Protein AF-0000000086113574 (afdb_homodimer)

Sequence (696 aa):
IFRHGDRSPIVTYPNDIYTEESWPDGFGELTSLGKKQQYELGKYLRSKYTGFLSAAYKPHEVYVRSTDIDRAIMSAQSCLAGLYPPTDKQIWNPNIEWQPVPVHTVKQSEDNLLIMPYRNCPRYEELLSKTSGSEEYRQLLEPYLDFLNKLANYTGFTLEDLYEGSTLSTYDTLFAEVSNIDFFMVLIWATKETMDKLEYLAEIACAATFGIYQHEEKSKLQGGVVVKAILKEITDITEQPSSARKLLIYSAHDSTLNGLLMALDIHNTKLIPYNACLFFELHKDDKGHYTIEMSYRNDTSKDPHQLTLRGCSFSCPLETFIKLTSPIIIDDWKSACGIIPENKGMFTIFRHGDRSPIVTYPNDIYTEESWPDGFGELTSLGKKQQYELGKYLRSKYTGFLSAAYKPHEVYVRSTDIDRAIMSAQSCLAGLYPPTDKQIWNPNIEWQPVPVHTVKQSEDNLLIMPYRNCPRYEELLSKTSGSEEYRQLLEPYLDFLNKLANYTGFTLEDLYEGSTLSTYDTLFAEVSNIDFFMVLIWATKETMDKLEYLAEIACAATFGIYQHEEKSKLQGGVVVKAILKEITDITEQPSSARKLLIYSAHDSTLNGLLMALDIHNTKLIPYNACLFFELHKDDKGHYTIEMSYRNDTSKDPHQLTLRGCSFSCPLETFIKLTSPIIIDDWKSACGIIPENKGMFT

InterPro domains:
  IPR000560 Histidine phosphatase superfamily, clade-2 [PF00328] (1-296)
  IPR000560 Histidine phosphatase superfamily, clade-2 [cd07061] (1-288)
  IPR029033 Histidine phosphatase superfamily [G3DSA:3.40.50.1240] (1-343)
  IPR029033 Histidine phosphatase superfamily [SSF53254] (1-337)
  IPR033379 Histidine acid phosphatase active site [PS00778] (247-263)
  IPR050645 Histidine Acid Phosphatase [PTHR11567] (1-340)

Solvent-accessible surface area (backbone atoms only — not comparable to full-atom values): 36993 Å² total; per-residue (Å²): 64,28,22,26,30,42,36,38,32,74,53,81,52,77,56,52,87,67,52,50,84,72,34,96,67,29,55,45,28,54,36,51,66,6,38,45,48,18,20,50,49,12,38,48,51,38,63,73,37,58,88,75,52,68,73,55,84,43,68,66,32,48,48,41,39,23,45,66,42,60,29,19,36,28,20,44,47,26,17,46,38,35,43,32,43,47,46,79,87,52,54,55,45,96,80,31,67,54,51,74,69,58,61,42,30,37,46,64,94,69,39,86,66,52,57,50,80,62,81,91,23,63,45,55,53,49,49,49,56,50,23,72,70,29,67,73,51,44,62,70,47,57,86,42,51,70,56,46,55,53,47,22,68,64,31,59,47,50,67,65,46,46,73,69,42,44,37,35,49,48,38,49,25,53,49,31,41,58,75,40,44,94,78,36,81,81,55,86,78,66,35,71,69,50,47,51,54,33,47,53,50,23,22,51,42,54,37,41,74,37,38,44,68,63,34,66,63,42,10,32,74,40,16,14,50,43,50,46,52,52,50,49,56,52,51,51,44,72,73,38,71,81,56,63,62,76,43,75,42,40,25,31,35,49,51,34,53,49,26,35,30,41,40,62,68,65,58,84,66,64,75,69,45,66,48,19,34,44,47,79,43,82,45,68,49,96,87,66,52,48,26,37,34,36,34,38,33,69,48,92,90,49,77,55,42,80,41,56,49,90,94,49,51,53,73,18,44,42,71,56,50,52,58,71,48,45,84,28,47,62,91,55,58,53,62,74,21,63,55,67,70,78,69,71,75,71,82,123,65,28,21,26,30,41,37,39,33,74,56,80,51,78,57,52,88,68,52,52,86,70,34,96,67,28,54,45,27,54,35,51,68,6,38,44,50,19,22,51,50,12,39,48,51,37,63,73,36,58,87,75,53,67,74,54,83,45,69,62,31,48,47,39,39,23,45,65,42,61,28,20,34,27,19,44,47,26,16,44,38,35,42,32,42,45,47,78,88,52,54,54,44,96,82,33,65,53,51,72,69,56,60,44,31,36,46,63,95,69,39,86,66,51,57,50,79,60,82,92,24,61,46,56,54,50,52,48,56,49,24,72,70,29,68,73,50,45,62,70,48,57,87,41,52,70,56,46,54,53,46,21,68,66,30,60,45,51,64,66,47,45,71,69,43,45,38,36,51,48,38,50,25,53,48,32,42,57,75,40,42,95,78,34,81,81,57,85,77,66,35,71,69,49,48,51,54,34,47,52,50,22,22,51,45,54,37,40,73,35,37,44,70,61,32,64,64,42,10,32,73,41,16,13,51,43,52,46,52,52,49,50,57,52,50,51,41,72,74,38,70,80,56,62,63,76,43,75,42,40,25,31,36,48,49,34,53,50,25,35,30,42,41,61,68,65,58,85,67,64,74,66,46,67,47,17,35,46,46,80,45,82,45,68,48,97,87,67,51,48,26,37,34,37,34,39,32,69,45,91,91,50,78,55,41,81,41,55,49,90,92,49,52,53,74,19,43,42,70,57,50,52,60,70,48,46,85,28,47,64,91,54,60,52,62,73,21,63,56,66,69,78,69,71,76,71,81,120

Secondary structure (DSSP, 8-state):
-EE---B--SS--TT-S--GGGSTT-TT-B-HHHHHHHHHHHHHHHHHTBTTB-SS--TTTEEEEE-SSHHHHHHHHHHHHHH----GGG---TT--------B---GGG--SSSSS-TT-HHHHHHHHHHHHSHHHHHHHGGGHHHHHHHHHHH---HHHIIIIIHHHHHHHHHHHHHTTTTSPPPTT--HHHHHHHHHHHHHHHHHHHTSSSHHHHHHHTHHHHHHHHHHHHHHHHH-TT----EEEEEE-HHHHHHHHHHTT---SS---TT-EEEEEEEE-TTS-EEEEEEEE--TTSPPEEE--TTS-SSEEHHHHHHHHGGG--S-HHHHTT----------/-EE---B--SS--TT-S--GGGSTT-TT-B-HHHHHHHHHHHHHHHHHTBTTB-SS--TTTEEEEE-SSHHHHHHHHHHHHHH----GGG---TT--------B---GGG--SSSSS-TT-HHHHHHHHHHHHSHHHHHHHGGGHHHHHHHHHHH---HHHIIIIIHHHHHHHHHHHHHTTTTSPPPTT--HHHHHHHHHHHHHHHHHHHTSSSHHHHHHHTHHHHHHHHHHHHHHHHH-TT----EEEEEE-HHHHHHHHHHTT---SS---TT-EEEEEEEE-TTS-EEEEEEEE--TTSPPEEE--TTS-SSEEHHHHHHHHGGG--S-HHHHTT----------

Organism: NCBI:txid247094

pLDDT: mean 93.03, std 9.85, range [20.8, 98.94]

Foldseek 3Di:
DWAFFFFAAQDAFDQDPDAQVLDPVGHPAQDPRRLVLLLVLLLVVQVVCPPPDDQADDLLAEDAEEEPGRRLQSSVQSSPLNNHFQDDVRCPDPVDRGDDDDYDYDHNVPDQAFDPDPPPFQQLVVQLVVLLVDPQLCVQCVVCLVVLVVVCVVRVDDSVCLSQQVLLSHLRNLVSQVVPCVSHPRDPVCDPVNSVVSQLSNLSSLCSSADRGPNLLSLLLGLQRNVVVVLVVVVVCLVVVVRSYNYYHYRHHQSNVSSNCSLLPNDPSGGQHGGKDKDWDWDADPVGWIWIAIWIDRDPVDDTHTTDGVPADRRGGSVRVCVSNVSSYDDDSCVSSVPDDPPPDDPD/DWAFFFFAAQDAFDQDPDAQVLDPVGHPAQDPRRLVLLLVLLLVVQVVCPVPDDQADDLLAEDAEEEPGRRLQSSVQSSPQNNHFQDDVRCPDPVDRGDDDDYDYDHNLPDQAFDPDPPPFQQLVVQLVVLLVDPQLCVQCVVCLVVLVVVCVVRVDDSVCLSSQVLLSHLRNLVSQVVPCVSHPRDPVCDPVNSVVSQLSNLSSLCSSADRGPNLLSLLLGLQRNVVVVLVVVVVCLVVVVRSYNYYHYRHHQSNVSSNCSLLPNDPSGGQHGGKDKDWDWDADPVGWIWIAIWIDRDPVDDTHTDDGVPADRRGGSVRVCVSNVSSYDDDSCVSSVPPDPPPDPPD

Nearest PDB structures (foldseek):
  1nd5-assembly1_B  TM=9.759E-01  e=2.574E-37  Homo sapiens
  1rpt-assembly1_A-2  TM=9.686E-01  e=3.006E-36  Rattus norvegicus
  8xj4-assembly1_A  TM=9.467E-01  e=2.376E-34  Homo sapiens
  7doq-assembly2_D  TM=8.629E-01  e=4.065E-20  Legionella pneumophila
  7d2f-assembly1_B  TM=8.504E-01  e=7.412E-20  Legionella pneumophila subsp. pneumophila str. Philadelphia 1

Radius of gyration: 28.03 Å; Cα contacts (8 Å, |Δi|>4): 1201; chains: 2; bounding box: 76×82×70 Å

Structure (mmCIF, N/CA/C/O backbone):
data_AF-0000000086113574-model_v1
#
loop_
_entity.id
_entity.type
_entity.pdbx_description
1 polymer 'Prostatic acid phosphatase'
#
loop_
_atom_site.group_PDB
_atom_site.id
_atom_site.type_symbol
_atom_site.label_atom_id
_atom_site.label_alt_id
_atom_site.label_comp_id
_atom_site.label_asym_id
_atom_site.label_entity_id
_atom_site.label_seq_id
_atom_site.pdbx_PDB_ins_code
_atom_site.Cartn_x
_atom_site.Cartn_y
_atom_site.Cartn_z
_atom_site.occupancy
_atom_site.B_iso_or_equiv
_atom_site.auth_seq_id
_atom_site.auth_comp_id
_atom_site.auth_asym_id
_atom_site.auth_atom_id
_atom_site.pdbx_PDB_model_num
ATOM 1 N N . ILE A 1 1 ? -10.766 -11.156 -6.848 1 98.69 1 ILE A N 1
ATOM 2 C CA . ILE A 1 1 ? -9.43 -11.625 -6.496 1 98.69 1 ILE A CA 1
ATOM 3 C C . ILE A 1 1 ? -8.688 -12.062 -7.758 1 98.69 1 ILE A C 1
ATOM 5 O O . ILE A 1 1 ? -9.164 -12.93 -8.492 1 98.69 1 ILE A O 1
ATOM 9 N N . PHE A 1 2 ? -7.586 -11.438 -8 1 98.88 2 PHE A N 1
ATOM 10 C CA . PHE A 1 2 ? -6.941 -11.82 -9.258 1 98.88 2 PHE A CA 1
ATOM 11 C C . PHE A 1 2 ? -5.449 -12.031 -9.055 1 98.88 2 PHE A C 1
ATOM 13 O O . PHE A 1 2 ? -4.863 -11.516 -8.102 1 98.88 2 PHE A O 1
ATOM 20 N N . ARG A 1 3 ? -4.863 -12.875 -9.922 1 98.81 3 ARG A N 1
ATOM 21 C CA . ARG A 1 3 ? -3.42 -13.062 -10.023 1 98.81 3 ARG A CA 1
ATOM 22 C C . ARG A 1 3 ? -2.771 -11.922 -10.797 1 98.81 3 ARG A C 1
ATOM 24 O O . ARG A 1 3 ? -3.348 -11.406 -11.758 1 98.81 3 ARG A O 1
ATOM 31 N N . HIS A 1 4 ? -1.673 -11.508 -10.422 1 98.75 4 HIS A N 1
ATOM 32 C CA . HIS A 1 4 ? -0.901 -10.492 -11.141 1 98.75 4 HIS A CA 1
ATOM 33 C C . HIS A 1 4 ? -0.705 -10.883 -12.602 1 98.75 4 HIS A C 1
ATOM 35 O O . HIS A 1 4 ? -0.968 -12.031 -1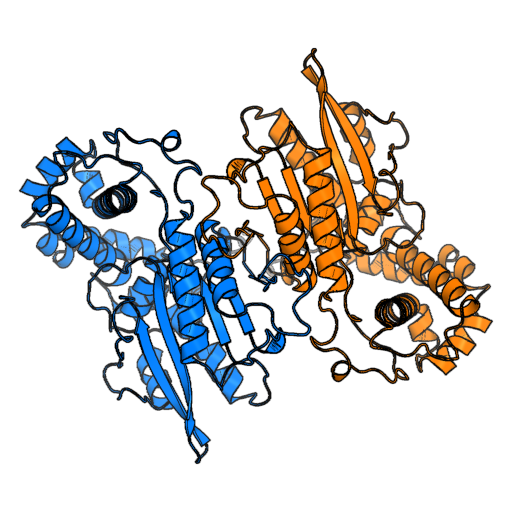2.984 1 98.75 4 HIS A O 1
ATOM 41 N N . GLY A 1 5 ? -0.26 -9.883 -13.406 1 98.12 5 GLY A N 1
ATOM 42 C CA . GLY A 1 5 ? 0.016 -10.109 -14.82 1 98.12 5 GLY A CA 1
ATOM 43 C C . GLY A 1 5 ? 1.376 -10.734 -15.062 1 98.12 5 GLY A C 1
ATOM 44 O O . GLY A 1 5 ? 2.045 -11.172 -14.125 1 98.12 5 GLY A O 1
ATOM 45 N N . ASP A 1 6 ? 1.71 -10.742 -16.312 1 97.19 6 ASP A N 1
ATOM 46 C CA . ASP A 1 6 ? 2.994 -11.289 -16.75 1 97.19 6 ASP A CA 1
ATOM 47 C C . ASP A 1 6 ? 4.148 -10.648 -15.984 1 97.19 6 ASP A C 1
ATOM 49 O O . ASP A 1 6 ? 4.102 -9.461 -15.656 1 97.19 6 ASP A O 1
ATOM 53 N N . ARG A 1 7 ? 5.117 -11.453 -15.688 1 97.19 7 ARG A N 1
ATOM 54 C CA . ARG A 1 7 ? 6.273 -11 -14.922 1 97.19 7 ARG A CA 1
ATOM 55 C C . ARG A 1 7 ? 7.535 -11.75 -15.336 1 97.19 7 ARG A C 1
ATOM 57 O O . ARG A 1 7 ? 7.465 -12.758 -16.047 1 97.19 7 ARG A O 1
ATOM 64 N N . SER A 1 8 ? 8.695 -11.211 -14.938 1 95.56 8 SER A N 1
ATOM 65 C CA . SER A 1 8 ? 9.953 -11.953 -15.055 1 95.56 8 SER A CA 1
ATOM 66 C C . SER A 1 8 ? 10.008 -13.094 -14.047 1 95.56 8 SER A C 1
ATOM 68 O O . SER A 1 8 ? 9.203 -13.156 -13.117 1 95.56 8 SER A O 1
ATOM 70 N N . PRO A 1 9 ? 10.922 -14.078 -14.281 1 95.25 9 PRO A N 1
ATOM 71 C CA . PRO A 1 9 ? 11.016 -15.203 -13.352 1 95.25 9 PRO A CA 1
ATOM 72 C C . PRO A 1 9 ? 11.312 -14.766 -11.922 1 95.25 9 PRO A C 1
ATOM 74 O O . PRO A 1 9 ? 12.039 -13.789 -11.711 1 95.25 9 PRO A O 1
ATOM 77 N N . ILE A 1 10 ? 10.703 -15.469 -11.016 1 95.25 10 ILE A N 1
ATOM 78 C CA . ILE A 1 10 ? 11.016 -15.219 -9.609 1 95.25 10 ILE A CA 1
ATOM 79 C C . ILE A 1 10 ? 12.414 -15.734 -9.289 1 95.25 10 ILE A C 1
ATOM 81 O O . ILE A 1 10 ? 13.188 -15.062 -8.602 1 95.25 10 ILE A O 1
ATOM 85 N N . VAL A 1 11 ? 12.672 -16.938 -9.695 1 93.19 11 VAL A N 1
ATOM 86 C CA . VAL A 1 11 ? 13.961 -17.625 -9.602 1 93.19 11 VAL A CA 1
ATOM 87 C C . VAL A 1 11 ? 14.258 -18.344 -10.914 1 93.19 11 VAL A C 1
ATOM 89 O O . VAL A 1 11 ? 13.383 -18.484 -11.766 1 93.19 11 VAL A O 1
ATOM 92 N N . THR A 1 12 ? 15.492 -18.625 -11.031 1 93.19 12 THR A N 1
ATOM 93 C CA . THR A 1 12 ? 15.844 -19.422 -12.211 1 93.19 12 THR A CA 1
ATOM 94 C C . THR A 1 12 ? 16.484 -20.734 -11.812 1 93.19 12 THR A C 1
ATOM 96 O O . THR A 1 12 ? 16.375 -21.156 -10.656 1 93.19 12 THR A O 1
ATOM 99 N N . TYR A 1 13 ? 16.891 -21.578 -12.805 1 94.88 13 TYR A N 1
ATOM 100 C CA . TYR A 1 13 ? 17.562 -22.859 -12.578 1 94.88 13 TYR A CA 1
ATOM 101 C C . TYR A 1 13 ? 19.047 -22.766 -12.875 1 94.88 13 TYR A C 1
ATOM 103 O O . TYR A 1 13 ? 19.484 -21.875 -13.609 1 94.88 13 TYR A O 1
ATOM 111 N N . PRO A 1 14 ? 19.812 -23.625 -12.32 1 95.5 14 PRO A N 1
ATOM 112 C CA . PRO A 1 14 ? 21.281 -23.484 -12.312 1 95.5 14 PRO A CA 1
ATOM 113 C C . PRO A 1 14 ? 21.859 -23.328 -13.711 1 95.5 14 PRO A C 1
ATOM 115 O O . PRO A 1 14 ? 22.766 -22.5 -13.922 1 95.5 14 PRO A O 1
ATOM 118 N N . ASN A 1 15 ? 21.375 -23.969 -14.727 1 95 15 ASN A N 1
ATOM 119 C CA . ASN A 1 15 ? 21.984 -23.969 -16.062 1 95 15 ASN A CA 1
ATOM 120 C C . ASN A 1 15 ? 21.344 -22.922 -16.953 1 95 15 ASN A C 1
ATOM 122 O O . ASN A 1 15 ? 21.594 -22.891 -18.156 1 95 15 ASN A O 1
ATOM 126 N N . ASP A 1 16 ? 20.484 -22.062 -16.359 1 93.69 16 ASP A N 1
ATOM 127 C CA . ASP A 1 16 ? 19.812 -21.047 -17.172 1 93.69 16 ASP A CA 1
ATOM 128 C C . ASP A 1 16 ? 20.812 -20.031 -17.703 1 93.69 16 ASP A C 1
ATOM 130 O O . ASP A 1 16 ? 21.641 -19.516 -16.938 1 93.69 16 ASP A O 1
ATOM 134 N N . ILE A 1 17 ? 20.75 -19.703 -18.953 1 91.31 17 ILE A N 1
ATOM 135 C CA . ILE A 1 17 ? 21.672 -18.734 -19.547 1 91.31 17 ILE A CA 1
ATOM 136 C C . ILE A 1 17 ? 21.203 -17.312 -19.25 1 91.31 17 ILE A C 1
ATOM 138 O O . ILE A 1 17 ? 21.953 -16.359 -19.406 1 91.31 17 ILE A O 1
ATOM 142 N N . TYR A 1 18 ? 19.938 -17.156 -18.938 1 91.88 18 TYR A N 1
ATOM 143 C CA . TYR A 1 18 ? 19.391 -15.859 -18.562 1 91.88 18 TYR A CA 1
ATOM 144 C C . TYR A 1 18 ? 19.469 -15.641 -17.062 1 91.88 18 TYR A C 1
ATOM 146 O O . TYR A 1 18 ? 19.078 -16.516 -16.281 1 91.88 18 TYR A O 1
ATOM 154 N N . THR A 1 19 ? 20.047 -14.516 -16.703 1 91.81 19 THR A N 1
ATOM 155 C CA . THR A 1 19 ? 20.172 -14.141 -15.297 1 91.81 19 THR A CA 1
ATOM 156 C C . THR A 1 19 ? 19.281 -12.93 -14.984 1 91.81 19 THR A C 1
ATOM 158 O O . THR A 1 19 ? 18.531 -12.477 -15.836 1 91.81 19 THR A O 1
ATOM 161 N N . GLU A 1 20 ? 19.312 -12.547 -13.773 1 92 20 GLU A N 1
ATOM 162 C CA . GLU A 1 20 ? 18.516 -11.383 -13.375 1 92 20 GLU A CA 1
ATOM 163 C C . GLU A 1 20 ? 18.875 -10.164 -14.227 1 92 20 GLU A C 1
ATOM 165 O O . GLU A 1 20 ? 18 -9.359 -14.555 1 92 20 GLU A O 1
ATOM 170 N N . GLU A 1 21 ? 20.094 -10.047 -14.625 1 90.25 21 GLU A N 1
ATOM 171 C CA . GLU A 1 21 ? 20.562 -8.914 -15.406 1 90.25 21 GLU A CA 1
ATOM 172 C C . GLU A 1 21 ? 19.984 -8.938 -16.812 1 90.25 21 GLU A C 1
ATOM 174 O O . GLU A 1 21 ? 19.984 -7.914 -17.516 1 90.25 21 GLU A O 1
ATOM 179 N N . SER A 1 22 ? 19.531 -10.148 -17.188 1 90.62 22 SER A N 1
ATOM 180 C CA . SER A 1 22 ? 18.953 -10.289 -18.531 1 90.62 22 SER A CA 1
ATOM 181 C C . SER A 1 22 ? 17.578 -9.617 -18.594 1 90.62 22 SER A C 1
ATOM 183 O O . SER A 1 22 ? 17.062 -9.359 -19.688 1 90.62 22 SER A O 1
ATOM 185 N N . TRP A 1 23 ? 17.031 -9.359 -17.453 1 91.06 23 TRP A N 1
ATOM 186 C CA . TRP A 1 23 ? 15.695 -8.766 -17.375 1 91.06 23 TRP A CA 1
ATOM 187 C C . TRP A 1 23 ? 15.773 -7.301 -16.969 1 91.06 23 TRP A C 1
ATOM 189 O O . TRP A 1 23 ? 16.391 -6.969 -15.953 1 91.06 23 TRP A O 1
ATOM 199 N N . PRO A 1 24 ? 15.141 -6.43 -17.703 1 84.56 24 PRO A N 1
ATOM 200 C CA . PRO A 1 24 ? 15.297 -4.988 -17.5 1 84.56 24 PRO A CA 1
ATOM 201 C C . PRO A 1 24 ? 15.031 -4.566 -16.047 1 84.56 24 PRO A C 1
ATOM 203 O O . PRO A 1 24 ? 15.734 -3.703 -15.523 1 84.56 24 PRO A O 1
ATOM 206 N N . ASP A 1 25 ? 14.047 -5.137 -15.414 1 91.19 25 ASP A N 1
ATOM 207 C CA . ASP A 1 25 ? 13.656 -4.715 -14.07 1 91.19 25 ASP A CA 1
ATOM 208 C C . ASP A 1 25 ? 14.055 -5.766 -13.031 1 91.19 25 ASP A C 1
ATOM 210 O O . ASP A 1 25 ? 13.695 -5.648 -11.859 1 91.19 25 ASP A O 1
ATOM 214 N N . GLY A 1 26 ? 14.781 -6.801 -13.523 1 92.62 26 GLY A N 1
ATOM 215 C CA . GLY A 1 26 ? 15.195 -7.871 -12.633 1 92.62 26 GLY A CA 1
ATOM 216 C C . GLY A 1 26 ? 14.148 -8.961 -12.477 1 92.62 26 GLY A C 1
ATOM 217 O O . GLY A 1 26 ? 13.156 -8.984 -13.211 1 92.62 26 GLY A O 1
ATOM 218 N N . PHE A 1 27 ? 14.383 -9.922 -11.57 1 95.56 27 PHE A N 1
ATOM 219 C CA . PHE A 1 27 ? 13.516 -11.078 -11.359 1 95.56 27 PHE A CA 1
ATOM 220 C C . PHE A 1 27 ? 12.281 -10.68 -10.555 1 95.56 27 P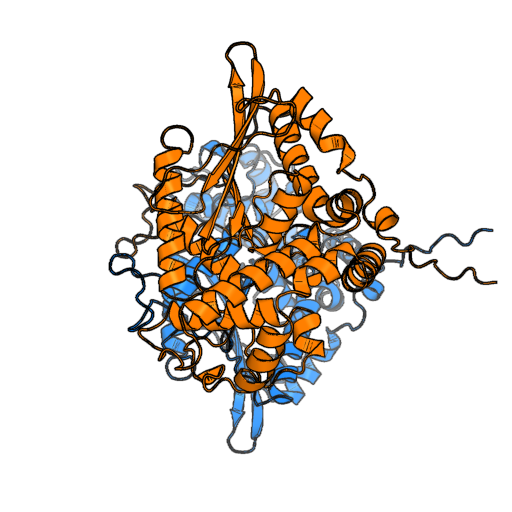HE A C 1
ATOM 222 O O . PHE A 1 27 ? 12.367 -9.859 -9.641 1 95.56 27 PHE A O 1
ATOM 229 N N . GLY A 1 28 ? 11.164 -11.289 -10.961 1 96.62 28 GLY A N 1
ATOM 230 C CA . GLY A 1 28 ? 9.93 -11.203 -10.195 1 96.62 28 GLY A CA 1
ATOM 231 C C . GLY A 1 28 ? 9.141 -9.938 -10.469 1 96.62 28 GLY A C 1
ATOM 232 O O . GLY A 1 28 ? 8.117 -9.688 -9.828 1 96.62 28 GLY A O 1
ATOM 233 N N . GLU A 1 29 ? 9.547 -9.148 -11.453 1 96.94 29 GLU A N 1
ATOM 234 C CA . GLU A 1 29 ? 8.93 -7.844 -11.68 1 96.94 29 GLU A CA 1
ATOM 235 C C . GLU A 1 29 ? 7.898 -7.906 -12.805 1 96.94 29 GLU A C 1
ATOM 237 O O . GLU A 1 29 ? 8.07 -8.656 -13.766 1 96.94 29 GLU A O 1
ATOM 242 N N . LEU A 1 30 ? 6.828 -7.105 -12.648 1 97.5 30 LEU A N 1
ATOM 243 C CA . LEU A 1 30 ? 5.781 -7.027 -13.656 1 97.5 30 LEU A CA 1
ATOM 244 C C . LEU A 1 30 ? 6.34 -6.5 -14.977 1 97.5 30 LEU A C 1
ATOM 246 O O . LEU A 1 30 ? 7.082 -5.516 -14.992 1 97.5 30 LEU A O 1
ATOM 250 N N . THR A 1 31 ? 6.07 -7.125 -16.062 1 95.38 31 THR A N 1
ATOM 251 C CA . THR A 1 31 ? 6.523 -6.691 -17.375 1 95.38 31 THR A CA 1
ATOM 252 C C . THR A 1 31 ? 5.508 -5.746 -18.016 1 95.38 31 THR A C 1
ATOM 254 O O . THR A 1 31 ? 4.41 -5.555 -17.484 1 95.38 31 THR A O 1
ATOM 257 N N . SER A 1 32 ? 5.852 -5.18 -19.188 1 94.75 32 SER A N 1
ATOM 258 C CA . SER A 1 32 ? 4.914 -4.355 -19.938 1 94.75 32 SER A CA 1
ATOM 259 C C . SER A 1 32 ? 3.695 -5.16 -20.375 1 94.75 32 SER A C 1
ATOM 261 O O . SER A 1 32 ? 2.574 -4.652 -20.375 1 94.75 32 SER A O 1
ATOM 263 N N . LEU A 1 33 ? 3.979 -6.391 -20.719 1 94.81 33 LEU A N 1
ATOM 264 C CA . LEU A 1 33 ? 2.871 -7.277 -21.062 1 94.81 33 LEU A CA 1
ATOM 265 C C . LEU A 1 33 ? 1.934 -7.461 -19.875 1 94.81 33 LEU A C 1
ATOM 267 O O . LEU A 1 33 ? 0.711 -7.457 -20.047 1 94.81 33 LEU A O 1
ATOM 271 N N . GLY A 1 34 ? 2.518 -7.672 -18.703 1 97.06 34 GLY A N 1
ATOM 272 C CA . GLY A 1 34 ? 1.713 -7.805 -17.5 1 97.06 34 GLY A CA 1
ATOM 273 C C . GLY A 1 34 ? 0.862 -6.582 -17.219 1 97.06 34 GLY A C 1
ATOM 274 O O . GLY A 1 34 ? -0.297 -6.707 -16.812 1 97.06 34 GLY A O 1
ATOM 275 N N . LYS A 1 35 ? 1.422 -5.422 -17.375 1 98.19 35 LYS A N 1
ATOM 276 C CA . LYS A 1 35 ? 0.673 -4.18 -17.188 1 98.19 35 LYS A CA 1
ATOM 277 C C . LYS A 1 35 ? -0.519 -4.113 -18.141 1 98.19 35 LYS A C 1
ATOM 279 O O . LYS A 1 35 ? -1.631 -3.777 -17.734 1 98.19 35 LYS A O 1
ATOM 284 N N . LYS A 1 36 ? -0.272 -4.449 -19.344 1 97.19 36 LYS A N 1
ATOM 285 C CA . LYS A 1 36 ? -1.326 -4.418 -20.359 1 97.19 36 LYS A CA 1
ATOM 286 C C . LYS A 1 36 ? -2.438 -5.41 -20.031 1 97.19 36 LYS A C 1
ATOM 288 O O . LYS A 1 36 ? -3.621 -5.09 -20.156 1 97.19 36 LYS A O 1
ATOM 293 N N . GLN A 1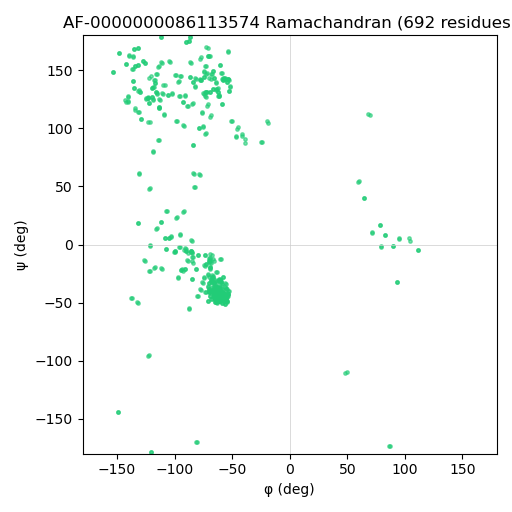 37 ? -2.008 -6.594 -19.641 1 97.38 37 GLN A N 1
ATOM 294 C CA . GLN A 1 37 ? -2.977 -7.617 -19.266 1 97.38 37 GLN A CA 1
ATOM 295 C C . GLN A 1 37 ? -3.896 -7.117 -18.156 1 97.38 37 GLN A C 1
ATOM 297 O O . GLN A 1 37 ? -5.117 -7.277 -18.234 1 97.38 37 GLN A O 1
ATOM 302 N N . GLN A 1 38 ? -3.328 -6.543 -17.203 1 98.62 38 GLN A N 1
ATOM 303 C CA . GLN A 1 38 ? -4.102 -6.074 -16.062 1 98.62 38 GLN A CA 1
ATOM 304 C C . GLN A 1 38 ? -4.973 -4.879 -16.438 1 98.62 38 GLN A C 1
ATOM 306 O O . GLN A 1 38 ? -6.098 -4.746 -15.945 1 98.62 38 GLN A O 1
ATOM 311 N N . TYR A 1 39 ? -4.461 -4.008 -17.266 1 98.56 39 TYR A N 1
ATOM 312 C CA . TYR A 1 39 ? -5.258 -2.906 -17.781 1 98.56 39 TYR A CA 1
ATOM 313 C C . TYR A 1 39 ? -6.504 -3.422 -18.5 1 98.56 39 TYR A C 1
ATOM 315 O O . TYR A 1 39 ? -7.598 -2.889 -18.312 1 98.56 39 TYR A O 1
ATOM 323 N N . GLU A 1 40 ? -6.324 -4.461 -19.266 1 97.81 40 GLU A N 1
ATOM 324 C CA . GLU A 1 40 ? -7.445 -5.066 -19.984 1 97.81 40 GLU A CA 1
ATOM 325 C C . GLU A 1 40 ? -8.438 -5.695 -19 1 97.81 40 GLU A C 1
ATOM 327 O O . GLU A 1 40 ? -9.648 -5.668 -19.25 1 97.81 40 GLU A O 1
ATOM 332 N N . LEU A 1 41 ? -7.902 -6.277 -18.016 1 98.31 41 LEU A N 1
ATOM 333 C CA . LEU A 1 41 ? -8.812 -6.777 -16.984 1 98.31 41 LEU A CA 1
ATOM 334 C C . LEU A 1 41 ? -9.633 -5.641 -16.391 1 98.31 41 LEU A C 1
ATOM 336 O O . LEU A 1 41 ? -10.836 -5.797 -16.141 1 98.31 41 LEU A O 1
ATOM 340 N N . GLY A 1 42 ? -9 -4.504 -16.094 1 98.44 42 GLY A N 1
ATOM 341 C CA . GLY A 1 42 ? -9.719 -3.334 -15.617 1 98.44 42 GLY A CA 1
ATOM 342 C C . GLY A 1 42 ? -10.836 -2.902 -16.547 1 98.44 42 GLY A C 1
ATOM 343 O O . GLY A 1 42 ? -11.953 -2.633 -16.109 1 98.44 42 GLY A O 1
ATOM 344 N N . LYS A 1 43 ? -10.531 -2.85 -17.781 1 97.69 43 LYS A N 1
ATOM 345 C CA . LYS A 1 43 ? -11.539 -2.49 -18.781 1 97.69 43 LYS A CA 1
ATOM 346 C C . LYS A 1 43 ? -12.688 -3.49 -18.781 1 97.69 43 LYS A C 1
ATOM 348 O O . LYS A 1 43 ? -13.852 -3.105 -18.922 1 97.69 43 LYS A O 1
ATOM 353 N N . TYR A 1 44 ? -12.359 -4.707 -18.719 1 98 44 TYR A N 1
ATOM 354 C CA . TYR A 1 44 ? -13.383 -5.746 -18.656 1 98 44 TYR A CA 1
ATOM 355 C C . TYR A 1 44 ? -14.297 -5.531 -17.453 1 98 44 TYR A C 1
ATOM 357 O O . TYR A 1 44 ? -15.523 -5.617 -17.562 1 98 44 TYR A O 1
ATOM 365 N N . LEU A 1 45 ? -13.695 -5.309 -16.25 1 98.06 45 LEU A N 1
ATOM 366 C CA . LEU A 1 45 ? -14.469 -5.059 -15.039 1 98.06 45 LEU A CA 1
ATOM 367 C C . LEU A 1 45 ? -15.398 -3.867 -15.234 1 98.06 45 LEU A C 1
ATOM 369 O O . LEU A 1 45 ? -16.547 -3.895 -14.781 1 98.06 45 LEU A O 1
ATOM 373 N N . ARG A 1 46 ? -14.883 -2.812 -15.844 1 97.94 46 ARG A N 1
ATOM 374 C CA . ARG A 1 46 ? -15.703 -1.641 -16.141 1 97.94 46 ARG A CA 1
ATOM 375 C C . ARG A 1 46 ? -16.922 -2.021 -16.953 1 97.94 46 ARG A C 1
ATOM 377 O O . ARG A 1 46 ? -18.047 -1.615 -16.641 1 97.94 46 ARG A O 1
ATOM 384 N N . SER A 1 47 ? -16.672 -2.754 -17.953 1 97.19 47 SER A N 1
ATOM 385 C CA . SER A 1 47 ? -17.766 -3.18 -18.828 1 97.19 47 SER A CA 1
ATOM 386 C C . SER A 1 47 ? -18.734 -4.105 -18.078 1 97.19 47 SER A C 1
ATOM 388 O O . SER A 1 47 ? -19.953 -3.936 -18.172 1 97.19 47 SER A O 1
ATOM 390 N N . LYS A 1 48 ? -18.234 -5.016 -17.359 1 97 48 LYS A N 1
ATOM 391 C CA . LYS A 1 48 ? -19.031 -6.027 -16.672 1 97 48 LYS A CA 1
ATOM 392 C C . LYS A 1 48 ? -19.953 -5.391 -15.641 1 97 48 LYS A C 1
ATOM 394 O O . LYS A 1 48 ? -21.094 -5.848 -15.445 1 97 48 LYS A O 1
ATOM 399 N N . TYR A 1 49 ? -19.5 -4.395 -15 1 97.75 49 TYR A N 1
ATOM 400 C CA . TYR A 1 49 ? -20.25 -3.857 -13.875 1 97.75 49 TYR A CA 1
ATOM 401 C C . TYR A 1 49 ? -20.797 -2.469 -14.188 1 97.75 49 TYR A C 1
ATOM 403 O O . TYR A 1 49 ? -21 -1.653 -13.289 1 97.75 49 TYR A O 1
ATOM 411 N N . THR A 1 50 ? -20.875 -2.158 -15.453 1 96.56 50 THR A N 1
ATOM 412 C CA . THR A 1 50 ? -21.547 -0.931 -15.867 1 96.56 50 THR A CA 1
ATOM 413 C C . THR A 1 50 ? -22.953 -0.856 -15.273 1 96.56 50 THR A C 1
ATOM 415 O O . THR A 1 50 ? -23.703 -1.829 -15.32 1 96.56 50 THR A O 1
ATOM 418 N N . GLY A 1 51 ? -23.312 0.284 -14.695 1 95 51 GLY A N 1
ATOM 419 C CA . GLY A 1 51 ? -24.609 0.44 -14.062 1 95 51 GLY A CA 1
ATOM 420 C C . GLY A 1 51 ? -24.594 0.125 -12.578 1 95 51 GLY A C 1
ATOM 421 O O . GLY A 1 51 ? -25.422 0.647 -11.82 1 95 51 GLY A O 1
ATOM 422 N N . PHE A 1 52 ? -23.75 -0.806 -12.195 1 96.31 52 PHE A N 1
ATOM 423 C CA . PHE A 1 52 ? -23.609 -1.137 -10.781 1 96.31 52 PHE A CA 1
ATOM 424 C C . PHE A 1 52 ? -22.578 -0.246 -10.117 1 96.31 52 PHE A C 1
ATOM 426 O O . PHE A 1 52 ? -22.859 0.418 -9.117 1 96.31 52 PHE A O 1
ATOM 433 N N . LEU A 1 53 ? -21.359 -0.228 -10.711 1 96.62 53 LEU A N 1
ATOM 434 C CA . LEU A 1 53 ? -20.312 0.662 -10.219 1 96.62 53 LEU A CA 1
ATOM 435 C C . LEU A 1 53 ? -20.453 2.055 -10.82 1 96.62 53 LEU A C 1
ATOM 437 O O . LEU A 1 53 ? -20.781 2.193 -12 1 96.62 53 LEU A O 1
ATOM 441 N N . SER A 1 54 ? -20.219 3.102 -9.992 1 95 54 SER A N 1
ATOM 442 C CA . SER A 1 54 ? -20.172 4.457 -10.531 1 95 54 SER A CA 1
ATOM 443 C C . SER A 1 54 ? -19.109 4.586 -11.617 1 95 54 SER A C 1
ATOM 445 O O . SER A 1 54 ? -18.031 3.984 -11.516 1 95 54 SER A O 1
ATOM 447 N N . ALA A 1 55 ? -19.469 5.34 -12.609 1 93.19 55 ALA A N 1
ATOM 448 C CA . ALA A 1 55 ? -18.5 5.578 -13.672 1 93.19 55 ALA A CA 1
ATOM 449 C C . ALA A 1 55 ? -17.25 6.266 -13.133 1 93.19 55 ALA A C 1
ATOM 451 O O . ALA A 1 55 ? -16.125 5.941 -13.531 1 93.19 55 ALA A O 1
ATOM 452 N N . ALA A 1 56 ? -17.5 7.211 -12.227 1 94.62 56 ALA A N 1
ATOM 453 C CA . ALA A 1 56 ? -16.391 7.895 -11.562 1 94.62 56 ALA A CA 1
ATOM 454 C C . ALA A 1 56 ? -15.93 7.117 -10.328 1 94.62 56 ALA A C 1
ATOM 456 O O . ALA A 1 56 ? -16.75 6.512 -9.633 1 94.62 56 ALA A O 1
ATOM 457 N N . TYR A 1 57 ? -14.648 7.164 -10.133 1 96.5 57 TYR A N 1
ATOM 458 C CA . TYR A 1 57 ? -14.141 6.57 -8.906 1 96.5 57 TYR A CA 1
ATOM 459 C C . TYR A 1 57 ? -14.719 7.266 -7.684 1 96.5 57 TYR A C 1
ATOM 461 O O . TYR A 1 57 ? -14.695 8.5 -7.59 1 96.5 57 TYR A O 1
ATOM 469 N N . LYS A 1 58 ? -15.25 6.52 -6.797 1 95.19 58 LYS A N 1
ATOM 470 C CA . LYS A 1 58 ? -15.727 6.977 -5.492 1 95.19 58 LYS A CA 1
ATOM 471 C C . LYS A 1 58 ? -15.031 6.223 -4.363 1 95.19 58 LYS A C 1
ATOM 473 O O . LYS A 1 58 ? -15.172 5.004 -4.246 1 95.19 58 LYS A O 1
ATOM 478 N N . PRO A 1 59 ? -14.352 6.91 -3.477 1 95 59 PRO A N 1
ATOM 479 C CA . PRO A 1 59 ? -13.531 6.246 -2.461 1 95 59 PRO A CA 1
ATOM 480 C C . PRO A 1 59 ? -14.344 5.312 -1.566 1 95 59 PRO A C 1
ATOM 482 O O . PRO A 1 59 ? -13.828 4.293 -1.103 1 95 59 PRO A O 1
ATOM 485 N N . HIS A 1 60 ? -15.562 5.57 -1.282 1 93.56 60 HIS A N 1
ATOM 486 C CA . HIS A 1 60 ? -16.359 4.762 -0.363 1 93.56 60 HIS A CA 1
ATOM 487 C C . HIS A 1 60 ? -16.969 3.557 -1.073 1 93.56 60 HIS A C 1
ATOM 489 O O . HIS A 1 60 ? -17.453 2.633 -0.425 1 93.56 60 HIS A O 1
ATOM 495 N N . GLU A 1 61 ? -16.875 3.564 -2.387 1 95.94 61 GLU A N 1
ATOM 496 C CA . GLU A 1 61 ? -17.484 2.502 -3.18 1 95.94 61 GLU A CA 1
ATOM 497 C C . GLU A 1 61 ? -16.516 1.358 -3.418 1 95.94 61 GLU A C 1
ATOM 499 O O . GLU A 1 61 ? -16.922 0.227 -3.684 1 95.94 61 GLU A O 1
ATOM 504 N N . VAL A 1 62 ? -15.242 1.668 -3.291 1 96.56 62 VAL A N 1
ATOM 505 C CA . VAL A 1 62 ? -14.227 0.721 -3.752 1 96.56 62 VAL A CA 1
ATOM 506 C C . VAL A 1 62 ? -13.125 0.594 -2.705 1 96.56 62 VAL A C 1
ATOM 508 O O . VAL A 1 62 ? -12.688 1.594 -2.133 1 96.56 62 VAL A O 1
ATOM 511 N N . TYR A 1 63 ? -12.766 -0.583 -2.455 1 97.44 63 TYR A N 1
ATOM 512 C CA . TYR A 1 63 ? -11.586 -0.849 -1.633 1 97.44 63 TYR A CA 1
ATOM 513 C C . TYR A 1 63 ? -10.664 -1.854 -2.309 1 97.44 63 TYR A C 1
ATOM 515 O O . TYR A 1 63 ? -11.117 -2.9 -2.781 1 97.44 63 TYR A O 1
ATOM 523 N N . VAL A 1 64 ? -9.383 -1.557 -2.383 1 98.69 64 VAL A N 1
ATOM 524 C CA . VAL A 1 64 ? -8.406 -2.404 -3.062 1 98.69 64 VAL A CA 1
ATOM 525 C C . VAL A 1 64 ? -7.277 -2.764 -2.102 1 98.69 64 VAL A C 1
ATOM 527 O O . VAL A 1 64 ? -6.648 -1.88 -1.515 1 98.69 64 VAL A O 1
ATOM 530 N N . ARG A 1 65 ? -7.031 -4.039 -1.953 1 98.5 65 ARG A N 1
ATOM 531 C CA . ARG A 1 65 ? -5.918 -4.551 -1.158 1 98.5 65 ARG A CA 1
ATOM 532 C C . ARG A 1 65 ? -5.016 -5.449 -1.997 1 98.5 65 ARG A C 1
ATOM 534 O O . ARG A 1 65 ? -5.492 -6.344 -2.693 1 98.5 65 ARG A O 1
ATOM 541 N N . SER A 1 66 ? -3.752 -5.176 -2.029 1 98.88 66 SER A N 1
ATOM 542 C CA . SER A 1 66 ? -2.756 -5.996 -2.705 1 98.88 66 SER A CA 1
ATOM 543 C C . SER A 1 66 ? -1.787 -6.625 -1.709 1 98.88 66 SER A C 1
ATOM 545 O O . SER A 1 66 ? -1.632 -6.133 -0.59 1 98.88 66 SER A O 1
ATOM 547 N N . THR A 1 67 ? -1.204 -7.801 -2.102 1 98.75 67 THR A N 1
ATOM 548 C CA . THR A 1 67 ? -0.009 -8.203 -1.366 1 98.75 67 THR A CA 1
ATOM 549 C C . THR A 1 67 ? 1.089 -7.148 -1.506 1 98.75 67 THR A C 1
ATOM 551 O O . THR A 1 67 ? 1.098 -6.379 -2.467 1 98.75 67 THR A O 1
ATOM 554 N N . ASP A 1 68 ? 1.945 -7.113 -0.539 1 98.56 68 ASP A N 1
ATOM 555 C CA . ASP A 1 68 ? 3.025 -6.129 -0.532 1 98.56 68 ASP A CA 1
ATOM 556 C C . ASP A 1 68 ? 4.195 -6.594 -1.393 1 98.56 68 ASP A C 1
ATOM 558 O O . ASP A 1 68 ? 5.336 -6.645 -0.923 1 98.56 68 ASP A O 1
ATOM 562 N N . ILE A 1 69 ? 3.939 -6.996 -2.568 1 98.5 69 ILE A N 1
ATOM 563 C CA . ILE A 1 69 ? 4.891 -7.398 -3.6 1 98.5 69 ILE A CA 1
ATOM 564 C C . ILE A 1 69 ? 4.734 -6.496 -4.824 1 98.5 69 ILE A C 1
ATOM 566 O O . ILE A 1 69 ? 3.621 -6.285 -5.305 1 98.5 69 ILE A O 1
ATOM 570 N N . ASP A 1 70 ? 5.797 -6.012 -5.402 1 98.44 70 ASP A N 1
ATOM 571 C CA . ASP A 1 70 ? 5.801 -4.961 -6.414 1 98.44 70 ASP A CA 1
ATOM 572 C C . ASP A 1 70 ? 4.891 -5.328 -7.586 1 98.44 70 ASP A C 1
ATOM 574 O O . ASP A 1 70 ? 4.043 -4.531 -7.992 1 98.44 70 ASP A O 1
ATOM 578 N N . ARG A 1 71 ? 5.066 -6.512 -8.07 1 98.62 71 ARG A N 1
ATOM 579 C CA . ARG A 1 71 ? 4.324 -6.887 -9.273 1 98.62 71 ARG A CA 1
ATOM 580 C C . ARG A 1 71 ? 2.826 -6.941 -9 1 98.62 71 ARG A C 1
ATOM 582 O O . ARG A 1 71 ? 2.018 -6.66 -9.891 1 98.62 71 ARG A O 1
ATOM 589 N N . ALA A 1 72 ? 2.447 -7.32 -7.785 1 98.94 72 ALA A N 1
ATOM 590 C CA . ALA A 1 72 ? 1.028 -7.367 -7.438 1 98.94 72 ALA A CA 1
ATOM 591 C C . ALA A 1 72 ? 0.459 -5.961 -7.266 1 98.94 72 ALA A C 1
ATOM 593 O O . ALA A 1 72 ? -0.667 -5.688 -7.688 1 98.94 72 ALA A O 1
ATOM 594 N N . ILE A 1 73 ? 1.196 -5.07 -6.637 1 98.94 73 ILE A N 1
ATOM 595 C CA . ILE A 1 73 ? 0.783 -3.68 -6.477 1 98.94 73 ILE A CA 1
ATOM 596 C C . ILE A 1 73 ? 0.624 -3.027 -7.848 1 98.94 73 ILE A C 1
ATOM 598 O O . ILE A 1 73 ? -0.4 -2.402 -8.133 1 98.94 73 ILE A O 1
ATOM 602 N N . MET A 1 74 ? 1.601 -3.195 -8.688 1 98.88 74 MET A N 1
ATOM 603 C CA . MET A 1 74 ? 1.575 -2.625 -10.031 1 98.88 74 MET A CA 1
ATOM 604 C C . MET A 1 74 ? 0.413 -3.189 -10.844 1 98.88 74 MET A C 1
ATOM 606 O O . MET A 1 74 ? -0.191 -2.48 -11.648 1 98.88 74 MET A O 1
ATOM 610 N N . SER A 1 75 ? 0.176 -4.48 -10.625 1 98.94 75 SER A N 1
ATOM 611 C CA . SER A 1 75 ? -0.964 -5.105 -11.289 1 98.94 75 SER A CA 1
ATOM 612 C C . SER A 1 75 ? -2.275 -4.441 -10.875 1 98.94 75 SER A C 1
ATOM 614 O O . SER A 1 75 ? -3.111 -4.129 -11.727 1 98.94 75 SER A O 1
ATOM 616 N N . ALA A 1 76 ? -2.434 -4.234 -9.594 1 98.94 76 ALA A N 1
ATOM 617 C CA . ALA A 1 76 ? -3.629 -3.547 -9.109 1 98.94 76 ALA A CA 1
ATOM 618 C C . ALA A 1 76 ? -3.736 -2.148 -9.711 1 98.94 76 ALA A C 1
ATOM 620 O O . ALA A 1 76 ? -4.809 -1.736 -10.156 1 98.94 76 ALA A O 1
ATOM 621 N N . GLN A 1 77 ? -2.641 -1.445 -9.695 1 98.94 77 GLN A N 1
ATOM 622 C CA . GLN A 1 77 ? -2.621 -0.086 -10.227 1 98.94 77 GLN A CA 1
ATOM 623 C C . GLN A 1 77 ? -2.992 -0.065 -11.703 1 98.94 77 GLN A C 1
ATOM 625 O O . GLN A 1 77 ? -3.756 0.794 -12.148 1 98.94 77 GLN A O 1
ATOM 630 N N . SER A 1 78 ? -2.451 -0.996 -12.453 1 98.88 78 SER A N 1
ATOM 631 C CA . SER A 1 78 ? -2.754 -1.086 -13.883 1 98.88 78 SER A CA 1
ATOM 632 C C . SER A 1 78 ? -4.219 -1.438 -14.117 1 98.88 78 SER A C 1
ATOM 634 O O . SER A 1 78 ? -4.867 -0.868 -14.992 1 98.88 78 SER A O 1
ATOM 636 N N . CYS A 1 79 ? -4.684 -2.375 -13.328 1 98.88 79 CYS A N 1
ATOM 637 C CA . CYS A 1 79 ? -6.086 -2.762 -13.422 1 98.88 79 CYS A CA 1
ATOM 638 C C . CYS A 1 79 ? -7 -1.571 -13.156 1 98.88 79 CYS A C 1
ATOM 640 O O . CYS A 1 79 ? -7.977 -1.355 -13.875 1 98.88 79 CYS A O 1
ATOM 642 N N . LEU A 1 80 ? -6.688 -0.788 -12.141 1 98.88 80 LEU A N 1
ATOM 643 C CA . LEU A 1 80 ? -7.508 0.346 -11.734 1 98.88 80 LEU A CA 1
ATOM 644 C C . LEU A 1 80 ? -7.469 1.454 -12.781 1 98.88 80 LEU A C 1
ATOM 646 O O . LEU A 1 80 ? -8.43 2.211 -12.922 1 98.88 80 LEU A O 1
ATOM 650 N N . ALA A 1 81 ? -6.34 1.576 -13.5 1 98.62 81 ALA A N 1
ATOM 651 C CA . ALA A 1 81 ? -6.27 2.535 -14.602 1 98.62 81 ALA A CA 1
ATOM 652 C C . ALA A 1 81 ? -7.309 2.215 -15.672 1 98.62 81 ALA A C 1
ATOM 654 O O . ALA A 1 81 ? -7.852 3.119 -16.312 1 98.62 81 ALA A O 1
ATOM 655 N N . GLY A 1 82 ? -7.48 0.929 -15.906 1 98.38 82 GLY A N 1
ATOM 656 C CA . GLY A 1 82 ? -8.492 0.513 -16.875 1 98.38 82 GLY A CA 1
ATOM 657 C C . GLY A 1 82 ? -9.906 0.612 -16.328 1 98.38 82 GLY A C 1
ATOM 658 O O . GLY A 1 82 ? -10.844 0.912 -17.062 1 98.38 82 GLY A O 1
ATOM 659 N N . LEU A 1 83 ? -10.07 0.4 -15.055 1 98.56 83 LEU A N 1
ATOM 660 C CA . LEU A 1 83 ? -11.383 0.365 -14.422 1 98.56 83 LEU A CA 1
ATOM 661 C C . LEU A 1 83 ? -11.922 1.775 -14.211 1 98.56 83 LEU A C 1
ATOM 663 O O . LEU A 1 83 ? -13.125 2.006 -14.328 1 98.56 83 LEU A O 1
ATOM 667 N N . TYR A 1 84 ? -11.031 2.752 -13.844 1 98.12 84 TYR A N 1
ATOM 668 C CA . TYR A 1 84 ? -11.477 4.094 -13.484 1 98.12 84 TYR A CA 1
ATOM 669 C C . TYR A 1 84 ? -10.664 5.148 -14.227 1 98.12 84 TYR A C 1
ATOM 671 O O . TYR A 1 84 ? -9.992 5.977 -13.594 1 98.12 84 TYR A O 1
ATOM 679 N N . PRO A 1 85 ? -10.695 5.156 -15.555 1 96.69 85 PRO A N 1
ATOM 680 C CA . PRO A 1 85 ? -10.172 6.359 -16.203 1 96.69 85 PRO A CA 1
ATOM 681 C C . PRO A 1 85 ? -10.859 7.637 -15.734 1 96.69 85 PRO A C 1
ATOM 683 O O . PRO A 1 85 ? -12.055 7.613 -15.422 1 96.69 85 PRO A O 1
ATOM 686 N N . PRO A 1 86 ? -10.07 8.719 -15.602 1 96.44 86 PRO A N 1
ATOM 687 C CA . PRO A 1 86 ? -10.703 9.945 -15.102 1 96.44 86 PRO A CA 1
ATOM 688 C C . PRO A 1 86 ? -11.805 10.453 -16.031 1 96.44 86 PRO A C 1
ATOM 690 O O . PRO A 1 86 ? -11.641 10.461 -17.25 1 96.44 86 PRO A O 1
ATOM 693 N N . THR A 1 87 ? -12.914 10.805 -15.406 1 92.75 87 THR A N 1
ATOM 694 C CA . THR A 1 87 ? -14.016 11.375 -16.172 1 92.75 87 THR A CA 1
ATOM 695 C C . THR A 1 87 ? -14.383 12.758 -15.648 1 92.75 87 THR A C 1
ATOM 697 O O . THR A 1 87 ? -14.266 13.023 -14.453 1 92.75 87 THR A O 1
ATOM 700 N N . ASP A 1 88 ? -14.719 13.594 -16.531 1 90.38 88 ASP A N 1
ATOM 701 C CA . ASP A 1 88 ? -15.258 14.914 -16.203 1 90.38 88 ASP A CA 1
ATOM 702 C C . ASP A 1 88 ? -14.383 15.625 -15.172 1 90.38 88 ASP A C 1
ATOM 704 O O . ASP A 1 88 ? -13.234 15.961 -15.461 1 90.38 88 ASP A O 1
ATOM 708 N N . LYS A 1 89 ? -14.984 15.734 -13.953 1 86.75 89 LYS A N 1
ATOM 709 C CA . LYS A 1 89 ? -14.328 16.531 -12.922 1 86.75 89 LYS A CA 1
ATOM 710 C C . LYS A 1 89 ? -13.109 15.812 -12.359 1 86.75 89 LYS A C 1
ATOM 712 O O . LYS A 1 89 ? -12.273 16.422 -11.688 1 86.75 89 LYS A O 1
ATOM 717 N N . GLN A 1 90 ? -12.945 14.57 -12.727 1 93.19 90 GLN A N 1
ATOM 718 C CA . GLN A 1 90 ? -11.82 13.805 -12.203 1 93.19 90 GLN A CA 1
ATOM 719 C C . GLN A 1 90 ? -10.586 13.977 -13.086 1 93.19 90 GLN A C 1
ATOM 721 O O . GLN A 1 90 ? -9.5 13.492 -12.742 1 93.19 90 GLN A O 1
ATOM 726 N N . ILE A 1 91 ? -10.805 14.656 -14.25 1 95.94 91 ILE A N 1
ATOM 727 C CA . ILE A 1 91 ? -9.656 14.945 -15.109 1 95.94 91 ILE A CA 1
ATOM 728 C C . ILE A 1 91 ? -8.797 16.031 -14.477 1 95.94 91 ILE A C 1
ATOM 730 O O . ILE A 1 91 ? -9.078 17.219 -14.625 1 95.94 91 ILE A O 1
ATOM 734 N N . TRP A 1 92 ? -7.793 15.688 -13.789 1 96.44 92 TRP A N 1
ATOM 735 C CA . TRP A 1 92 ? -6.957 16.609 -13.023 1 96.44 92 TRP A CA 1
ATOM 736 C C . TRP A 1 92 ? -5.746 17.047 -13.844 1 96.44 92 TRP A C 1
ATOM 738 O O . TRP A 1 92 ? -5.09 18.031 -13.508 1 96.44 92 TRP A O 1
ATOM 748 N N . ASN A 1 93 ? -5.383 16.281 -14.812 1 96.06 93 ASN A N 1
ATOM 749 C CA . ASN A 1 93 ? -4.316 16.547 -15.773 1 96.06 93 ASN A CA 1
ATOM 750 C C . ASN A 1 93 ? -4.77 16.234 -17.203 1 96.06 93 ASN A C 1
ATOM 752 O O . ASN A 1 93 ? -5.027 15.086 -17.547 1 96.06 93 ASN A O 1
ATOM 756 N N . PRO A 1 94 ? -4.812 17.188 -18.047 1 93.5 94 PRO A N 1
ATOM 757 C CA . PRO A 1 94 ? -5.359 16.984 -19.391 1 93.5 94 PRO A CA 1
ATOM 758 C C . PRO A 1 94 ? -4.465 16.109 -20.266 1 93.5 94 PRO A C 1
ATOM 760 O O . PRO A 1 94 ? -4.922 15.562 -21.266 1 93.5 94 PRO A O 1
ATOM 763 N N . ASN A 1 95 ? -3.225 15.898 -19.844 1 93.25 95 ASN A N 1
ATOM 764 C CA . ASN A 1 95 ? -2.268 15.18 -20.672 1 93.25 95 ASN A CA 1
ATOM 765 C C . ASN A 1 95 ? -2.127 13.727 -20.234 1 93.25 95 ASN A C 1
ATOM 767 O O . ASN A 1 95 ? -1.426 12.945 -20.875 1 93.25 95 ASN A O 1
ATOM 771 N N . ILE A 1 96 ? -2.75 13.367 -19.156 1 96.25 96 ILE A N 1
ATOM 772 C CA . ILE A 1 96 ? -2.607 12.008 -18.625 1 96.25 96 ILE A CA 1
ATOM 773 C C . ILE A 1 96 ? -3.986 11.406 -18.375 1 96.25 96 ILE A C 1
ATOM 775 O O . ILE A 1 96 ? -4.688 11.812 -17.438 1 96.25 96 ILE A O 1
ATOM 779 N N . GLU A 1 97 ? -4.316 10.492 -19.203 1 95.94 97 GLU A N 1
ATOM 780 C CA . GLU A 1 97 ? -5.602 9.82 -19.016 1 95.94 97 GLU A CA 1
ATOM 781 C C . GLU A 1 97 ? -5.523 8.766 -17.922 1 95.94 97 GLU A C 1
ATOM 783 O O . GLU A 1 97 ? -5.727 7.578 -18.172 1 95.94 97 GLU A O 1
ATOM 788 N N . TRP A 1 98 ? -5.215 9.195 -16.797 1 98.19 98 TRP A N 1
ATOM 789 C CA . TRP A 1 98 ? -5.055 8.352 -15.609 1 98.19 98 TRP A CA 1
ATOM 790 C C . TRP A 1 98 ? -5.316 9.148 -14.336 1 98.19 98 TRP A C 1
ATOM 792 O O . TRP A 1 98 ? -5.09 10.359 -14.297 1 98.19 98 TRP A O 1
ATOM 802 N N . GLN A 1 99 ? -5.832 8.539 -13.297 1 98 99 GLN A N 1
ATOM 803 C CA . GLN A 1 99 ? -5.949 9.117 -11.961 1 98 99 GLN A CA 1
ATOM 804 C C . GLN A 1 99 ? -5.543 8.109 -10.891 1 98 99 GLN A C 1
ATOM 806 O O . GLN A 1 99 ? -5.668 6.898 -11.094 1 98 99 GLN A O 1
ATOM 811 N N . PRO A 1 100 ? -5.051 8.594 -9.797 1 98.44 100 PRO A N 1
ATOM 812 C CA . PRO A 1 100 ? -4.66 7.676 -8.727 1 98.44 100 PRO A CA 1
ATOM 813 C C . PRO A 1 100 ? -5.863 7.062 -8.008 1 98.44 100 PRO A C 1
ATOM 815 O O . PRO A 1 100 ? -6.832 7.766 -7.711 1 98.44 100 PRO A O 1
ATOM 818 N N . VAL A 1 101 ? -5.883 5.812 -7.824 1 98.69 101 VAL A N 1
ATOM 819 C CA . VAL A 1 101 ? -6.777 5.051 -6.957 1 98.69 101 VAL A CA 1
ATOM 820 C C . VAL A 1 101 ? -5.961 4.301 -5.906 1 98.69 101 VAL A C 1
ATOM 822 O O . VAL A 1 101 ? -5.02 3.578 -6.242 1 98.69 101 VAL A O 1
ATOM 825 N N . PRO A 1 102 ? -6.305 4.48 -4.641 1 98.62 102 PRO A N 1
ATOM 826 C CA . PRO A 1 102 ? -5.457 3.918 -3.586 1 98.62 102 PRO A CA 1
ATOM 827 C C . PRO A 1 102 ? -5.41 2.393 -3.615 1 98.62 102 PRO A C 1
ATOM 829 O O . PRO A 1 102 ? -6.445 1.744 -3.805 1 98.62 102 PRO A O 1
ATOM 832 N N . VAL A 1 103 ? -4.234 1.868 -3.52 1 98.88 103 VAL A N 1
ATOM 833 C CA . VAL A 1 103 ? -3.988 0.447 -3.299 1 98.88 103 VAL A CA 1
ATOM 834 C C . VAL A 1 103 ? -3.354 0.239 -1.926 1 98.88 103 VAL A C 1
ATOM 836 O O . VAL A 1 103 ? -2.254 0.732 -1.661 1 98.88 103 VAL A O 1
ATOM 839 N N . HIS A 1 104 ? -4.031 -0.466 -1.066 1 98.75 104 HIS A N 1
ATOM 840 C CA . HIS A 1 104 ? -3.568 -0.681 0.301 1 98.75 104 HIS A CA 1
ATOM 841 C C . HIS A 1 104 ? -2.807 -1.996 0.425 1 98.75 104 HIS A C 1
ATOM 843 O O . HIS A 1 104 ? -3.1 -2.957 -0.289 1 98.75 104 HIS A O 1
ATOM 849 N N . THR A 1 105 ? -1.793 -2.049 1.261 1 98.62 105 THR A N 1
ATOM 850 C CA . THR A 1 105 ? -1.048 -3.27 1.547 1 98.62 105 THR A CA 1
ATOM 851 C C . THR A 1 105 ? -0.812 -3.42 3.047 1 98.62 105 THR A C 1
ATOM 853 O O . THR A 1 105 ? -1.119 -2.514 3.822 1 98.62 105 THR A O 1
ATOM 856 N N . VAL A 1 106 ? -0.374 -4.57 3.461 1 97 106 VAL A N 1
ATOM 857 C CA . VAL A 1 106 ? 0.24 -4.82 4.762 1 97 106 VAL A CA 1
ATOM 858 C C . VAL A 1 106 ? 1.608 -5.473 4.574 1 97 106 VAL A C 1
ATOM 860 O O . VAL A 1 106 ? 1.886 -6.051 3.521 1 97 106 VAL A O 1
ATOM 863 N N . LYS A 1 107 ? 2.422 -5.301 5.566 1 95.69 107 LYS A N 1
ATOM 864 C CA . LYS A 1 107 ? 3.75 -5.902 5.48 1 95.69 107 LYS A CA 1
ATOM 865 C C . LYS A 1 107 ? 3.658 -7.395 5.164 1 95.69 107 LYS A C 1
ATOM 867 O O . LYS A 1 107 ? 2.797 -8.094 5.699 1 95.69 107 LYS A O 1
ATOM 872 N N . GLN A 1 108 ? 4.617 -7.859 4.316 1 95.81 108 GLN A N 1
ATOM 873 C CA . GLN A 1 108 ? 4.598 -9.258 3.887 1 95.81 108 GLN A CA 1
ATOM 874 C C . GLN A 1 108 ? 4.559 -10.203 5.086 1 95.81 108 GLN A C 1
ATOM 876 O O . GLN A 1 108 ? 3.793 -11.164 5.094 1 95.81 108 GLN A O 1
ATOM 881 N N . SER A 1 109 ? 5.34 -9.914 6.117 1 92.88 109 SER A N 1
ATOM 882 C CA . SER A 1 109 ? 5.449 -10.781 7.281 1 92.88 109 SER A CA 1
ATOM 883 C C . SER A 1 109 ? 4.156 -10.797 8.094 1 92.88 109 SER A C 1
ATOM 885 O O . SER A 1 109 ? 3.93 -11.695 8.898 1 92.88 109 SER A O 1
ATOM 887 N N . GLU A 1 110 ? 3.35 -9.828 7.797 1 92.5 110 GLU A N 1
ATOM 888 C CA . GLU A 1 110 ? 2.107 -9.695 8.555 1 92.5 110 GLU A CA 1
ATOM 889 C C . GLU A 1 110 ? 0.902 -10.094 7.707 1 92.5 110 GLU A C 1
ATOM 891 O O . GLU A 1 110 ? -0.235 -10.055 8.188 1 92.5 110 GLU A O 1
ATOM 896 N N . ASP A 1 111 ? 1.141 -10.398 6.484 1 95.25 111 ASP A N 1
ATOM 897 C CA . ASP A 1 111 ? 0.042 -10.75 5.594 1 95.25 111 ASP A CA 1
ATOM 898 C C . ASP A 1 111 ? -0.406 -12.195 5.82 1 95.25 111 ASP A C 1
ATOM 900 O O . ASP A 1 111 ? 0.149 -13.125 5.23 1 95.25 111 ASP A O 1
ATOM 904 N N . ASN A 1 112 ? -1.44 -12.406 6.531 1 92.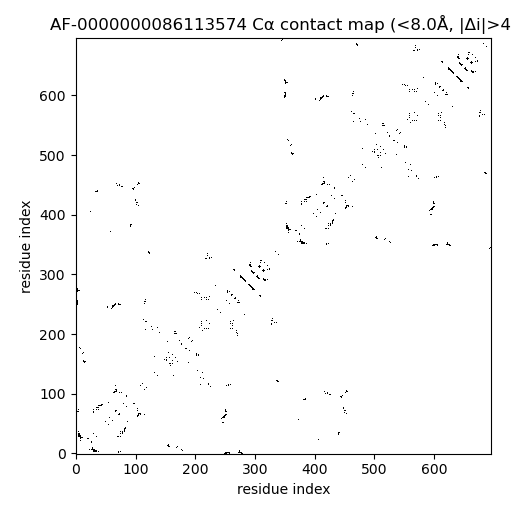56 112 ASN A N 1
ATOM 905 C CA . ASN A 1 112 ? -1.99 -13.719 6.84 1 92.56 112 ASN A CA 1
ATOM 906 C C . ASN A 1 112 ? -3.273 -13.984 6.062 1 92.56 112 ASN A C 1
ATOM 908 O O . ASN A 1 112 ? -4.156 -14.703 6.539 1 92.56 112 ASN A O 1
ATOM 912 N N . LEU A 1 113 ? -3.34 -13.383 4.93 1 96.81 113 LEU A N 1
ATOM 913 C CA . LEU A 1 113 ? -4.574 -13.508 4.164 1 96.81 113 LEU A CA 1
ATOM 914 C C . LEU A 1 113 ? -4.281 -13.852 2.711 1 96.81 113 LEU A C 1
ATOM 916 O O . LEU A 1 113 ? -4.812 -14.836 2.182 1 96.81 113 LEU A O 1
ATOM 920 N N . LEU A 1 114 ? -3.35 -13.102 2.045 1 98.06 114 LEU A N 1
ATOM 921 C CA . LEU A 1 114 ? -3.281 -13.195 0.59 1 98.06 114 LEU A CA 1
ATOM 922 C C . LEU A 1 114 ? -1.987 -13.875 0.15 1 98.06 114 LEU A C 1
ATOM 924 O O . LEU A 1 114 ? -1.879 -14.336 -0.988 1 98.06 114 LEU A O 1
ATOM 928 N N . ILE A 1 115 ? -0.989 -13.914 0.962 1 97.38 115 ILE A N 1
ATOM 929 C CA . ILE A 1 115 ? 0.276 -14.523 0.565 1 97.38 115 ILE A CA 1
ATOM 930 C C . ILE A 1 115 ? 0.294 -15.992 0.981 1 97.38 115 ILE A C 1
ATOM 932 O O . ILE A 1 115 ? 0.507 -16.312 2.154 1 97.38 115 ILE A O 1
ATOM 936 N N . MET A 1 116 ? 0.083 -16.844 0.034 1 95.81 116 MET A N 1
ATOM 937 C CA . MET A 1 116 ? 0.054 -18.281 0.268 1 95.81 116 MET A CA 1
ATOM 938 C C . MET A 1 116 ? 1.251 -18.953 -0.388 1 95.81 116 MET A C 1
ATOM 940 O O . MET A 1 116 ? 1.762 -18.484 -1.403 1 95.81 116 MET A O 1
ATOM 944 N N . PRO A 1 117 ? 1.655 -20.141 0.096 1 94.94 117 PRO A N 1
ATOM 945 C CA . PRO A 1 117 ? 1.195 -20.766 1.339 1 94.94 117 PRO A CA 1
ATOM 946 C C . PRO A 1 117 ? 1.647 -20 2.584 1 94.94 117 PRO A C 1
ATOM 948 O O . PRO A 1 117 ? 2.727 -19.406 2.586 1 94.94 117 PRO A O 1
ATOM 951 N N . TYR A 1 118 ? 0.734 -20.062 3.611 1 93.5 118 TYR A N 1
ATOM 952 C CA . TYR A 1 118 ? 1.125 -19.469 4.887 1 93.5 118 TYR A CA 1
ATOM 953 C C . TYR A 1 118 ? 2.229 -20.297 5.551 1 93.5 118 TYR A C 1
ATOM 955 O O . TYR A 1 118 ? 1.985 -21.406 6.023 1 93.5 118 TYR A O 1
ATOM 963 N N . ARG A 1 119 ? 3.406 -19.766 5.598 1 85.38 119 ARG A N 1
ATOM 964 C CA . ARG A 1 119 ? 4.562 -20.547 6.027 1 85.38 119 ARG A CA 1
ATOM 965 C C . ARG A 1 119 ? 4.77 -20.438 7.531 1 85.38 119 ARG A C 1
ATOM 967 O O . ARG A 1 119 ? 5.637 -21.109 8.094 1 85.38 119 ARG A O 1
ATOM 974 N N . ASN A 1 120 ? 4.043 -19.641 8.195 1 88.56 120 ASN A N 1
ATOM 975 C CA . ASN A 1 120 ? 4.148 -19.516 9.648 1 88.56 120 ASN A CA 1
ATOM 976 C C . ASN A 1 120 ? 3.193 -20.453 10.367 1 88.56 120 ASN A C 1
ATOM 978 O O . ASN A 1 120 ? 2.709 -20.156 11.461 1 88.56 120 ASN A O 1
ATOM 982 N N . CYS A 1 121 ? 2.887 -21.594 9.727 1 94.81 121 CYS A N 1
ATOM 983 C CA . CYS A 1 121 ? 1.997 -22.594 10.297 1 94.81 121 CYS A CA 1
ATOM 984 C C . CYS A 1 121 ? 2.691 -23.938 10.391 1 94.81 121 CYS A C 1
ATOM 986 O O . CYS A 1 121 ? 2.756 -24.688 9.406 1 94.81 121 CYS A O 1
ATOM 988 N N . PRO A 1 122 ? 3.088 -24.344 11.625 1 95.88 122 PRO A N 1
ATOM 989 C CA . PRO A 1 122 ? 3.812 -25.609 11.797 1 95.88 122 PRO A CA 1
ATOM 990 C C . PRO A 1 122 ? 3.002 -26.812 11.344 1 95.88 122 PRO A C 1
ATOM 992 O O . PRO A 1 122 ? 3.551 -27.734 10.734 1 95.88 122 PRO A O 1
ATOM 995 N N . ARG A 1 123 ? 1.77 -26.828 11.695 1 96.69 123 ARG A N 1
ATOM 996 C CA . ARG A 1 123 ? 0.93 -27.953 11.297 1 96.69 123 ARG A CA 1
ATOM 997 C C . ARG A 1 123 ? 0.88 -28.094 9.781 1 96.69 123 ARG A C 1
ATOM 999 O O . ARG A 1 123 ? 0.968 -29.203 9.258 1 96.69 123 ARG A O 1
ATOM 1006 N N . TYR A 1 124 ? 0.747 -27.047 9.07 1 96.06 124 TYR A N 1
ATOM 1007 C CA . TYR A 1 124 ? 0.742 -27.094 7.613 1 96.06 124 TYR A CA 1
ATOM 1008 C C . TYR A 1 124 ? 2.068 -27.609 7.078 1 96.06 124 TYR A C 1
ATOM 1010 O O . TYR A 1 124 ? 2.096 -28.391 6.125 1 96.06 124 TYR A O 1
ATOM 1018 N N . GLU A 1 125 ? 3.119 -27.125 7.629 1 94.31 125 GLU A N 1
ATOM 1019 C CA . GLU A 1 125 ? 4.434 -27.594 7.207 1 94.31 125 GLU A CA 1
ATOM 1020 C C . GLU A 1 125 ? 4.559 -29.109 7.367 1 94.31 125 GLU A C 1
ATOM 1022 O O . GLU A 1 125 ? 5.152 -29.781 6.523 1 94.31 125 GLU A O 1
ATOM 1027 N N . GLU A 1 126 ? 4.066 -29.562 8.445 1 95.69 126 GLU A N 1
ATOM 1028 C CA . GLU A 1 126 ? 4.047 -31.016 8.664 1 95.69 126 GLU A CA 1
ATOM 1029 C C . GLU A 1 126 ? 3.24 -31.719 7.59 1 95.69 126 GLU A C 1
ATOM 1031 O O . GLU A 1 126 ? 3.672 -32.75 7.062 1 95.69 126 GLU A O 1
ATOM 1036 N N . LEU A 1 127 ? 2.105 -31.203 7.281 1 96 127 LEU A N 1
ATOM 1037 C CA . LEU A 1 127 ? 1.245 -31.797 6.262 1 96 127 LEU A CA 1
ATOM 1038 C C . LEU A 1 127 ? 1.942 -31.812 4.906 1 96 127 LEU A C 1
ATOM 1040 O O . LEU A 1 127 ? 1.825 -32.781 4.156 1 96 127 LEU A O 1
ATOM 1044 N N . LEU A 1 128 ? 2.623 -30.781 4.598 1 92.75 128 LEU A N 1
ATOM 1045 C CA . LEU A 1 128 ? 3.346 -30.703 3.334 1 92.75 128 LEU A CA 1
ATOM 1046 C C . LEU A 1 128 ? 4.449 -31.75 3.273 1 92.75 128 LEU A C 1
ATOM 1048 O O . LEU A 1 128 ? 4.641 -32.406 2.24 1 92.75 128 LEU A O 1
ATOM 1052 N N . SER A 1 129 ? 5.137 -31.844 4.383 1 91.69 129 SER A N 1
ATOM 1053 C CA . SER A 1 129 ? 6.199 -32.844 4.449 1 91.69 129 SER A CA 1
ATOM 1054 C C . SER A 1 129 ? 5.648 -34.25 4.266 1 91.69 129 SER A C 1
ATOM 1056 O O . SER A 1 129 ? 6.234 -35.062 3.547 1 91.69 129 SER A O 1
ATOM 1058 N N . LYS A 1 130 ? 4.57 -34.5 4.848 1 94.75 130 LYS A N 1
ATOM 1059 C CA . LYS A 1 130 ? 3.949 -35.844 4.75 1 94.75 130 LYS A CA 1
ATOM 1060 C C . LYS A 1 130 ? 3.416 -36.094 3.344 1 94.75 130 LYS A C 1
ATOM 1062 O O . LYS A 1 130 ? 3.34 -37.25 2.902 1 94.75 130 LYS A O 1
ATOM 1067 N N . THR A 1 131 ? 3.053 -35.094 2.627 1 93.56 131 THR A N 1
ATOM 1068 C CA . THR A 1 131 ? 2.541 -35.219 1.267 1 93.56 131 THR A CA 1
ATOM 1069 C C . THR A 1 131 ? 3.607 -35.812 0.34 1 93.56 131 THR A C 1
ATOM 1071 O O . THR A 1 131 ? 3.318 -36.688 -0.48 1 93.56 131 THR A O 1
ATOM 1074 N N . SER A 1 132 ? 4.809 -35.344 0.475 1 86.38 132 SER A N 1
ATOM 1075 C CA . SER A 1 132 ? 5.906 -35.812 -0.372 1 86.38 132 SER A CA 1
ATOM 1076 C C . SER A 1 132 ? 6.145 -37.312 -0.203 1 86.38 132 SER A C 1
ATOM 1078 O O . SER A 1 132 ? 6.574 -38 -1.142 1 86.38 132 SER A O 1
ATOM 1080 N N . GLY A 1 133 ? 5.848 -37.75 0.984 1 86.94 133 GLY A N 1
ATOM 1081 C CA . GLY A 1 133 ? 6.051 -39.188 1.271 1 86.94 133 GLY A CA 1
ATOM 1082 C C . GLY A 1 133 ? 4.797 -40 1.073 1 86.94 133 GLY A C 1
ATOM 1083 O O . GLY A 1 133 ? 4.828 -41.219 1.236 1 86.94 133 GLY A O 1
ATOM 1084 N N . SER A 1 134 ? 3.779 -39.406 0.744 1 92.31 134 SER A N 1
ATOM 1085 C CA . SER A 1 134 ? 2.512 -40.094 0.616 1 92.31 134 SER A CA 1
ATOM 1086 C C . SER A 1 134 ? 2.479 -40.938 -0.654 1 92.31 134 SER A C 1
ATOM 1088 O O . SER A 1 134 ? 3.125 -40.625 -1.647 1 92.31 134 SER A O 1
ATOM 1090 N N . GLU A 1 135 ? 1.732 -42.094 -0.631 1 92.62 135 GLU A N 1
ATOM 1091 C CA . GLU A 1 135 ? 1.56 -42.969 -1.788 1 92.62 135 GLU A CA 1
ATOM 1092 C C . GLU A 1 135 ? 0.868 -42.25 -2.934 1 92.62 135 GLU A C 1
ATOM 1094 O O . GLU A 1 135 ? 1.222 -42.438 -4.102 1 92.62 135 GLU A O 1
ATOM 1099 N N . GLU A 1 136 ? -0.079 -41.438 -2.582 1 92.12 136 GLU A N 1
ATOM 1100 C CA . GLU A 1 136 ? -0.837 -40.688 -3.574 1 92.12 136 GLU A CA 1
ATOM 1101 C C . GLU A 1 136 ? 0.081 -39.781 -4.41 1 92.12 136 GLU A C 1
ATOM 1103 O O . GLU A 1 136 ? -0.046 -39.75 -5.637 1 92.12 136 GLU A O 1
ATOM 1108 N N . TYR A 1 137 ? 0.95 -39.094 -3.809 1 90.94 137 TYR A N 1
ATOM 1109 C CA . TYR A 1 137 ? 1.875 -38.219 -4.488 1 90.94 137 TYR A CA 1
ATOM 1110 C C . TYR A 1 137 ? 2.898 -39 -5.301 1 90.94 137 TYR A C 1
ATOM 1112 O O . TYR A 1 137 ? 3.17 -38.656 -6.457 1 90.94 137 TYR A O 1
ATOM 1120 N N . ARG A 1 138 ? 3.418 -40 -4.742 1 87.56 138 ARG A N 1
ATOM 1121 C CA . ARG A 1 138 ? 4.438 -40.844 -5.391 1 87.56 138 ARG A CA 1
ATOM 1122 C C . ARG A 1 138 ? 3.893 -41.469 -6.66 1 87.56 138 ARG A C 1
ATOM 1124 O O . ARG A 1 138 ? 4.59 -41.562 -7.672 1 87.56 138 ARG A O 1
ATOM 1131 N N . GLN A 1 139 ? 2.697 -41.875 -6.57 1 92.94 139 GLN A N 1
ATOM 1132 C CA . GLN A 1 139 ? 2.076 -42.562 -7.711 1 92.94 139 GLN A CA 1
ATOM 1133 C C . GLN A 1 139 ? 1.903 -41.594 -8.883 1 92.94 139 GLN A C 1
ATOM 1135 O O . GLN A 1 139 ? 1.979 -42 -10.047 1 92.94 139 GLN A O 1
ATOM 1140 N N . LEU A 1 140 ? 1.736 -40.375 -8.578 1 92.12 140 LEU A N 1
ATOM 1141 C CA . LEU A 1 140 ? 1.546 -39.375 -9.617 1 92.12 140 LEU A CA 1
ATOM 1142 C C . LEU A 1 140 ? 2.861 -39.062 -10.328 1 92.12 140 LEU A C 1
ATOM 1144 O O . LEU A 1 140 ? 2.873 -38.781 -11.523 1 92.12 140 LEU A O 1
ATOM 1148 N N . LEU A 1 141 ? 3.996 -39.219 -9.656 1 89.88 141 LEU A N 1
ATOM 1149 C CA . LEU A 1 141 ? 5.293 -38.812 -10.195 1 89.88 141 LEU A CA 1
ATOM 1150 C C . LEU A 1 141 ? 5.977 -40 -10.875 1 89.88 141 LEU A C 1
ATOM 1152 O O . LEU A 1 141 ? 6.828 -39.812 -11.75 1 89.88 141 LEU A O 1
ATOM 1156 N N . GLU A 1 142 ? 5.598 -41.188 -10.516 1 91.06 142 GLU A N 1
ATOM 1157 C CA . GLU A 1 142 ? 6.281 -42.406 -10.922 1 91.06 142 GLU A CA 1
ATOM 1158 C C . GLU A 1 142 ? 6.426 -42.5 -12.438 1 91.06 142 GLU A C 1
ATOM 1160 O O . GLU A 1 142 ? 7.496 -42.812 -12.953 1 91.06 142 GLU A O 1
ATOM 1165 N N . PRO A 1 143 ? 5.43 -42.156 -13.172 1 94.12 143 PRO A N 1
ATOM 1166 C CA . PRO A 1 143 ? 5.527 -42.281 -14.633 1 94.12 143 PRO A CA 1
ATOM 1167 C C . PRO A 1 143 ? 6.516 -41.281 -15.242 1 94.12 143 PRO A C 1
ATOM 1169 O O . PRO A 1 143 ? 6.871 -41.406 -16.422 1 94.12 143 PRO A O 1
ATOM 1172 N N . TYR A 1 144 ? 7.016 -40.375 -14.484 1 94.38 144 TYR A N 1
ATOM 1173 C CA . TYR A 1 144 ? 7.805 -39.281 -15.062 1 94.38 144 TYR A CA 1
ATOM 1174 C C . TYR A 1 144 ? 9.242 -39.344 -14.562 1 94.38 144 TYR A C 1
ATOM 1176 O O . TYR A 1 144 ? 10 -38.375 -14.727 1 94.38 144 TYR A O 1
ATOM 1184 N N . LEU A 1 145 ? 9.617 -40.406 -13.969 1 91.31 145 LEU A N 1
ATOM 1185 C CA . LEU A 1 145 ? 10.953 -40.531 -13.383 1 91.31 145 LEU A CA 1
ATOM 1186 C C . LEU A 1 145 ? 12.031 -40.344 -14.453 1 91.31 145 LEU A C 1
ATOM 1188 O O . LEU A 1 145 ? 13.031 -39.688 -14.219 1 91.31 145 LEU A O 1
ATOM 1192 N N . ASP A 1 146 ? 11.82 -41 -15.609 1 94.31 146 ASP A N 1
ATOM 1193 C CA . ASP A 1 146 ? 12.781 -40.844 -16.703 1 94.31 146 ASP A CA 1
ATOM 1194 C C . ASP A 1 146 ? 12.859 -39.406 -17.172 1 94.31 146 ASP A C 1
ATOM 1196 O O . ASP A 1 146 ? 13.938 -38.875 -17.469 1 94.31 146 ASP A O 1
ATOM 1200 N N . PHE A 1 147 ? 11.797 -38.812 -17.266 1 95.75 147 PHE A N 1
ATOM 1201 C CA . PHE A 1 147 ? 11.742 -37.406 -17.672 1 95.75 147 PHE A CA 1
ATOM 1202 C C . PHE A 1 147 ? 12.453 -36.5 -16.672 1 95.75 147 PHE A C 1
ATOM 1204 O O . PHE A 1 147 ? 13.156 -35.562 -17.047 1 95.75 147 PHE A O 1
ATOM 1211 N N . LEU A 1 148 ? 12.289 -36.781 -15.391 1 94.81 148 LEU A N 1
ATOM 1212 C CA . LEU A 1 148 ? 12.906 -36 -14.336 1 94.81 148 LEU A CA 1
ATOM 1213 C C . LEU A 1 148 ? 14.43 -36.094 -14.406 1 94.81 148 LEU A C 1
ATOM 1215 O O . LEU A 1 148 ? 15.133 -35.125 -14.141 1 94.81 148 LEU A O 1
ATOM 1219 N N . ASN A 1 149 ? 14.859 -37.25 -14.773 1 94.5 149 ASN A N 1
ATOM 1220 C CA . ASN A 1 149 ? 16.297 -37.438 -14.953 1 94.5 149 ASN A CA 1
ATOM 1221 C C . ASN A 1 149 ? 16.828 -36.562 -16.078 1 94.5 149 ASN A C 1
ATOM 1223 O O . ASN A 1 149 ? 17.891 -35.938 -15.945 1 94.5 149 ASN A O 1
ATOM 1227 N N . LYS A 1 150 ? 16.141 -36.562 -17.156 1 94.94 150 LYS A N 1
ATOM 1228 C CA . LYS A 1 150 ? 16.531 -35.688 -18.281 1 94.94 150 LYS A CA 1
ATOM 1229 C C . LYS A 1 150 ? 16.469 -34.219 -17.875 1 94.94 150 LYS A C 1
ATOM 1231 O O . LYS A 1 150 ? 17.359 -33.438 -18.234 1 94.94 150 LYS A O 1
ATOM 1236 N N . LEU A 1 151 ? 15.414 -33.875 -17.203 1 95.75 151 LEU A N 1
ATOM 1237 C CA . LEU A 1 151 ? 15.219 -32.5 -16.766 1 95.75 151 LEU A CA 1
ATOM 1238 C C . LEU A 1 151 ? 16.359 -32.062 -15.852 1 95.75 151 LEU A C 1
ATOM 1240 O O . LEU A 1 151 ? 16.781 -30.906 -15.883 1 95.75 151 LEU A O 1
ATOM 1244 N N . ALA A 1 152 ? 16.781 -32.938 -14.953 1 96.31 152 ALA A N 1
ATOM 1245 C CA . ALA A 1 152 ? 17.922 -32.656 -14.078 1 96.31 152 ALA A CA 1
ATOM 1246 C C . ALA A 1 152 ? 19.156 -32.281 -14.891 1 96.31 152 ALA A C 1
ATOM 1248 O O . ALA A 1 152 ? 19.891 -31.344 -14.516 1 96.31 152 ALA A O 1
ATOM 1249 N N . ASN A 1 153 ? 19.344 -32.938 -16 1 95.69 153 ASN A N 1
ATOM 1250 C CA . ASN A 1 153 ? 20.484 -32.625 -16.875 1 95.69 153 ASN A CA 1
ATOM 1251 C C . ASN A 1 153 ? 20.328 -31.281 -17.547 1 95.69 153 ASN A C 1
ATOM 1253 O O . ASN A 1 153 ? 21.312 -30.562 -17.734 1 95.69 153 ASN A O 1
ATOM 1257 N N . TYR A 1 154 ? 19.156 -31 -17.953 1 94.81 154 TYR A N 1
ATOM 1258 C CA . TYR A 1 154 ? 18.906 -29.75 -18.656 1 94.81 154 TYR A CA 1
ATOM 1259 C C . TYR A 1 154 ? 19.031 -28.562 -17.703 1 94.81 154 TYR A C 1
ATOM 1261 O O . TYR A 1 154 ? 19.547 -27.516 -18.078 1 94.81 154 TYR A O 1
ATOM 1269 N N . THR A 1 155 ? 18.562 -28.672 -16.484 1 96.19 155 THR A N 1
ATOM 1270 C CA . THR A 1 155 ? 18.375 -27.531 -15.586 1 96.19 155 THR A CA 1
ATOM 1271 C C . THR A 1 155 ? 19.562 -27.391 -14.633 1 96.19 155 THR A C 1
ATOM 1273 O O . THR A 1 155 ? 19.797 -26.312 -14.086 1 96.19 155 THR A O 1
ATOM 1276 N N . GLY A 1 156 ? 20.219 -28.516 -14.328 1 96.69 156 GLY A N 1
ATOM 1277 C CA . GLY A 1 156 ? 21.281 -28.516 -13.328 1 96.69 156 GLY A CA 1
ATOM 1278 C C . GLY A 1 156 ? 20.766 -28.781 -11.922 1 96.69 156 GLY A C 1
ATOM 1279 O O . GLY A 1 156 ? 21.562 -28.875 -10.984 1 96.69 156 GLY A O 1
ATOM 1280 N N . PHE A 1 157 ? 19.484 -28.953 -11.727 1 96.06 157 PHE A N 1
ATOM 1281 C CA . PHE A 1 157 ? 18.922 -29.344 -10.438 1 96.06 157 PHE A CA 1
ATOM 1282 C C . PHE A 1 157 ? 19.234 -30.812 -10.133 1 96.06 157 PHE A C 1
ATOM 1284 O O . PHE A 1 157 ? 19.391 -31.609 -11.055 1 96.06 157 PHE A O 1
ATOM 1291 N N . THR A 1 158 ? 19.266 -31.094 -8.82 1 95 158 THR A N 1
ATOM 1292 C CA . THR A 1 158 ? 19.297 -32.5 -8.438 1 95 158 THR A CA 1
ATOM 1293 C C . THR A 1 158 ? 17.922 -33.125 -8.555 1 95 158 THR A C 1
ATOM 1295 O O . THR A 1 158 ? 16.906 -32.438 -8.633 1 95 158 THR A O 1
ATOM 1298 N N . LEU A 1 159 ? 17.891 -34.469 -8.648 1 90.62 159 LEU A N 1
ATOM 1299 C CA . LEU A 1 159 ? 16.609 -35.156 -8.664 1 90.62 159 LEU A CA 1
ATOM 1300 C C . LEU A 1 159 ? 15.805 -34.844 -7.406 1 90.62 159 LEU A C 1
ATOM 1302 O O . LEU A 1 159 ? 14.578 -34.781 -7.457 1 90.62 159 LEU A O 1
ATOM 1306 N N . GLU A 1 160 ? 16.516 -34.688 -6.371 1 88.12 160 GLU A N 1
ATOM 1307 C CA . GLU A 1 160 ? 15.867 -34.344 -5.109 1 88.12 160 GLU A CA 1
ATOM 1308 C C . GLU A 1 160 ? 15.195 -33 -5.18 1 88.12 160 GLU A C 1
ATOM 1310 O O . GLU A 1 160 ? 14.07 -32.812 -4.715 1 88.12 160 GLU A O 1
ATOM 1315 N N . ASP A 1 161 ? 15.852 -32 -5.734 1 89.44 161 ASP A N 1
ATOM 1316 C CA . ASP A 1 161 ? 15.273 -30.688 -5.934 1 89.44 161 ASP A CA 1
ATOM 1317 C C . ASP A 1 161 ? 13.984 -30.766 -6.746 1 89.44 161 ASP A C 1
ATOM 1319 O O . ASP A 1 161 ? 12.992 -30.125 -6.402 1 89.44 161 ASP A O 1
ATOM 1323 N N . LEU A 1 162 ? 14.07 -31.516 -7.781 1 88.88 162 LEU A N 1
ATOM 1324 C CA . LEU A 1 162 ? 12.953 -31.609 -8.711 1 88.88 162 LEU A CA 1
ATOM 1325 C C . LEU A 1 162 ? 11.773 -32.312 -8.07 1 88.88 162 LEU A C 1
ATOM 1327 O O . LEU A 1 162 ? 10.617 -31.984 -8.328 1 88.88 162 LEU A O 1
ATOM 1331 N N . TYR A 1 163 ? 12.109 -33.25 -7.176 1 80.25 163 TYR A N 1
ATOM 1332 C CA . TYR A 1 163 ? 11.062 -33.938 -6.445 1 80.25 163 TYR A CA 1
ATOM 1333 C C . TYR A 1 163 ? 10.398 -33.031 -5.426 1 80.25 163 TYR A C 1
ATOM 1335 O O . TYR A 1 163 ? 9.219 -33.188 -5.102 1 80.25 163 TYR A O 1
ATOM 1343 N N . GLU A 1 164 ? 11.18 -32.062 -5.027 1 78.31 164 GLU A N 1
ATOM 1344 C CA . GLU A 1 164 ? 10.695 -31.188 -3.967 1 78.31 164 GLU A CA 1
ATOM 1345 C C . GLU A 1 164 ? 10.117 -29.891 -4.539 1 78.31 164 GLU A C 1
ATOM 1347 O O . GLU A 1 164 ? 10.172 -28.844 -3.898 1 78.31 164 GLU A O 1
ATOM 1352 N N . GLY A 1 165 ? 9.68 -29.844 -5.754 1 80.19 165 GLY A N 1
ATOM 1353 C CA . GLY A 1 165 ? 8.883 -28.719 -6.223 1 80.19 165 GLY A CA 1
ATOM 1354 C C . GLY A 1 165 ? 9.609 -27.859 -7.242 1 80.19 165 GLY A C 1
ATOM 1355 O O . GLY A 1 165 ? 9.016 -26.969 -7.84 1 80.19 165 GLY A O 1
ATOM 1356 N N . SER A 1 166 ? 10.836 -28.109 -7.523 1 89.56 166 SER A N 1
ATOM 1357 C CA . SER A 1 166 ? 11.586 -27.297 -8.461 1 89.56 166 SER A CA 1
ATOM 1358 C C . SER A 1 166 ? 11.031 -27.422 -9.875 1 89.56 166 SER A C 1
ATOM 1360 O O . SER A 1 166 ? 11.367 -26.625 -10.758 1 89.56 166 SER A O 1
ATOM 1362 N N . THR A 1 167 ? 10.18 -28.438 -10.078 1 92.62 167 THR A N 1
ATOM 1363 C CA . THR A 1 167 ? 9.523 -28.547 -11.367 1 92.62 167 THR A CA 1
ATOM 1364 C C . THR A 1 167 ? 8.609 -27.344 -11.617 1 92.62 167 THR A C 1
ATOM 1366 O O . THR A 1 167 ? 8.523 -26.844 -12.734 1 92.62 167 THR A O 1
ATOM 1369 N N . LEU A 1 168 ? 7.977 -26.938 -10.578 1 92.75 168 LEU A N 1
ATOM 1370 C CA . LEU A 1 168 ? 7.094 -25.781 -10.688 1 92.75 168 LEU A CA 1
ATOM 1371 C C . LEU A 1 168 ? 7.883 -24.516 -11.031 1 92.75 168 LEU A C 1
ATOM 1373 O O . LEU A 1 168 ? 7.5 -23.766 -11.93 1 92.75 168 LEU A O 1
ATOM 1377 N N . SER A 1 169 ? 8.953 -24.312 -10.32 1 93.38 169 SER A N 1
ATOM 1378 C CA . SER A 1 169 ? 9.758 -23.125 -10.578 1 93.38 169 SER A CA 1
ATOM 1379 C C . SER A 1 169 ? 10.391 -23.172 -11.961 1 93.38 169 SER A C 1
ATOM 1381 O O . SER A 1 169 ? 10.539 -22.141 -12.617 1 93.38 169 SER A O 1
ATOM 1383 N N . THR A 1 170 ? 10.766 -24.359 -12.359 1 94.81 170 THR A N 1
ATOM 1384 C CA . THR A 1 170 ? 11.328 -24.516 -13.695 1 94.81 170 THR A CA 1
ATOM 1385 C C . THR A 1 170 ? 10.305 -24.172 -14.766 1 94.81 170 THR A C 1
ATOM 1387 O O . THR A 1 170 ? 10.609 -23.438 -15.711 1 94.81 170 THR A O 1
ATOM 1390 N N . TYR A 1 171 ? 9.156 -24.734 -14.609 1 95.19 171 TYR A N 1
ATOM 1391 C CA . TYR A 1 171 ? 8.094 -24.391 -15.555 1 95.19 171 TYR A CA 1
ATOM 1392 C C . TYR A 1 171 ? 7.832 -22.891 -15.57 1 95.19 171 TYR A C 1
ATOM 1394 O O . TYR A 1 171 ? 7.715 -22.297 -16.641 1 95.19 171 TYR A O 1
ATOM 1402 N N . ASP A 1 172 ? 7.711 -22.359 -14.422 1 94.88 172 ASP A N 1
ATOM 1403 C CA . ASP A 1 172 ? 7.422 -20.938 -14.258 1 94.88 172 ASP A CA 1
ATOM 1404 C C . ASP A 1 172 ? 8.469 -20.078 -14.961 1 94.88 172 ASP A C 1
ATOM 1406 O O . ASP A 1 172 ? 8.133 -19.109 -15.648 1 94.88 172 ASP A O 1
ATOM 1410 N N . THR A 1 173 ? 9.688 -20.422 -14.758 1 94.81 173 THR A N 1
ATOM 1411 C CA . THR A 1 173 ? 10.789 -19.672 -15.359 1 94.81 173 THR A CA 1
ATOM 1412 C C . THR A 1 173 ? 10.734 -19.766 -16.875 1 94.81 173 THR A C 1
ATOM 1414 O O . THR A 1 173 ? 10.812 -18.75 -17.578 1 94.81 173 THR A O 1
ATOM 1417 N N . LEU A 1 174 ? 10.586 -20.984 -17.375 1 93.31 174 LEU A N 1
ATOM 1418 C CA . LEU A 1 174 ? 10.555 -21.203 -18.828 1 93.31 174 LEU A CA 1
ATOM 1419 C C . LEU A 1 174 ? 9.344 -20.5 -19.438 1 93.31 174 LEU A C 1
ATOM 1421 O O . LEU A 1 174 ? 9.438 -19.953 -20.531 1 93.31 174 LEU A O 1
ATOM 1425 N N . PHE A 1 175 ? 8.273 -20.547 -18.75 1 93.06 175 PHE A N 1
ATOM 1426 C CA . PHE A 1 175 ? 7.059 -19.906 -19.234 1 93.06 175 PHE A CA 1
ATOM 1427 C C . PHE A 1 175 ? 7.258 -18.391 -19.328 1 93.06 175 PHE A C 1
ATOM 1429 O O . PHE A 1 175 ? 6.848 -17.781 -20.312 1 93.06 175 PHE A O 1
ATOM 1436 N N . ALA A 1 176 ? 7.824 -17.766 -18.312 1 92.81 176 ALA A N 1
ATOM 1437 C CA . ALA A 1 176 ? 8.109 -16.328 -18.328 1 92.81 176 ALA A CA 1
ATOM 1438 C C . ALA A 1 176 ? 9.031 -15.969 -19.484 1 92.81 176 ALA A C 1
ATOM 1440 O O . ALA A 1 176 ? 8.82 -14.953 -20.156 1 92.81 176 ALA A O 1
ATOM 1441 N N . GLU A 1 177 ? 10.023 -16.797 -19.734 1 90.56 177 GLU A N 1
ATOM 1442 C CA . GLU A 1 177 ? 10.977 -16.547 -20.812 1 90.56 177 GLU A CA 1
ATOM 1443 C C . GLU A 1 177 ? 10.305 -16.656 -22.172 1 90.56 177 GLU A C 1
ATOM 1445 O O . GLU A 1 177 ? 10.516 -15.805 -23.047 1 90.56 177 GLU A O 1
ATOM 1450 N N . VAL A 1 178 ? 9.453 -17.641 -22.281 1 86 178 VAL A N 1
ATOM 1451 C CA . VAL A 1 178 ? 8.773 -17.859 -23.547 1 86 178 VAL A CA 1
ATOM 1452 C C . VAL A 1 178 ? 7.758 -16.75 -23.797 1 86 178 VAL A C 1
ATOM 1454 O O . VAL A 1 178 ? 7.551 -16.328 -24.938 1 86 178 VAL A O 1
ATOM 1457 N N . SER A 1 179 ? 7.133 -16.297 -22.75 1 85.62 179 SER A N 1
ATOM 1458 C CA . SER A 1 179 ? 6.129 -15.242 -22.859 1 85.62 179 SER A CA 1
ATOM 1459 C C . SER A 1 179 ? 6.766 -13.906 -23.234 1 85.62 179 SER A C 1
ATOM 1461 O O . SER A 1 179 ? 6.07 -12.969 -23.656 1 85.62 179 SER A O 1
ATOM 1463 N N . ASN A 1 180 ? 8.047 -13.789 -23.141 1 82.94 180 ASN A N 1
ATOM 1464 C CA . ASN A 1 180 ? 8.781 -12.562 -23.438 1 82.94 180 ASN A CA 1
ATOM 1465 C C . ASN A 1 180 ? 9.828 -12.797 -24.531 1 82.94 180 ASN A C 1
ATOM 1467 O O . ASN A 1 180 ? 10.977 -12.367 -24.391 1 82.94 180 ASN A O 1
ATOM 1471 N N . ILE A 1 181 ? 9.414 -13.414 -25.531 1 67.44 181 ILE A N 1
ATOM 1472 C CA . ILE A 1 181 ? 10.234 -13.977 -26.609 1 67.44 181 ILE A CA 1
ATOM 1473 C C . ILE A 1 181 ? 10.977 -12.852 -27.328 1 67.44 181 ILE A C 1
ATOM 1475 O O . ILE A 1 181 ? 12.047 -13.078 -27.906 1 67.44 181 ILE A O 1
ATOM 1479 N N . ASP A 1 182 ? 10.32 -11.82 -27.312 1 69.38 182 ASP A N 1
ATOM 1480 C CA . ASP A 1 182 ? 10.992 -10.711 -27.984 1 69.38 182 ASP A CA 1
ATOM 1481 C C . ASP A 1 182 ? 12.328 -10.398 -27.312 1 69.38 182 ASP A C 1
ATOM 1483 O O . ASP A 1 182 ? 13.203 -9.773 -27.922 1 69.38 182 ASP A O 1
ATOM 1487 N N . PHE A 1 183 ? 12.469 -10.977 -26.188 1 66.25 183 PHE A N 1
ATOM 1488 C CA . PHE A 1 183 ? 13.664 -10.633 -25.422 1 66.25 183 PHE A CA 1
ATOM 1489 C C . PHE A 1 183 ? 14.547 -11.859 -25.219 1 66.25 183 PHE A C 1
ATOM 1491 O O . PHE A 1 183 ? 15.758 -11.727 -25.016 1 66.25 183 PHE A O 1
ATOM 1498 N N . PHE A 1 184 ? 13.852 -13.031 -25.391 1 74.94 184 PHE A N 1
ATOM 1499 C CA . PHE A 1 184 ? 14.594 -14.219 -24.984 1 74.94 184 PHE A CA 1
ATOM 1500 C C . PHE A 1 184 ? 14.43 -15.328 -26.016 1 74.94 184 PHE A C 1
ATOM 1502 O O . PHE A 1 184 ? 13.375 -15.461 -26.641 1 74.94 184 PHE A O 1
ATOM 1509 N N . MET A 1 185 ? 15.5 -16.016 -26.25 1 77.5 185 MET A N 1
ATOM 1510 C CA . MET A 1 185 ? 15.461 -17.125 -27.188 1 77.5 185 MET A CA 1
ATOM 1511 C C . MET A 1 185 ? 14.906 -18.391 -26.531 1 77.5 185 MET A C 1
ATOM 1513 O O . MET A 1 185 ? 15.164 -18.641 -25.359 1 77.5 185 MET A O 1
ATOM 1517 N N . VAL A 1 186 ? 14.164 -19.062 -27.328 1 75.44 186 VAL A N 1
ATOM 1518 C CA . VAL A 1 186 ? 13.664 -20.359 -26.859 1 75.44 186 VAL A CA 1
ATOM 1519 C C . VAL A 1 186 ? 14.812 -21.375 -26.812 1 75.44 186 VAL A C 1
ATOM 1521 O O . VAL A 1 186 ? 15.562 -21.5 -27.781 1 75.44 186 VAL A O 1
ATOM 1524 N N . LEU A 1 187 ? 14.867 -22.031 -25.672 1 83.19 187 LEU A N 1
ATOM 1525 C CA . LEU A 1 187 ? 15.922 -23.016 -25.5 1 83.19 187 LEU A CA 1
ATOM 1526 C C . LEU A 1 187 ? 15.625 -24.281 -26.312 1 83.19 187 LEU A C 1
ATOM 1528 O O . LEU A 1 187 ? 14.469 -24.703 -26.391 1 83.19 187 LEU A O 1
ATOM 1532 N N . ILE A 1 188 ? 16.594 -24.906 -26.859 1 83.12 188 ILE A N 1
ATOM 1533 C CA . ILE A 1 188 ? 16.484 -26.047 -27.766 1 83.12 188 ILE A CA 1
ATOM 1534 C C . ILE A 1 188 ? 15.797 -27.203 -27.047 1 83.12 188 ILE A C 1
ATOM 1536 O O . ILE A 1 188 ? 15.008 -27.938 -27.656 1 83.12 188 ILE A O 1
ATOM 1540 N N . TRP A 1 189 ? 16.078 -27.344 -25.797 1 90.56 189 TRP A N 1
ATOM 1541 C CA . TRP A 1 189 ? 15.555 -28.5 -25.078 1 90.56 189 TRP A CA 1
ATOM 1542 C C . TRP A 1 189 ? 14.141 -28.234 -24.594 1 90.56 189 TRP A C 1
ATOM 1544 O O . TRP A 1 189 ? 13.438 -29.156 -24.188 1 90.56 189 TRP A O 1
ATOM 1554 N N . ALA A 1 190 ? 13.711 -27 -24.578 1 89.75 190 ALA A N 1
ATOM 1555 C CA . ALA A 1 190 ? 12.367 -26.641 -24.125 1 89.75 190 ALA A CA 1
ATOM 1556 C C . ALA A 1 190 ? 11.352 -26.812 -25.234 1 89.75 190 ALA A C 1
ATOM 1558 O O . ALA A 1 190 ? 10.617 -25.875 -25.562 1 89.75 190 ALA A O 1
ATOM 1559 N N . THR A 1 191 ? 11.227 -28.031 -25.719 1 90.38 191 THR A N 1
ATOM 1560 C CA . THR A 1 191 ? 10.266 -28.359 -26.766 1 90.38 191 THR A CA 1
ATOM 1561 C C . THR A 1 191 ? 8.844 -28.328 -26.234 1 90.38 191 THR A C 1
ATOM 1563 O O . THR A 1 191 ? 8.625 -28.234 -25.016 1 90.38 191 THR A O 1
ATOM 1566 N N . LYS A 1 192 ? 7.926 -28.391 -27.188 1 91.94 192 LYS A N 1
ATOM 1567 C CA . LYS A 1 192 ? 6.527 -28.453 -26.766 1 91.94 192 LYS A CA 1
ATOM 1568 C C . LYS A 1 192 ? 6.266 -29.672 -25.875 1 91.94 192 LYS A C 1
ATOM 1570 O O . LYS A 1 192 ? 5.543 -29.562 -24.891 1 91.94 192 LYS A O 1
ATOM 1575 N N . GLU A 1 193 ? 6.816 -30.766 -26.25 1 93.44 193 GLU A N 1
ATOM 1576 C CA . GLU A 1 193 ? 6.652 -32 -25.484 1 93.44 193 GLU A CA 1
ATOM 1577 C C . GLU A 1 193 ? 7.207 -31.828 -24.062 1 93.44 193 GLU A C 1
ATOM 1579 O O . GLU A 1 193 ? 6.566 -32.219 -23.094 1 93.44 193 GLU A O 1
ATOM 1584 N N . THR A 1 194 ? 8.383 -31.281 -23.969 1 93.75 194 THR A N 1
ATOM 1585 C CA . THR A 1 194 ? 9 -31.031 -22.672 1 93.75 194 THR A CA 1
ATOM 1586 C C . THR A 1 194 ? 8.141 -30.094 -21.844 1 93.75 194 THR A C 1
ATOM 1588 O O . THR A 1 194 ? 7.887 -30.359 -20.656 1 93.75 194 THR A O 1
ATOM 1591 N N . MET A 1 195 ? 7.641 -29.031 -22.469 1 94.06 195 MET A N 1
ATOM 1592 C CA . MET A 1 195 ? 6.848 -28.047 -21.766 1 94.06 195 MET A CA 1
ATOM 1593 C C . MET A 1 195 ? 5.527 -28.641 -21.297 1 94.06 195 MET A C 1
ATOM 1595 O O . MET A 1 195 ? 5.039 -28.297 -20.203 1 94.06 195 MET A O 1
ATOM 1599 N N . ASP A 1 196 ? 4.988 -29.453 -22.062 1 95.31 196 ASP A N 1
ATOM 1600 C CA . ASP A 1 196 ? 3.742 -30.109 -21.672 1 95.31 196 ASP A CA 1
ATOM 1601 C C . ASP A 1 196 ? 3.941 -30.984 -20.438 1 95.31 196 ASP A C 1
ATOM 1603 O O . ASP A 1 196 ? 3.127 -30.953 -19.516 1 95.31 196 ASP A O 1
ATOM 1607 N N . LYS A 1 197 ? 4.949 -31.812 -20.484 1 95.69 197 LYS A N 1
ATOM 1608 C CA . LYS A 1 197 ? 5.25 -32.656 -19.328 1 95.69 197 LYS A CA 1
ATOM 1609 C C . LYS A 1 197 ? 5.555 -31.844 -18.094 1 95.69 197 LYS A C 1
ATOM 1611 O O . LYS A 1 197 ? 5.109 -32.156 -16.984 1 95.69 197 LYS A O 1
ATOM 1616 N N . LEU A 1 198 ? 6.301 -30.812 -18.328 1 95.44 198 LEU A N 1
ATOM 1617 C CA . LEU A 1 198 ? 6.66 -29.922 -17.234 1 95.44 198 LEU A CA 1
ATOM 1618 C C . LEU A 1 198 ? 5.426 -29.234 -16.656 1 95.44 198 LEU A C 1
ATOM 1620 O O . LEU A 1 198 ? 5.328 -29.031 -15.445 1 95.44 198 LEU A O 1
ATOM 1624 N N . GLU A 1 199 ? 4.59 -28.766 -17.484 1 95.75 199 GLU A N 1
ATOM 1625 C CA . GLU A 1 199 ? 3.338 -28.156 -17.031 1 95.75 199 GLU A CA 1
ATOM 1626 C C . GLU A 1 199 ? 2.541 -29.109 -16.156 1 95.75 199 GLU A C 1
ATOM 1628 O O . GLU A 1 199 ? 2.016 -28.719 -15.109 1 95.75 199 GLU A O 1
ATOM 1633 N N . TYR A 1 200 ? 2.439 -30.359 -16.578 1 95.25 200 TYR A N 1
ATOM 1634 C CA . TYR A 1 200 ? 1.727 -31.359 -15.789 1 95.25 200 TYR A CA 1
ATOM 1635 C C . TYR A 1 200 ? 2.379 -31.562 -14.43 1 95.25 200 TYR A C 1
ATOM 1637 O O . TYR A 1 200 ? 1.69 -31.641 -13.414 1 95.25 200 TYR A O 1
ATOM 1645 N N . LEU A 1 201 ? 3.668 -31.656 -14.398 1 95.19 201 LEU A N 1
ATOM 1646 C CA . LEU A 1 201 ? 4.387 -31.828 -13.148 1 95.19 201 LEU A CA 1
ATOM 1647 C C . LEU A 1 201 ? 4.203 -30.609 -12.242 1 95.19 201 LEU A C 1
ATOM 1649 O O . LEU A 1 201 ? 4.125 -30.75 -11.023 1 95.19 201 LEU A O 1
ATOM 1653 N N . ALA A 1 202 ? 4.176 -29.438 -12.867 1 94.94 202 ALA A N 1
ATOM 1654 C CA . ALA A 1 202 ? 3.9 -28.219 -12.109 1 94.94 202 ALA A CA 1
ATOM 1655 C C . ALA A 1 202 ? 2.502 -28.25 -11.5 1 94.94 202 ALA A C 1
ATOM 1657 O O . ALA A 1 202 ? 2.301 -27.812 -10.367 1 94.94 202 ALA A O 1
ATOM 1658 N N . GLU A 1 203 ? 1.556 -28.719 -12.242 1 95.31 203 GLU A N 1
ATOM 1659 C CA . GLU A 1 203 ? 0.194 -28.891 -11.742 1 95.31 203 GLU A CA 1
ATOM 1660 C C . GLU A 1 203 ? 0.157 -29.828 -10.539 1 95.31 203 GLU A C 1
ATOM 1662 O O . GLU A 1 203 ? -0.548 -29.562 -9.562 1 95.31 203 GLU A O 1
ATOM 1667 N N . ILE A 1 204 ? 0.879 -30.938 -10.625 1 93.44 204 ILE A N 1
ATOM 1668 C CA . ILE A 1 204 ? 0.961 -31.875 -9.516 1 93.44 204 ILE A CA 1
ATOM 1669 C C . ILE A 1 204 ? 1.562 -31.203 -8.289 1 93.44 204 ILE A C 1
ATOM 1671 O O . ILE A 1 204 ? 1.077 -31.375 -7.172 1 93.44 204 ILE A O 1
ATOM 1675 N N . ALA A 1 205 ? 2.609 -30.438 -8.547 1 91.75 205 ALA A N 1
ATOM 1676 C CA . ALA A 1 205 ? 3.256 -29.734 -7.441 1 91.75 205 ALA A CA 1
ATOM 1677 C C . ALA A 1 205 ? 2.285 -28.766 -6.766 1 91.75 205 ALA A C 1
ATOM 1679 O O . ALA A 1 205 ? 2.252 -28.672 -5.535 1 91.75 205 ALA A O 1
ATOM 1680 N N . CYS A 1 206 ? 1.507 -28.062 -7.52 1 92.38 206 CYS A N 1
ATOM 1681 C CA . CYS A 1 206 ? 0.503 -27.141 -6.984 1 92.38 206 CYS A CA 1
ATOM 1682 C C . CYS A 1 206 ? -0.559 -27.906 -6.199 1 92.38 206 CYS A C 1
ATOM 1684 O O . CYS A 1 206 ? -0.947 -27.484 -5.105 1 92.38 206 CYS A O 1
ATOM 1686 N N . ALA A 1 207 ? -0.973 -28.969 -6.742 1 92.69 207 ALA A N 1
ATOM 1687 C CA . ALA A 1 207 ? -1.984 -29.797 -6.082 1 92.69 207 ALA A CA 1
ATOM 1688 C C . ALA A 1 207 ? -1.454 -30.375 -4.773 1 92.69 207 ALA A C 1
ATOM 1690 O O . ALA A 1 207 ? -2.205 -30.531 -3.805 1 92.69 207 ALA A O 1
ATOM 1691 N N . ALA A 1 208 ? -0.199 -30.703 -4.809 1 92.25 208 ALA A N 1
ATOM 1692 C CA . ALA A 1 208 ? 0.424 -31.234 -3.596 1 92.25 208 ALA A CA 1
ATOM 1693 C C . ALA A 1 208 ? 0.467 -30.172 -2.494 1 92.25 208 ALA A C 1
ATOM 1695 O O . ALA A 1 208 ? 0.316 -30.5 -1.313 1 92.25 208 ALA A O 1
ATOM 1696 N N . THR A 1 209 ? 0.616 -29 -2.854 1 93 209 THR A N 1
ATOM 1697 C CA . THR A 1 209 ? 0.75 -27.906 -1.908 1 93 209 THR A CA 1
ATOM 1698 C C . THR A 1 209 ? -0.57 -27.641 -1.184 1 93 209 THR A C 1
ATOM 1700 O O . THR A 1 209 ? -0.58 -27.359 0.016 1 93 209 THR A O 1
ATOM 1703 N N . PHE A 1 210 ? -1.737 -27.859 -1.876 1 93.94 210 PHE A N 1
ATOM 1704 C CA . PHE A 1 210 ? -2.977 -27.375 -1.279 1 93.94 210 PHE A CA 1
ATOM 1705 C C . PHE A 1 210 ? -4 -28.5 -1.17 1 93.94 210 PHE A C 1
ATOM 1707 O O . PHE A 1 210 ? -4.988 -28.375 -0.444 1 93.94 210 PHE A O 1
ATOM 1714 N N . GLY A 1 211 ? -3.785 -29.656 -1.858 1 91.81 211 GLY A N 1
ATOM 1715 C CA . GLY A 1 211 ? -4.91 -30.562 -1.932 1 91.81 211 GLY A CA 1
ATOM 1716 C C . GLY A 1 211 ? -4.516 -32.031 -1.716 1 91.81 211 GLY A C 1
ATOM 1717 O O . GLY A 1 211 ? -5.203 -32.75 -1.008 1 91.81 211 GLY A O 1
ATOM 1718 N N . ILE A 1 212 ? -3.406 -32.469 -2.404 1 92.31 212 ILE A N 1
ATOM 1719 C CA . ILE A 1 212 ? -2.988 -33.844 -2.311 1 92.31 212 ILE A CA 1
ATOM 1720 C C . ILE A 1 212 ? -2.631 -34.188 -0.865 1 92.31 212 ILE A C 1
ATOM 1722 O O . ILE A 1 212 ? -1.874 -33.469 -0.22 1 92.31 212 ILE A O 1
ATOM 1726 N N . TYR A 1 213 ? -3.232 -35.281 -0.367 1 93.12 213 TYR A N 1
ATOM 1727 C CA . TYR A 1 213 ? -3.012 -35.75 0.997 1 93.12 213 TYR A CA 1
ATOM 1728 C C . TYR A 1 213 ? -3.605 -34.781 2.01 1 93.12 213 TYR A C 1
ATOM 1730 O O . TYR A 1 213 ? -3.115 -33.656 2.166 1 93.12 213 TYR A O 1
ATOM 1738 N N . GLN A 1 214 ? -4.617 -35.094 2.744 1 94.94 214 GLN A N 1
ATOM 1739 C CA . GLN A 1 214 ? -5.281 -34.312 3.789 1 94.94 214 GLN A CA 1
ATOM 1740 C C . GLN A 1 214 ? -5.812 -33 3.242 1 94.94 214 GLN A C 1
ATOM 1742 O O . GLN A 1 214 ? -5.516 -31.938 3.785 1 94.94 214 GLN A O 1
ATOM 1747 N N . HIS A 1 215 ? -6.582 -33.094 2.209 1 95 215 HIS A N 1
ATOM 1748 C CA . HIS A 1 215 ? -7.141 -31.969 1.481 1 95 215 HIS A CA 1
ATOM 1749 C C . HIS A 1 215 ? -7.906 -31.031 2.416 1 95 215 HIS A C 1
ATOM 1751 O O . HIS A 1 215 ? -7.676 -29.828 2.418 1 95 215 HIS A O 1
ATOM 1757 N N . GLU A 1 216 ? -8.742 -31.609 3.205 1 96 216 GLU A N 1
ATOM 1758 C CA . GLU A 1 216 ? -9.609 -30.797 4.055 1 96 216 GLU A CA 1
ATOM 1759 C C . GLU A 1 216 ? -8.797 -30.016 5.082 1 96 216 GLU A C 1
ATOM 1761 O O . GLU A 1 216 ? -9.047 -28.828 5.297 1 96 216 GLU A O 1
ATOM 1766 N N . GLU A 1 217 ? -7.914 -30.672 5.707 1 96.56 217 GLU A N 1
ATOM 1767 C CA . GLU A 1 217 ? -7.117 -30 6.734 1 96.56 217 GLU A CA 1
ATOM 1768 C C . GLU A 1 217 ? -6.254 -28.906 6.137 1 96.56 217 GLU A C 1
ATOM 1770 O O . GLU A 1 217 ? -6.129 -27.812 6.719 1 96.56 217 GLU A O 1
ATOM 1775 N N . LYS A 1 218 ? -5.629 -29.156 4.992 1 96.75 218 LYS A N 1
ATOM 1776 C CA . LYS A 1 218 ? -4.848 -28.125 4.332 1 96.75 218 LYS A CA 1
ATOM 1777 C C . LYS A 1 218 ? -5.723 -26.938 3.943 1 96.75 218 LYS A C 1
ATOM 1779 O O . LYS A 1 218 ? -5.305 -25.781 4.055 1 96.75 218 LYS A O 1
ATOM 1784 N N . SER A 1 219 ? -6.922 -27.234 3.484 1 97.25 219 SER A N 1
ATOM 1785 C CA . SER A 1 219 ? -7.855 -26.188 3.088 1 97.25 219 SER A CA 1
ATOM 1786 C C . SER A 1 219 ? -8.211 -25.281 4.266 1 97.25 219 SER A C 1
ATOM 1788 O O . SER A 1 219 ? -8.289 -24.062 4.125 1 97.25 219 SER A O 1
ATOM 1790 N N . LYS A 1 220 ? -8.375 -25.891 5.43 1 97.44 220 LYS A N 1
ATOM 1791 C CA . LYS A 1 220 ? -8.688 -25.141 6.648 1 97.44 220 LYS A CA 1
ATOM 1792 C C . LYS A 1 220 ? -7.562 -24.172 6.992 1 97.44 220 LYS A C 1
ATOM 1794 O O . LYS A 1 220 ? -7.82 -23.031 7.406 1 97.44 220 LYS A O 1
ATOM 1799 N N . LEU A 1 221 ? -6.348 -24.609 6.773 1 97.44 221 LEU A N 1
ATOM 1800 C CA . LEU A 1 221 ? -5.18 -23.859 7.23 1 97.44 221 LEU A CA 1
ATOM 1801 C C . LEU A 1 221 ? -4.73 -22.844 6.18 1 97.44 221 LEU A C 1
ATOM 1803 O O . LEU A 1 221 ? -3.914 -21.969 6.469 1 97.44 221 LEU A O 1
ATOM 1807 N N . GLN A 1 222 ? -5.219 -22.969 4.984 1 97 222 GLN A N 1
ATOM 1808 C CA . GLN A 1 222 ? -4.789 -22.109 3.889 1 97 222 GLN A CA 1
ATOM 1809 C C . GLN A 1 222 ? -5.973 -21.359 3.279 1 97 222 GLN A C 1
ATOM 1811 O O . GLN A 1 222 ? -6.547 -20.469 3.912 1 97 222 GLN A O 1
ATOM 1816 N N . GLY A 1 223 ? -6.574 -21.922 2.154 1 97.56 223 GLY A N 1
ATOM 1817 C CA . GLY A 1 223 ? -7.629 -21.25 1.417 1 97.56 223 GLY A CA 1
ATOM 1818 C C . GLY A 1 223 ? -8.844 -20.922 2.271 1 97.56 223 GLY A C 1
ATOM 1819 O O . GLY A 1 223 ? -9.562 -19.969 1.993 1 97.56 223 GLY A O 1
ATOM 1820 N N . GLY A 1 224 ? -9.086 -21.703 3.301 1 98 224 GLY A N 1
ATOM 1821 C CA . GLY A 1 224 ? -10.211 -21.453 4.188 1 98 224 GLY A CA 1
ATOM 1822 C C . GLY A 1 224 ? -10.156 -20.109 4.867 1 98 224 GLY A C 1
ATOM 1823 O O . GLY A 1 224 ? -11.195 -19.516 5.184 1 98 224 GLY A O 1
ATOM 1824 N N . VAL A 1 225 ? -8.992 -19.656 5.105 1 97.38 225 VAL A N 1
ATOM 1825 C CA . VAL A 1 225 ? -8.797 -18.344 5.727 1 97.38 225 VAL A CA 1
ATOM 1826 C C . VAL A 1 225 ? -9.375 -17.266 4.824 1 97.38 225 VAL A C 1
ATOM 1828 O O . VAL A 1 225 ? -10.031 -16.328 5.305 1 97.38 225 VAL A O 1
ATOM 1831 N N . VAL A 1 226 ? -9.133 -17.328 3.549 1 98 226 VAL A N 1
ATOM 1832 C CA . VAL A 1 226 ? -9.625 -16.344 2.584 1 98 226 VAL A CA 1
ATOM 1833 C C . VAL A 1 226 ? -11.141 -16.469 2.445 1 98 226 VAL A C 1
ATOM 1835 O O . VAL A 1 226 ? -11.836 -15.461 2.34 1 98 226 VAL A O 1
ATOM 1838 N N . VAL A 1 227 ? -11.609 -17.703 2.424 1 98.12 227 VAL A N 1
ATOM 1839 C CA . VAL A 1 227 ? -13.055 -17.922 2.359 1 98.12 227 VAL A CA 1
ATOM 1840 C C . VAL A 1 227 ? -13.734 -17.25 3.547 1 98.12 227 VAL A C 1
ATOM 1842 O O . VAL A 1 227 ? -14.758 -16.578 3.387 1 98.12 227 VAL A O 1
ATOM 1845 N N . LYS A 1 228 ? -13.172 -17.469 4.68 1 98 228 LYS A N 1
ATOM 1846 C CA . LYS A 1 228 ? -13.711 -16.844 5.887 1 98 228 LYS A CA 1
ATOM 1847 C C . LYS A 1 228 ? -13.766 -15.32 5.746 1 98 228 LYS A C 1
ATOM 1849 O O . LYS A 1 228 ? -14.75 -14.695 6.129 1 98 228 LYS A O 1
ATOM 1854 N N . ALA A 1 229 ? -12.695 -14.758 5.266 1 96.94 229 ALA A N 1
ATOM 1855 C CA . ALA A 1 229 ? -12.633 -13.312 5.078 1 96.94 229 ALA A CA 1
ATOM 1856 C C . ALA A 1 229 ? -13.703 -12.836 4.105 1 96.94 229 ALA A C 1
ATOM 1858 O O . ALA A 1 229 ? -14.328 -11.789 4.32 1 96.94 229 ALA A O 1
ATOM 1859 N N . ILE A 1 230 ? -13.883 -13.539 3.025 1 96.88 230 ILE A N 1
ATOM 1860 C CA . ILE A 1 230 ? -14.898 -13.203 2.031 1 96.88 230 ILE A CA 1
ATOM 1861 C C . ILE A 1 230 ? -16.281 -13.25 2.672 1 96.88 230 ILE A C 1
ATOM 1863 O O . ILE A 1 230 ? -17.078 -12.32 2.496 1 96.88 230 ILE A O 1
ATOM 1867 N N . LEU A 1 231 ? -16.547 -14.297 3.418 1 96.75 231 LEU A N 1
ATOM 1868 C CA . LEU A 1 231 ? -17.828 -14.453 4.078 1 96.75 231 LEU A CA 1
ATOM 1869 C C . LEU A 1 231 ? -18.078 -13.32 5.07 1 96.75 231 LEU A C 1
ATOM 1871 O O . LEU A 1 231 ? -19.203 -12.828 5.199 1 96.75 231 LEU A O 1
ATOM 1875 N N . LYS A 1 232 ? -17.047 -12.977 5.754 1 95.62 232 LYS A N 1
ATOM 1876 C CA . LYS A 1 232 ? -17.172 -11.875 6.703 1 95.62 232 LYS A CA 1
ATOM 1877 C C . LYS A 1 232 ? -17.578 -10.586 5.992 1 95.62 232 LYS A C 1
ATOM 1879 O O . LYS A 1 232 ? -18.469 -9.867 6.449 1 95.62 232 LYS A O 1
ATOM 1884 N N . GLU A 1 233 ? -16.891 -10.242 4.898 1 94.19 233 GLU A N 1
ATOM 1885 C CA . GLU A 1 233 ? -17.219 -9.047 4.125 1 94.19 233 GLU A CA 1
ATOM 1886 C C . GLU A 1 233 ? -18.672 -9.086 3.645 1 94.19 233 GLU A C 1
ATOM 1888 O O . GLU A 1 233 ? -19.375 -8.078 3.707 1 94.19 233 GLU A O 1
ATOM 1893 N N . ILE A 1 234 ? -19.062 -10.203 3.195 1 94.25 234 ILE A N 1
ATOM 1894 C CA . ILE A 1 234 ? -20.406 -10.367 2.639 1 94.25 234 ILE A CA 1
ATOM 1895 C C . ILE A 1 234 ? -21.453 -10.227 3.748 1 94.25 234 ILE A C 1
ATOM 1897 O O . ILE A 1 234 ? -22.453 -9.531 3.582 1 94.25 234 ILE A O 1
ATOM 1901 N N . THR A 1 235 ? -21.203 -10.891 4.828 1 92.75 235 THR A N 1
ATOM 1902 C CA . THR A 1 235 ? -22.156 -10.836 5.934 1 92.75 235 THR A CA 1
ATOM 1903 C C . THR A 1 235 ? -22.234 -9.43 6.52 1 92.75 235 THR A C 1
ATOM 1905 O O . THR A 1 235 ? -23.297 -8.984 6.93 1 92.75 235 THR A O 1
ATOM 1908 N N . ASP A 1 236 ? -21.094 -8.758 6.605 1 92.69 236 ASP A N 1
ATOM 1909 C CA . ASP A 1 236 ? -21.078 -7.375 7.086 1 92.69 236 ASP A CA 1
ATOM 1910 C C . ASP A 1 236 ? -21.984 -6.488 6.223 1 92.69 236 ASP A C 1
ATOM 1912 O O . ASP A 1 236 ? -22.703 -5.633 6.742 1 92.69 236 ASP A O 1
ATOM 1916 N N . ILE A 1 237 ? -21.953 -6.66 4.973 1 91.31 237 ILE A N 1
ATOM 1917 C CA . ILE A 1 237 ? -22.719 -5.848 4.043 1 91.31 237 ILE A CA 1
ATOM 1918 C C . ILE A 1 237 ? -24.219 -6.16 4.199 1 91.31 237 ILE A C 1
ATOM 1920 O O . ILE A 1 237 ? -25.062 -5.27 4.086 1 91.31 237 ILE A O 1
ATOM 1924 N N . THR A 1 238 ? -24.547 -7.398 4.387 1 91.19 238 THR A N 1
ATOM 1925 C CA . THR A 1 238 ? -25.953 -7.781 4.539 1 91.19 238 THR A CA 1
ATOM 1926 C C . THR A 1 238 ? -26.531 -7.223 5.836 1 91.19 238 THR A C 1
ATOM 1928 O O . THR A 1 238 ? -27.719 -6.941 5.922 1 91.19 238 THR A O 1
ATOM 1931 N N . GLU A 1 239 ? -25.641 -7.055 6.773 1 89.75 239 GLU A N 1
ATOM 1932 C CA . GLU A 1 239 ? -26.078 -6.539 8.07 1 89.75 239 GLU A CA 1
ATOM 1933 C C . GLU A 1 239 ? -26.125 -5.012 8.062 1 89.75 239 GLU A C 1
ATOM 1935 O O . GLU A 1 239 ? -26.797 -4.406 8.898 1 89.75 239 GLU A O 1
ATOM 1940 N N . GLN A 1 240 ? -25.297 -4.418 7.285 1 86.44 240 GLN A N 1
ATOM 1941 C CA . GLN A 1 240 ? -25.281 -2.969 7.125 1 86.44 240 GLN A CA 1
ATOM 1942 C C . GLN A 1 240 ? -25.578 -2.574 5.68 1 86.44 240 GLN A C 1
ATOM 1944 O O . GLN A 1 240 ? -24.703 -2.049 4.984 1 86.44 240 GLN A O 1
ATOM 1949 N N . PRO A 1 241 ? -26.75 -2.607 5.43 1 72.69 241 PRO A N 1
ATOM 1950 C CA . PRO A 1 241 ? -27.094 -2.42 4.016 1 72.69 241 PRO A CA 1
ATOM 1951 C C . PRO A 1 241 ? -26.828 -0.998 3.529 1 72.69 241 PRO A C 1
ATOM 1953 O O . PRO A 1 241 ? -26.734 -0.763 2.32 1 72.69 241 PRO A O 1
ATOM 1956 N N . SER A 1 242 ? -26.578 -0.148 4.414 1 73.25 242 SER A N 1
ATOM 1957 C CA . SER A 1 242 ? -26.344 1.238 4.027 1 73.25 242 SER A CA 1
ATOM 1958 C C . SER A 1 242 ? -24.875 1.462 3.656 1 73.25 242 SER A C 1
ATOM 1960 O O . SER A 1 242 ? -24.5 2.561 3.248 1 73.25 242 SER A O 1
ATOM 1962 N N . SER A 1 243 ? -24.188 0.477 3.662 1 78.94 243 SER A N 1
ATOM 1963 C CA . SER A 1 243 ? -22.781 0.608 3.289 1 78.94 243 SER A CA 1
ATOM 1964 C C . SER A 1 243 ? -22.625 1.042 1.834 1 78.94 243 SER A C 1
ATOM 1966 O O . SER A 1 243 ? -23.359 0.573 0.964 1 78.94 243 SER A O 1
ATOM 1968 N N . ALA A 1 244 ? -21.688 1.932 1.582 1 87.75 244 ALA A N 1
ATOM 1969 C CA . ALA A 1 244 ? -21.453 2.439 0.233 1 87.75 244 ALA A CA 1
ATOM 1970 C C . ALA A 1 244 ? -20.5 1.527 -0.541 1 87.75 244 ALA A C 1
ATOM 1972 O O . ALA A 1 244 ? -20.359 1.66 -1.759 1 87.75 244 ALA A O 1
ATOM 1973 N N . ARG A 1 245 ? -19.953 0.51 0.127 1 93.81 245 ARG A N 1
ATOM 1974 C CA . ARG A 1 245 ? -18.969 -0.364 -0.508 1 93.81 245 ARG A CA 1
ATOM 1975 C C . ARG A 1 245 ? -19.641 -1.293 -1.519 1 93.81 245 ARG A C 1
ATOM 1977 O O . ARG A 1 245 ? -20.594 -2 -1.185 1 93.81 245 ARG A O 1
ATOM 1984 N N . LYS A 1 246 ? -19.109 -1.293 -2.742 1 96.06 246 LYS A N 1
ATOM 1985 C CA . LYS A 1 246 ? -19.688 -2.121 -3.797 1 96.06 246 LYS A CA 1
ATOM 1986 C C . LYS A 1 246 ? -18.656 -3.098 -4.355 1 96.06 246 LYS A C 1
ATOM 1988 O O . LYS A 1 246 ? -19.016 -4.129 -4.926 1 96.06 246 LYS A O 1
ATOM 1993 N N . LEU A 1 247 ? -17.391 -2.721 -4.172 1 97.62 247 LEU A N 1
ATOM 1994 C CA . LEU A 1 247 ? -16.344 -3.514 -4.809 1 97.62 247 LEU A CA 1
ATOM 1995 C C . LEU A 1 247 ? -15.141 -3.674 -3.881 1 97.62 247 LEU A C 1
ATOM 1997 O O . LEU A 1 247 ? -14.633 -2.686 -3.348 1 97.62 247 LEU A O 1
ATOM 2001 N N . LEU A 1 248 ? -14.828 -4.828 -3.641 1 97.94 248 LEU A N 1
ATOM 2002 C CA . LEU A 1 248 ? -13.586 -5.191 -2.965 1 97.94 248 LEU A CA 1
ATOM 2003 C C . LEU A 1 248 ? -12.648 -5.945 -3.908 1 97.94 248 LEU A C 1
ATOM 2005 O O . LEU A 1 248 ? -13.047 -6.949 -4.508 1 97.94 248 LEU A O 1
ATOM 2009 N N . ILE A 1 249 ? -11.438 -5.477 -4.082 1 98.75 249 ILE A N 1
ATOM 2010 C CA . ILE A 1 249 ? -10.469 -6.117 -4.961 1 98.75 249 ILE A CA 1
ATOM 2011 C C . ILE A 1 249 ? -9.289 -6.637 -4.137 1 98.75 249 ILE A C 1
ATOM 2013 O O . ILE A 1 249 ? -8.727 -5.91 -3.314 1 98.75 249 ILE A O 1
ATOM 2017 N N . TYR A 1 250 ? -8.922 -7.871 -4.328 1 98.81 250 TYR A N 1
ATOM 2018 C CA . TYR A 1 250 ? -7.668 -8.445 -3.854 1 98.81 250 TYR A CA 1
ATOM 2019 C C . TYR A 1 250 ? -6.719 -8.719 -5.012 1 98.81 250 TYR A C 1
ATOM 2021 O O . TYR A 1 250 ? -7.02 -9.523 -5.895 1 98.81 250 TYR A O 1
ATOM 2029 N N . SER A 1 251 ? -5.633 -7.988 -5.094 1 98.94 251 SER A N 1
ATOM 2030 C CA . SER A 1 251 ? -4.547 -8.273 -6.031 1 98.94 251 SER A CA 1
ATOM 2031 C C . SER A 1 251 ? -3.525 -9.227 -5.422 1 98.94 251 SER A C 1
ATOM 2033 O O . SER A 1 251 ? -2.895 -8.898 -4.41 1 98.94 251 SER A O 1
ATOM 2035 N N . ALA A 1 252 ? -3.373 -10.367 -6.051 1 98.75 252 ALA A N 1
ATOM 2036 C CA . ALA A 1 252 ? -2.631 -11.422 -5.363 1 98.75 252 ALA A CA 1
ATOM 2037 C C . ALA A 1 252 ? -1.893 -12.312 -6.359 1 98.75 252 ALA A C 1
ATOM 2039 O O . ALA A 1 252 ? -1.298 -11.82 -7.32 1 98.75 252 ALA A O 1
ATOM 2040 N N . HIS A 1 253 ? -1.827 -13.617 -6.047 1 98.44 253 HIS A N 1
ATOM 2041 C CA . HIS A 1 253 ? -0.956 -14.547 -6.766 1 98.44 253 HIS A CA 1
ATOM 2042 C C . HIS A 1 253 ? -1.705 -15.812 -7.168 1 98.44 253 HIS A C 1
ATOM 2044 O O . HIS A 1 253 ? -2.854 -16.016 -6.766 1 98.44 253 HIS A O 1
ATOM 2050 N N . ASP A 1 254 ? -1.03 -16.578 -8.023 1 97.44 254 ASP A N 1
ATOM 2051 C CA . ASP A 1 254 ? -1.6 -17.875 -8.398 1 97.44 254 ASP A CA 1
ATOM 2052 C C . ASP A 1 254 ? -1.82 -18.75 -7.172 1 97.44 254 ASP A C 1
ATOM 2054 O O . ASP A 1 254 ? -2.84 -19.438 -7.07 1 97.44 254 ASP A O 1
ATOM 2058 N N . SER A 1 255 ? -0.876 -18.672 -6.266 1 96.88 255 SER A N 1
ATOM 2059 C CA . SER A 1 255 ? -0.985 -19.5 -5.062 1 96.88 255 SER A CA 1
ATOM 2060 C C . SER A 1 255 ? -2.23 -19.141 -4.258 1 96.88 255 SER A C 1
ATOM 2062 O O . SER A 1 255 ? -2.873 -20.016 -3.676 1 96.88 255 SER A O 1
ATOM 2064 N N . THR A 1 256 ? -2.621 -17.859 -4.191 1 98.19 256 THR A N 1
ATOM 2065 C CA . THR A 1 256 ? -3.828 -17.406 -3.504 1 98.19 256 THR A CA 1
ATOM 2066 C C . THR A 1 256 ? -5.07 -18.031 -4.137 1 98.19 256 THR A C 1
ATOM 2068 O O . THR A 1 256 ? -5.93 -18.578 -3.438 1 98.19 256 THR A O 1
ATOM 2071 N N . LEU A 1 257 ? -5.121 -17.938 -5.445 1 98.12 257 LEU A N 1
ATOM 2072 C CA . LEU A 1 257 ? -6.27 -18.469 -6.168 1 98.12 257 LEU A CA 1
ATOM 2073 C C . LEU A 1 257 ? -6.324 -20 -6.059 1 98.12 257 LEU A C 1
ATOM 2075 O O . LEU A 1 257 ? -7.402 -20.578 -5.906 1 98.12 257 LEU A O 1
ATOM 2079 N N . ASN A 1 258 ? -5.141 -20.641 -6.168 1 97 258 ASN A N 1
ATOM 2080 C CA . ASN A 1 258 ? -5.078 -22.094 -6.012 1 97 258 ASN A CA 1
ATOM 2081 C C . ASN A 1 258 ? -5.598 -22.531 -4.645 1 97 258 ASN A C 1
ATOM 2083 O O . ASN A 1 258 ? -6.41 -23.453 -4.551 1 97 258 ASN A O 1
ATOM 2087 N N . GLY A 1 259 ? -5.059 -21.859 -3.629 1 97.06 259 GLY A N 1
ATOM 2088 C CA . GLY A 1 259 ? -5.512 -22.188 -2.283 1 97.06 259 GLY A CA 1
ATOM 2089 C C . GLY A 1 259 ? -7.008 -22.016 -2.102 1 97.06 259 GLY A C 1
ATOM 2090 O O . GLY A 1 259 ? -7.66 -22.844 -1.469 1 97.06 259 GLY A O 1
ATOM 2091 N N . LEU A 1 260 ? -7.539 -20.969 -2.623 1 97.88 260 LEU A N 1
ATOM 2092 C CA . LEU A 1 260 ? -8.961 -20.656 -2.512 1 97.88 260 LEU A CA 1
ATOM 2093 C C . LEU 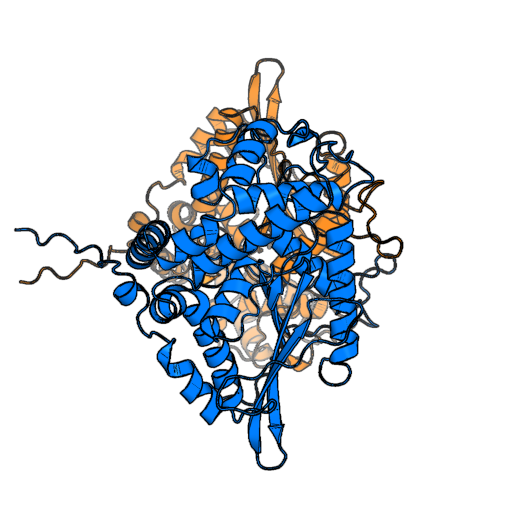A 1 260 ? -9.805 -21.703 -3.229 1 97.88 260 LEU A C 1
ATOM 2095 O O . LEU A 1 260 ? -10.773 -22.219 -2.668 1 97.88 260 LEU A O 1
ATOM 2099 N N . LEU A 1 261 ? -9.438 -22 -4.449 1 97.81 261 LEU A N 1
ATOM 2100 C CA . LEU A 1 261 ? -10.18 -22.969 -5.25 1 97.81 261 LEU A CA 1
ATOM 2101 C C . LEU A 1 261 ? -10.109 -24.359 -4.641 1 97.81 261 LEU A C 1
ATOM 2103 O O . LEU A 1 261 ? -11.086 -25.109 -4.676 1 97.81 261 LEU A O 1
ATOM 2107 N N . MET A 1 262 ? -8.961 -24.734 -4.098 1 96.88 262 MET A N 1
ATOM 2108 C CA . MET A 1 262 ? -8.805 -26.016 -3.43 1 96.88 262 MET A CA 1
ATOM 2109 C C . MET A 1 262 ? -9.688 -26.094 -2.186 1 96.88 262 MET A C 1
ATOM 2111 O O . MET A 1 262 ? -10.312 -27.125 -1.922 1 96.88 262 MET A O 1
ATOM 2115 N N . ALA A 1 263 ? -9.68 -24.969 -1.463 1 97.62 263 ALA A N 1
ATOM 2116 C CA . ALA A 1 263 ? -10.484 -24.938 -0.248 1 97.62 263 ALA A CA 1
ATOM 2117 C C . ALA A 1 263 ? -11.969 -25.094 -0.572 1 97.62 263 ALA A C 1
ATOM 2119 O O . ALA A 1 263 ? -12.703 -25.766 0.156 1 97.62 263 ALA A O 1
ATOM 2120 N N . LEU A 1 264 ? -12.406 -24.5 -1.642 1 97.88 264 LEU A N 1
ATOM 2121 C CA . LEU A 1 264 ? -13.805 -24.562 -2.055 1 97.88 264 LEU A CA 1
ATOM 2122 C C . LEU A 1 264 ? -14.109 -25.875 -2.758 1 97.88 264 LEU A C 1
ATOM 2124 O O . LEU A 1 264 ? -15.258 -26.156 -3.104 1 97.88 264 LEU A O 1
ATOM 2128 N N . ASP A 1 265 ? -13.109 -26.641 -3.051 1 96.5 265 ASP A N 1
ATOM 2129 C CA . ASP A 1 265 ? -13.195 -27.953 -3.678 1 96.5 265 ASP A CA 1
ATOM 2130 C C . ASP A 1 265 ? -13.766 -27.859 -5.09 1 96.5 265 ASP A C 1
ATOM 2132 O O . ASP A 1 265 ? -14.602 -28.672 -5.488 1 96.5 265 ASP A O 1
ATOM 2136 N N . ILE A 1 266 ? -13.359 -26.859 -5.805 1 95.5 266 ILE A N 1
ATOM 2137 C CA . ILE A 1 266 ? -13.836 -26.672 -7.172 1 95.5 266 ILE A CA 1
ATOM 2138 C C . ILE A 1 266 ? -12.656 -26.406 -8.102 1 95.5 266 ILE A C 1
ATOM 2140 O O . ILE A 1 266 ? -12.812 -25.844 -9.18 1 95.5 266 ILE A O 1
ATOM 2144 N N . HIS A 1 267 ? -11.477 -26.766 -7.641 1 92.88 267 HIS A N 1
ATOM 2145 C CA . HIS A 1 267 ? -10.266 -26.609 -8.438 1 92.88 267 HIS A CA 1
ATOM 2146 C C . HIS A 1 267 ? -10.258 -27.594 -9.617 1 92.88 267 HIS A C 1
ATOM 2148 O O . HIS A 1 267 ? -10.68 -28.734 -9.477 1 92.88 267 HIS A O 1
ATOM 2154 N N . ASN A 1 268 ? -9.734 -27.188 -10.82 1 89.69 268 ASN A N 1
ATOM 2155 C CA . ASN A 1 268 ? -9.727 -28.047 -11.992 1 89.69 268 ASN A CA 1
ATOM 2156 C C . ASN A 1 268 ? -8.344 -28.641 -12.25 1 89.69 268 ASN A C 1
ATOM 2158 O O . ASN A 1 268 ? -8.07 -29.156 -13.336 1 89.69 268 ASN A O 1
ATOM 2162 N N . THR A 1 269 ? -7.379 -28.469 -11.383 1 88 269 THR A N 1
ATOM 2163 C CA . THR A 1 269 ? -6.051 -29.062 -11.344 1 88 269 THR A CA 1
ATOM 2164 C C . THR A 1 269 ? -5.109 -28.359 -12.32 1 88 269 THR A C 1
ATOM 2166 O O . THR A 1 269 ? -3.943 -28.734 -12.445 1 88 269 THR A O 1
ATOM 2169 N N . LYS A 1 270 ? -5.641 -27.391 -13.047 1 94.06 270 LYS A N 1
ATOM 2170 C CA . LYS A 1 270 ? -4.793 -26.672 -13.992 1 94.06 270 LYS A CA 1
ATOM 2171 C C . LYS A 1 270 ? -4.059 -25.516 -13.297 1 94.06 270 LYS A C 1
ATOM 2173 O O . LYS A 1 270 ? -4.492 -25.047 -12.242 1 94.06 270 LYS A O 1
ATOM 2178 N N . LEU A 1 271 ? -2.955 -25.156 -13.914 1 96.25 271 LEU A N 1
ATOM 2179 C CA . LEU A 1 271 ? -2.24 -23.984 -13.398 1 96.25 271 LEU A CA 1
ATOM 2180 C C . LEU A 1 271 ? -3.068 -22.719 -13.578 1 96.25 271 LEU A C 1
ATOM 2182 O O . LEU A 1 271 ? -3.797 -22.578 -14.562 1 96.25 271 LEU A O 1
ATOM 2186 N N . ILE A 1 272 ? -2.979 -21.844 -12.617 1 96.88 272 ILE A N 1
ATOM 2187 C CA . ILE A 1 272 ? -3.668 -20.562 -12.695 1 96.88 272 ILE A CA 1
ATOM 2188 C C . ILE A 1 272 ? -2.918 -19.625 -13.641 1 96.88 272 ILE A C 1
ATOM 2190 O O . ILE A 1 272 ? -1.768 -19.266 -13.391 1 96.88 272 ILE A O 1
ATOM 2194 N N . PRO A 1 273 ? -3.471 -19.25 -14.75 1 96.12 273 PRO A N 1
ATOM 2195 C CA . PRO A 1 273 ? -2.748 -18.391 -15.68 1 96.12 273 PRO A CA 1
ATOM 2196 C C . PRO A 1 273 ? -2.572 -16.969 -15.148 1 96.12 273 PRO A C 1
ATOM 2198 O O . PRO A 1 273 ? -3.246 -16.578 -14.195 1 96.12 273 PRO A O 1
ATOM 2201 N N . TYR A 1 274 ? -1.621 -16.234 -15.742 1 96.62 274 TYR A N 1
ATOM 2202 C CA . TYR A 1 274 ? -1.479 -14.812 -15.438 1 96.62 274 TYR A CA 1
ATOM 2203 C C . TYR A 1 274 ? -2.795 -14.07 -15.648 1 96.62 274 TYR A C 1
ATOM 2205 O O . TYR A 1 274 ? -3.559 -14.398 -16.562 1 96.62 274 TYR A O 1
ATOM 2213 N N . ASN A 1 275 ? -3.082 -13.133 -14.711 1 96.88 275 ASN A N 1
ATOM 2214 C CA . ASN A 1 275 ? -4.223 -12.227 -14.844 1 96.88 275 ASN A CA 1
ATOM 2215 C C . ASN A 1 275 ? -5.543 -12.961 -14.641 1 96.88 275 ASN A C 1
ATOM 2217 O O . ASN A 1 275 ? -6.609 -12.43 -14.977 1 96.88 275 ASN A O 1
ATOM 2221 N N . ALA A 1 276 ? -5.453 -14.211 -14.172 1 98.19 276 ALA A N 1
ATOM 2222 C CA . ALA A 1 276 ? -6.688 -14.906 -13.812 1 98.19 276 ALA A CA 1
ATOM 2223 C C . ALA A 1 276 ? -7.441 -14.156 -12.719 1 98.19 276 ALA A C 1
ATOM 2225 O O . ALA A 1 276 ? -6.832 -13.5 -11.875 1 98.19 276 ALA A O 1
ATOM 2226 N N . CYS A 1 277 ? -8.758 -14.242 -12.758 1 98.62 277 CYS A N 1
ATOM 2227 C CA . CYS A 1 277 ? -9.586 -13.477 -11.828 1 98.62 277 CYS A CA 1
ATOM 2228 C C . CYS A 1 277 ? -10.766 -14.305 -11.344 1 98.62 277 CYS A C 1
ATOM 2230 O O . CYS A 1 277 ? -11.508 -14.875 -12.148 1 98.62 277 CYS A O 1
ATOM 2232 N N . LEU A 1 278 ? -10.93 -14.383 -10.055 1 98.44 278 LEU A N 1
ATOM 2233 C CA . LEU A 1 278 ? -12.07 -15.023 -9.414 1 98.44 278 LEU A CA 1
ATOM 2234 C C . LEU A 1 278 ? -13.07 -13.977 -8.914 1 98.44 278 LEU A C 1
ATOM 2236 O O . LEU A 1 278 ? -12.68 -13.016 -8.25 1 98.44 278 LEU A O 1
ATOM 2240 N N . PHE A 1 279 ? -14.383 -14.188 -9.281 1 98.38 279 PHE A N 1
ATOM 2241 C CA . PHE A 1 279 ? -15.438 -13.25 -8.914 1 98.38 279 PHE A CA 1
ATOM 2242 C C . PHE A 1 279 ? -16.375 -13.867 -7.887 1 98.38 279 PHE A C 1
ATOM 2244 O O . PHE A 1 279 ? -16.781 -15.023 -8.016 1 98.38 279 PHE A O 1
ATOM 2251 N N . PHE A 1 280 ? -16.641 -13.188 -6.836 1 98.25 280 PHE A N 1
ATOM 2252 C CA . PHE A 1 280 ? -17.734 -13.438 -5.906 1 98.25 280 PHE A CA 1
ATOM 2253 C C . PHE A 1 280 ? -18.75 -12.297 -5.949 1 98.25 280 PHE A C 1
ATOM 2255 O O . PHE A 1 280 ? -18.406 -11.148 -5.664 1 98.25 280 PHE A O 1
ATOM 2262 N N . GLU A 1 281 ? -19.953 -12.57 -6.309 1 97.75 281 GLU A N 1
ATOM 2263 C CA . GLU A 1 281 ? -21 -11.555 -6.414 1 97.75 281 GLU A CA 1
ATOM 2264 C C . GLU A 1 281 ? -22.156 -11.836 -5.461 1 97.75 281 GLU A C 1
ATOM 2266 O O . GLU A 1 281 ? -22.688 -12.945 -5.445 1 97.75 281 GLU A O 1
ATOM 2271 N N . LEU A 1 282 ? -22.453 -10.898 -4.645 1 97.06 282 LEU A N 1
ATOM 2272 C CA . LEU A 1 282 ? -23.625 -10.969 -3.783 1 97.06 282 LEU A CA 1
ATOM 2273 C C . LEU A 1 282 ? -24.828 -10.312 -4.445 1 97.06 282 LEU A C 1
ATOM 2275 O O . LEU A 1 282 ? -24.766 -9.148 -4.848 1 97.06 282 LEU A O 1
ATOM 2279 N N . HIS A 1 283 ? -25.859 -11.055 -4.594 1 96.44 283 HIS A N 1
ATOM 2280 C CA . HIS A 1 283 ? -27.094 -10.562 -5.188 1 96.44 283 HIS A CA 1
ATOM 2281 C C . HIS A 1 283 ? -28.25 -10.586 -4.18 1 96.44 283 HIS A C 1
ATOM 2283 O O . HIS A 1 283 ? -28.266 -11.422 -3.275 1 96.44 283 HIS A O 1
ATOM 2289 N N . LYS A 1 284 ? -29.078 -9.68 -4.312 1 94.81 284 LYS A N 1
ATOM 2290 C CA . LYS A 1 284 ? -30.297 -9.617 -3.533 1 94.81 284 LYS A CA 1
ATOM 2291 C C . LYS A 1 284 ? -31.531 -9.57 -4.441 1 94.81 284 LYS A C 1
ATOM 2293 O O . LYS A 1 284 ? -31.594 -8.75 -5.359 1 94.81 284 LYS A O 1
ATOM 2298 N N . ASP A 1 285 ? -32.469 -10.508 -4.199 1 93.69 285 ASP A N 1
ATOM 2299 C CA . ASP A 1 285 ? -33.656 -10.508 -5.035 1 93.69 285 ASP A CA 1
ATOM 2300 C C . ASP A 1 285 ? -34.719 -9.555 -4.477 1 93.69 285 ASP A C 1
ATOM 2302 O O . ASP A 1 285 ? -34.469 -8.852 -3.492 1 93.69 285 ASP A O 1
ATOM 2306 N N . ASP A 1 286 ? -35.812 -9.484 -5.207 1 93.5 286 ASP A N 1
ATOM 2307 C CA . ASP A 1 286 ? -36.875 -8.539 -4.863 1 93.5 286 ASP A CA 1
ATOM 2308 C C . ASP A 1 286 ? -37.5 -8.859 -3.5 1 93.5 286 ASP A C 1
ATOM 2310 O O . ASP A 1 286 ? -38.062 -7.992 -2.854 1 93.5 286 ASP A O 1
ATOM 2314 N N . LYS A 1 287 ? -37.406 -10.094 -3.037 1 93.44 287 LYS A N 1
ATOM 2315 C CA . LYS A 1 287 ? -37.969 -10.508 -1.757 1 93.44 287 LYS A CA 1
ATOM 2316 C C . LYS A 1 287 ? -36.969 -10.336 -0.626 1 93.44 287 LYS A C 1
ATOM 2318 O O . LYS A 1 287 ? -37.25 -10.648 0.529 1 93.44 287 LYS A O 1
ATOM 2323 N N . GLY A 1 288 ? -35.719 -9.914 -0.999 1 90.5 288 GLY A N 1
ATOM 2324 C CA . GLY A 1 288 ? -34.719 -9.633 0.01 1 90.5 288 GLY A CA 1
ATOM 2325 C C . GLY A 1 288 ? -33.812 -10.812 0.283 1 90.5 288 GLY A C 1
ATOM 2326 O O . GLY A 1 288 ? -32.969 -10.758 1.187 1 90.5 288 GLY A O 1
ATOM 2327 N N . HIS A 1 289 ? -34 -11.867 -0.521 1 95 289 HIS A N 1
ATOM 2328 C CA . HIS A 1 289 ? -33.156 -13.031 -0.333 1 95 289 HIS A CA 1
ATOM 2329 C C . HIS A 1 289 ? -31.812 -12.852 -1.025 1 95 289 HIS A C 1
ATOM 2331 O O . HIS A 1 289 ? -31.75 -12.398 -2.17 1 95 289 HIS A O 1
ATOM 2337 N N . TYR A 1 290 ? -30.766 -13.242 -0.278 1 96.31 290 TYR A N 1
ATOM 2338 C CA . TYR A 1 290 ? -29.422 -13.078 -0.806 1 96.31 290 TYR A CA 1
ATOM 2339 C C . TYR A 1 290 ? -28.922 -14.367 -1.447 1 96.31 290 TYR A C 1
ATOM 2341 O O . TYR A 1 290 ? -29.172 -15.461 -0.928 1 96.31 290 TYR A O 1
ATOM 2349 N N . THR A 1 291 ? -28.234 -14.25 -2.539 1 97.5 291 THR A N 1
ATOM 2350 C CA . THR A 1 291 ? -27.547 -15.352 -3.197 1 97.5 291 THR A CA 1
ATOM 2351 C C . THR A 1 291 ? -26.109 -14.953 -3.551 1 97.5 291 THR A C 1
ATOM 2353 O O . THR A 1 291 ? -25.812 -13.766 -3.682 1 97.5 291 THR A O 1
ATOM 2356 N N . ILE A 1 292 ? -25.266 -15.938 -3.652 1 97.81 292 ILE A N 1
ATOM 2357 C CA . ILE A 1 292 ? -23.875 -15.727 -4.047 1 97.81 292 ILE A CA 1
ATOM 2358 C C . ILE A 1 292 ? -23.609 -16.438 -5.375 1 97.81 292 ILE A C 1
ATOM 2360 O O . ILE A 1 292 ? -24 -17.594 -5.559 1 97.81 292 ILE A O 1
ATOM 2364 N N . GLU A 1 293 ? -23.016 -15.711 -6.277 1 98.38 293 GLU A N 1
ATOM 2365 C CA . GLU A 1 293 ? -22.578 -16.266 -7.551 1 98.38 293 GLU A CA 1
ATOM 2366 C C . GLU A 1 293 ? -21.062 -16.156 -7.711 1 98.38 293 GLU A C 1
ATOM 2368 O O . GLU A 1 293 ? -20.469 -15.148 -7.316 1 98.38 293 GLU A O 1
ATOM 2373 N N . MET A 1 294 ? -20.469 -17.234 -8.172 1 98.38 294 MET A N 1
ATOM 2374 C CA . MET A 1 294 ? -19.016 -17.234 -8.398 1 98.38 294 MET A CA 1
ATOM 2375 C C . MET A 1 294 ? -18.703 -17.453 -9.875 1 98.38 294 MET A C 1
ATOM 2377 O O . MET A 1 294 ? -19.375 -18.234 -10.555 1 98.38 294 MET A O 1
ATOM 2381 N N . SER A 1 295 ? -17.719 -16.797 -10.383 1 98.31 295 SER A N 1
ATOM 2382 C CA . SER A 1 295 ? -17.219 -17.016 -11.734 1 98.31 295 SER A CA 1
ATOM 2383 C C . SER A 1 295 ? -15.703 -16.891 -11.789 1 98.31 295 SER A C 1
ATOM 2385 O O . SER A 1 295 ? -15.094 -16.312 -10.891 1 98.31 295 SER A O 1
ATOM 2387 N N . TYR A 1 296 ? -15.148 -17.516 -12.75 1 98.06 296 TYR A N 1
ATOM 2388 C CA . TYR A 1 296 ? -13.695 -17.609 -12.891 1 98.06 296 TYR A CA 1
ATOM 2389 C C . TYR A 1 296 ? -13.266 -17.266 -14.312 1 98.06 296 TYR A C 1
ATOM 2391 O O . TYR A 1 296 ? -13.648 -17.938 -15.266 1 98.06 296 TYR A O 1
ATOM 2399 N N . ARG A 1 297 ? -12.523 -16.125 -14.43 1 97.69 297 ARG A N 1
ATOM 2400 C CA . ARG A 1 297 ? -11.961 -15.688 -15.703 1 97.69 297 ARG A CA 1
ATOM 2401 C C . ARG A 1 297 ? -10.5 -16.094 -15.82 1 97.69 297 ARG A C 1
ATOM 2403 O O . ARG A 1 297 ? -9.625 -15.492 -15.195 1 97.69 297 ARG A O 1
ATOM 2410 N N . ASN A 1 298 ? -10.211 -17.125 -16.656 1 94.81 298 ASN A N 1
ATOM 2411 C CA . ASN A 1 298 ? -8.844 -17.625 -16.781 1 94.81 298 ASN A CA 1
ATOM 2412 C C . ASN A 1 298 ? -8.352 -17.531 -18.219 1 94.81 298 ASN A C 1
ATOM 2414 O O . ASN A 1 298 ? -7.258 -18 -18.531 1 94.81 298 ASN A O 1
ATOM 2418 N N . ASP A 1 299 ? -9.234 -17.047 -19.031 1 88.5 299 ASP A N 1
ATOM 2419 C CA . ASP A 1 299 ? -8.961 -16.828 -20.453 1 88.5 299 ASP A CA 1
ATOM 2420 C C . ASP A 1 299 ? -9.641 -15.547 -20.938 1 88.5 299 ASP A C 1
ATOM 2422 O O . ASP A 1 299 ? -10.859 -15.414 -20.859 1 88.5 299 ASP A O 1
ATOM 2426 N N . THR A 1 300 ? -8.891 -14.609 -21.484 1 85.88 300 THR A N 1
ATOM 2427 C CA . THR A 1 300 ? -9.445 -13.305 -21.844 1 85.88 300 THR A CA 1
ATOM 2428 C C . THR A 1 300 ? -10.32 -13.406 -23.078 1 85.88 300 THR A C 1
ATOM 2430 O O . THR A 1 300 ? -11.102 -12.492 -23.375 1 85.88 300 THR A O 1
ATOM 2433 N N . SER A 1 301 ? -10.164 -14.406 -23.766 1 86.31 301 SER A N 1
ATOM 2434 C CA . SER A 1 301 ? -10.906 -14.57 -25.016 1 86.31 301 SER A CA 1
ATOM 2435 C C . SER A 1 301 ? -12.273 -15.195 -24.781 1 86.31 301 SER A C 1
ATOM 2437 O O . SER A 1 301 ? -13.102 -15.258 -25.688 1 86.31 301 SER A O 1
ATOM 2439 N N . LYS A 1 302 ? -12.516 -15.594 -23.547 1 89.88 302 LYS A N 1
ATOM 2440 C CA . LYS A 1 302 ? -13.773 -16.266 -23.219 1 89.88 302 LYS A CA 1
ATOM 2441 C C . LYS A 1 302 ? -14.477 -15.594 -22.047 1 89.88 302 LYS A C 1
ATOM 2443 O O . LYS A 1 302 ? -13.844 -14.852 -21.281 1 89.88 302 LYS A O 1
ATOM 2448 N N . ASP A 1 303 ? -15.781 -15.844 -22.016 1 93 303 ASP A N 1
ATOM 2449 C CA . ASP A 1 303 ? -16.516 -15.414 -20.828 1 93 303 ASP A CA 1
ATOM 2450 C C . ASP A 1 303 ? -16.078 -16.203 -19.594 1 93 303 ASP A C 1
ATOM 2452 O O . ASP A 1 303 ? -15.68 -17.359 -19.688 1 93 303 ASP A O 1
ATOM 2456 N N . PRO A 1 304 ? -16.156 -15.523 -18.453 1 96.44 304 PRO A N 1
ATOM 2457 C CA . PRO A 1 304 ? -15.789 -16.25 -17.234 1 96.44 304 PRO A CA 1
ATOM 2458 C C . PRO A 1 304 ? -16.609 -17.516 -17.031 1 96.44 304 PRO A C 1
ATOM 2460 O O . PRO A 1 304 ? -17.797 -17.547 -17.328 1 96.44 304 PRO A O 1
ATOM 2463 N N . HIS A 1 305 ? -15.984 -18.562 -16.531 1 96.69 305 HIS A N 1
ATOM 2464 C CA . HIS A 1 305 ? -16.656 -19.812 -16.203 1 96.69 305 HIS A CA 1
ATOM 2465 C C . HIS A 1 305 ? -17.484 -19.688 -14.93 1 96.69 305 HIS A C 1
ATOM 2467 O O . HIS A 1 305 ? -16.984 -19.203 -13.906 1 96.69 305 HIS A O 1
ATOM 2473 N N . GLN A 1 306 ? -18.75 -20.125 -15.039 1 97.19 306 GLN A N 1
ATOM 2474 C CA . GLN A 1 306 ? -19.547 -20.188 -13.82 1 97.19 306 GLN A CA 1
ATOM 2475 C C . GLN A 1 306 ? -19.047 -21.297 -12.891 1 97.19 306 GLN A C 1
ATOM 2477 O O . GLN A 1 306 ? -18.719 -22.391 -13.344 1 97.19 306 GLN A O 1
ATOM 2482 N N . LEU A 1 307 ? -18.875 -20.922 -11.648 1 97.88 307 LEU A N 1
ATOM 2483 C CA . LEU A 1 307 ? -18.438 -21.891 -10.641 1 97.88 307 LEU A CA 1
ATOM 2484 C C . LEU A 1 307 ? -19.578 -22.188 -9.672 1 97.88 307 LEU A C 1
ATOM 2486 O O . LEU A 1 307 ? -20.312 -21.297 -9.266 1 97.88 307 LEU A O 1
ATOM 2490 N N . THR A 1 308 ? -19.719 -23.469 -9.367 1 97.19 308 THR A N 1
ATOM 2491 C CA . THR A 1 308 ? -20.766 -23.906 -8.445 1 97.19 308 THR A CA 1
ATOM 2492 C C . THR A 1 308 ? -20.188 -24.828 -7.375 1 97.19 308 THR A C 1
ATOM 2494 O O . THR A 1 308 ? -19.422 -25.75 -7.688 1 97.19 308 THR A O 1
ATOM 2497 N N . LEU A 1 309 ? -20.562 -24.531 -6.145 1 97 309 LEU A N 1
ATOM 2498 C CA . LEU A 1 309 ? -20.188 -25.469 -5.082 1 97 309 LEU A CA 1
ATOM 2499 C C . LEU A 1 309 ? -21.016 -26.75 -5.164 1 97 309 LEU A C 1
ATOM 2501 O O . LEU A 1 309 ? -22.188 -26.703 -5.543 1 97 309 LEU A O 1
ATOM 2505 N N . ARG A 1 310 ? -20.344 -27.844 -4.777 1 95.19 310 ARG A N 1
ATOM 2506 C CA . ARG A 1 310 ? -21.109 -29.062 -4.637 1 95.19 310 ARG A CA 1
ATOM 2507 C C . ARG A 1 310 ? -22.234 -28.891 -3.617 1 95.19 310 ARG A C 1
ATOM 2509 O O . ARG A 1 310 ? -21.984 -28.484 -2.479 1 95.19 310 ARG A O 1
ATOM 2516 N N . GLY A 1 311 ? -23.453 -29.094 -4.047 1 96.25 311 GLY A N 1
ATOM 2517 C CA . GLY A 1 311 ? -24.609 -28.969 -3.162 1 96.25 311 GLY A CA 1
ATOM 2518 C C . GLY A 1 311 ? -25.375 -27.672 -3.377 1 96.25 311 GLY A C 1
ATOM 2519 O O . GLY A 1 311 ? -26.359 -27.406 -2.682 1 96.25 311 GLY A O 1
ATOM 2520 N N . CYS A 1 312 ? -24.953 -26.984 -4.34 1 96.69 312 CYS A N 1
ATOM 2521 C CA . CYS A 1 312 ? -25.625 -25.719 -4.594 1 96.69 312 CYS A CA 1
ATOM 2522 C C . CYS A 1 312 ? -25.797 -25.484 -6.086 1 96.69 312 CYS A C 1
ATOM 2524 O O . CYS A 1 312 ? -25.219 -26.203 -6.906 1 96.69 312 CYS A O 1
ATOM 2526 N N . SER A 1 313 ? -26.688 -24.578 -6.453 1 96.62 313 SER A N 1
ATOM 2527 C CA . SER A 1 313 ? -26.781 -24.062 -7.812 1 96.62 313 SER A CA 1
ATOM 2528 C C . SER A 1 313 ? -25.859 -22.875 -8.031 1 96.62 313 SER A C 1
ATOM 2530 O O . SER A 1 313 ? -25.188 -22.422 -7.094 1 96.62 313 SER A O 1
ATOM 2532 N N . PHE A 1 314 ? -25.797 -22.391 -9.289 1 97.69 314 PHE A N 1
ATOM 2533 C CA . PHE A 1 314 ? -24.953 -21.25 -9.594 1 97.69 314 PHE A CA 1
ATOM 2534 C C . PHE A 1 314 ? -25.312 -20.062 -8.719 1 97.69 314 PHE A C 1
ATOM 2536 O O . PHE A 1 314 ? -24.438 -19.422 -8.117 1 97.69 314 PHE A O 1
ATOM 2543 N N . SER A 1 315 ? -26.625 -19.75 -8.711 1 97.81 315 SER A N 1
ATOM 2544 C CA . SER A 1 315 ? -27.094 -18.766 -7.738 1 97.81 315 SER A CA 1
ATOM 2545 C C . SER A 1 315 ? -27.375 -19.406 -6.387 1 97.81 315 SER A C 1
ATOM 2547 O O . SER A 1 315 ? -28.516 -19.766 -6.082 1 97.81 315 SER A O 1
ATOM 2549 N N . CYS A 1 316 ? -26.375 -19.516 -5.602 1 98.19 316 CYS A N 1
ATOM 2550 C CA . CYS A 1 316 ? -26.422 -20.266 -4.344 1 98.19 316 CYS A CA 1
ATOM 2551 C C . CYS A 1 316 ? -26.969 -19.391 -3.219 1 98.19 316 CYS A C 1
ATOM 2553 O O . CYS A 1 316 ? -26.422 -18.328 -2.928 1 98.19 316 CYS A O 1
ATOM 2555 N N . PRO A 1 317 ? -28.094 -19.812 -2.564 1 98.06 317 PRO A N 1
ATOM 2556 C CA . PRO A 1 317 ? -28.531 -19.031 -1.405 1 98.06 317 PRO A CA 1
ATOM 2557 C C . PRO A 1 317 ? -27.422 -18.797 -0.389 1 98.06 317 PRO A C 1
ATOM 2559 O O . PRO A 1 317 ? -26.656 -19.719 -0.091 1 98.06 317 PRO A O 1
ATOM 2562 N N . LEU A 1 318 ? -27.312 -17.625 0.111 1 97.25 318 LEU A N 1
ATOM 2563 C CA . LEU A 1 318 ? -26.219 -17.234 0.991 1 97.25 318 LEU A CA 1
ATOM 2564 C C . LEU A 1 318 ? -26.109 -18.172 2.189 1 97.25 318 LEU A C 1
ATOM 2566 O O . LEU A 1 318 ? -25.016 -18.594 2.562 1 97.25 318 LEU A O 1
ATOM 2570 N N . GLU A 1 319 ? -27.266 -18.5 2.801 1 97 319 GLU A N 1
ATOM 2571 C CA . GLU A 1 319 ? -27.281 -19.391 3.959 1 97 319 GLU A CA 1
ATOM 2572 C C . GLU A 1 319 ? -26.719 -20.766 3.604 1 97 319 GLU A C 1
ATOM 2574 O O . GLU A 1 319 ? -25.984 -21.375 4.398 1 97 319 GLU A O 1
ATOM 2579 N N . THR A 1 320 ? -27.094 -21.266 2.455 1 98.12 320 THR A N 1
ATOM 2580 C CA . THR A 1 320 ? -26.594 -22.547 1.985 1 98.12 320 THR A CA 1
ATOM 2581 C C . THR A 1 320 ? -25.078 -22.469 1.743 1 98.12 320 THR A C 1
ATOM 2583 O O . THR A 1 320 ? -24.344 -23.391 2.098 1 98.12 320 THR A O 1
ATOM 2586 N N . PHE A 1 321 ? -24.641 -21.453 1.115 1 98.06 321 PHE A N 1
ATOM 2587 C CA . PHE A 1 321 ? -23.219 -21.234 0.857 1 98.06 321 PHE A CA 1
ATOM 2588 C C . PHE A 1 321 ? -22.422 -21.266 2.156 1 98.06 321 PHE A C 1
ATOM 2590 O O . PHE A 1 321 ? -21.375 -21.906 2.234 1 98.06 321 PHE A O 1
ATOM 2597 N N . ILE A 1 322 ? -22.906 -20.516 3.182 1 97.62 322 ILE A N 1
ATOM 2598 C CA . ILE A 1 322 ? -22.266 -20.453 4.484 1 97.62 322 ILE A CA 1
ATOM 2599 C C . ILE A 1 322 ? -22.188 -21.844 5.09 1 97.62 322 ILE A C 1
ATOM 2601 O O . ILE A 1 322 ? -21.125 -22.25 5.598 1 97.62 322 ILE A O 1
ATOM 2605 N N . LYS A 1 323 ? -23.25 -22.578 4.957 1 97.81 323 LYS A N 1
ATOM 2606 C CA . LYS A 1 323 ? -23.297 -23.922 5.496 1 97.81 323 LYS A CA 1
ATOM 2607 C C . LYS A 1 323 ? -22.297 -24.844 4.781 1 97.81 323 LYS A C 1
ATOM 2609 O O . LYS A 1 323 ? -21.578 -25.609 5.422 1 97.81 323 LYS A O 1
ATOM 2614 N N . LEU A 1 324 ? -22.281 -24.75 3.494 1 97.75 324 LEU A N 1
ATOM 2615 C CA . LEU A 1 324 ? -21.438 -25.625 2.68 1 97.75 324 LEU A CA 1
ATOM 2616 C C . LEU A 1 324 ? -19.953 -25.328 2.918 1 97.75 324 LEU A C 1
ATOM 2618 O O . LEU A 1 324 ? -19.109 -26.219 2.77 1 97.75 324 LEU A O 1
ATOM 2622 N N . THR A 1 325 ? -19.578 -24.109 3.311 1 97.81 325 THR A N 1
ATOM 2623 C CA . THR A 1 325 ? -18.172 -23.734 3.469 1 97.81 325 THR A CA 1
ATOM 2624 C C . THR A 1 325 ? -17.766 -23.797 4.934 1 97.81 325 THR A C 1
ATOM 2626 O O . THR A 1 325 ? -16.578 -23.672 5.258 1 97.81 325 THR A O 1
ATOM 2629 N N . SER A 1 326 ? -18.688 -24.047 5.82 1 96.94 326 SER A N 1
ATOM 2630 C CA . SER A 1 326 ? -18.438 -24 7.258 1 96.94 326 SER A CA 1
ATOM 2631 C C . SER A 1 326 ? -17.375 -25.016 7.664 1 96.94 326 SER A C 1
ATOM 2633 O O . SER A 1 326 ? -16.594 -24.766 8.586 1 96.94 326 SER A O 1
ATOM 2635 N N . PRO A 1 327 ? -17.266 -26.141 6.945 1 96.31 327 PRO A N 1
ATOM 2636 C CA . PRO A 1 327 ? -16.297 -27.141 7.387 1 96.31 327 PRO A CA 1
ATOM 2637 C C . PRO A 1 327 ? -14.852 -26.703 7.207 1 96.31 327 PRO A C 1
ATOM 2639 O O . PRO A 1 327 ? -13.945 -27.281 7.816 1 96.31 327 PRO A O 1
ATOM 2642 N N . ILE A 1 328 ? -14.609 -25.75 6.367 1 97.06 328 ILE A N 1
ATOM 2643 C CA . ILE A 1 328 ? -13.227 -25.359 6.121 1 97.06 328 ILE A CA 1
ATOM 2644 C C . ILE A 1 328 ? -12.93 -24.031 6.82 1 97.06 328 ILE A C 1
ATOM 2646 O O . ILE A 1 328 ? -11.883 -23.422 6.602 1 97.06 328 ILE A O 1
ATOM 2650 N N . ILE A 1 329 ? -13.859 -23.562 7.562 1 97.19 329 ILE A N 1
ATOM 2651 C CA . ILE A 1 329 ? -13.664 -22.328 8.305 1 97.19 329 ILE A CA 1
ATOM 2652 C C . ILE A 1 329 ? -13.211 -22.625 9.727 1 97.19 329 ILE A C 1
ATOM 2654 O O . ILE A 1 329 ? -13.836 -23.438 10.422 1 97.19 329 ILE A O 1
ATOM 2658 N N . ILE A 1 330 ? -12.133 -21.984 10.055 1 94.62 330 ILE A N 1
ATOM 2659 C CA . ILE A 1 330 ? -11.648 -22.172 11.422 1 94.62 330 ILE A CA 1
ATOM 2660 C C . ILE A 1 330 ? -11.688 -20.859 12.18 1 94.62 330 ILE A C 1
ATOM 2662 O O . ILE A 1 330 ? -11.398 -19.797 11.609 1 94.62 330 ILE A O 1
ATOM 2666 N N . ASP A 1 331 ? -12.078 -20.891 13.398 1 90.31 331 ASP A N 1
ATOM 2667 C CA . ASP A 1 331 ? -12.203 -19.688 14.211 1 90.31 331 ASP A CA 1
ATOM 2668 C C . ASP A 1 331 ? -10.844 -19.25 14.75 1 90.31 331 ASP A C 1
ATOM 2670 O O . ASP A 1 331 ? -10.5 -18.062 14.68 1 90.31 331 ASP A O 1
ATOM 2674 N N . ASP A 1 332 ? -10.125 -20.219 15.219 1 93.44 332 ASP A N 1
ATOM 2675 C CA . ASP A 1 332 ? -8.812 -19.922 15.789 1 93.44 332 ASP A CA 1
ATOM 2676 C C . ASP A 1 332 ? -7.695 -20.531 14.938 1 93.44 332 ASP A C 1
ATOM 2678 O O . ASP A 1 332 ? -7.211 -21.625 15.234 1 93.44 332 ASP A O 1
ATOM 2682 N N . TRP A 1 333 ? -7.203 -19.844 14.008 1 94.94 333 TRP A N 1
ATOM 2683 C CA . TRP A 1 333 ? -6.191 -20.312 13.062 1 94.94 333 TRP A CA 1
ATOM 2684 C C . TRP A 1 333 ? -4.887 -20.641 13.789 1 94.94 333 TRP A C 1
ATOM 2686 O O . TRP A 1 333 ? -4.223 -21.641 13.453 1 94.94 333 TRP A O 1
ATOM 2696 N N . LYS A 1 334 ? -4.477 -19.781 14.773 1 93.81 334 LYS A N 1
ATOM 2697 C CA . LYS A 1 334 ? -3.227 -20.016 15.492 1 93.81 334 LYS A CA 1
ATOM 2698 C C . LYS A 1 334 ? -3.238 -21.359 16.219 1 93.81 334 LYS A C 1
ATOM 2700 O O . LYS A 1 334 ? -2.256 -22.094 16.172 1 93.81 334 LYS A O 1
ATOM 2705 N N . SER A 1 335 ? -4.363 -21.609 16.828 1 94.12 335 SER A N 1
ATOM 2706 C CA . SER A 1 335 ? -4.508 -22.875 17.531 1 94.12 335 SER A CA 1
ATOM 2707 C C . SER A 1 335 ? -4.488 -24.062 16.562 1 94.12 335 SER A C 1
ATOM 2709 O O . SER A 1 335 ? -3.828 -25.062 16.812 1 94.12 335 SER A O 1
ATOM 2711 N N . ALA A 1 336 ? -5.227 -23.891 15.453 1 94.62 336 ALA A N 1
ATOM 2712 C CA . ALA A 1 336 ? -5.281 -24.953 14.453 1 94.62 336 ALA A CA 1
ATOM 2713 C C . ALA A 1 336 ? -3.902 -25.219 13.852 1 94.62 336 ALA A C 1
ATOM 2715 O O . ALA A 1 336 ? -3.582 -26.344 13.477 1 94.62 336 ALA A O 1
ATOM 2716 N N . CYS A 1 337 ? -3.107 -24.172 13.805 1 95.25 337 CYS A N 1
ATOM 2717 C CA . CYS A 1 337 ? -1.771 -24.25 13.227 1 95.25 337 CYS A CA 1
ATOM 2718 C C . CYS A 1 337 ? -0.76 -24.75 14.25 1 95.25 337 CYS A C 1
ATOM 2720 O O . CYS A 1 337 ? 0.389 -25.031 13.906 1 95.25 337 CYS A O 1
ATOM 2722 N N . GLY A 1 338 ? -1.151 -24.891 15.445 1 92.94 338 GLY A N 1
ATOM 2723 C CA . GLY A 1 338 ? -0.263 -25.375 16.484 1 92.94 338 GLY A CA 1
ATOM 2724 C C . GLY A 1 338 ? 0.698 -24.328 17 1 92.94 338 GLY A C 1
ATOM 2725 O O . GLY A 1 338 ? 1.788 -24.656 17.484 1 92.94 338 GLY A O 1
ATOM 2726 N N . ILE A 1 339 ? 0.389 -23.125 16.719 1 89.12 339 ILE A N 1
ATOM 2727 C CA . ILE A 1 339 ? 1.214 -22.031 17.234 1 89.12 339 ILE A CA 1
ATOM 2728 C C . ILE A 1 339 ? 0.918 -21.828 18.719 1 89.12 339 ILE A C 1
ATOM 2730 O O . ILE A 1 339 ? -0.225 -21.562 19.094 1 89.12 339 ILE A O 1
ATOM 2734 N N . ILE A 1 340 ? 1.876 -22.375 19.531 1 75.44 340 ILE A N 1
ATOM 2735 C CA . ILE A 1 340 ? 1.728 -22.266 20.984 1 75.44 340 ILE A CA 1
ATOM 2736 C C . ILE A 1 340 ? 1.964 -20.828 21.422 1 75.44 340 ILE A C 1
ATOM 2738 O O . ILE A 1 340 ? 2.936 -20.188 21.016 1 75.44 340 ILE A O 1
ATOM 2742 N N . PRO A 1 341 ? 0.939 -20.438 21.984 1 66.75 341 PRO A N 1
ATOM 2743 C CA . PRO A 1 341 ? 1.204 -19.094 22.531 1 66.75 341 PRO A CA 1
ATOM 2744 C C . PRO A 1 341 ? 2.482 -19.047 23.359 1 66.75 341 PRO A C 1
ATOM 2746 O O . PRO A 1 341 ? 2.844 -20.047 24 1 66.75 341 PRO A O 1
ATOM 2749 N N . GLU A 1 342 ? 3.572 -18.484 22.922 1 53.88 342 GLU A N 1
ATOM 2750 C CA . GLU A 1 342 ? 4.73 -18.328 23.797 1 53.88 342 GLU A CA 1
ATOM 2751 C C . GLU A 1 342 ? 4.316 -18.328 25.266 1 53.88 342 GLU A C 1
ATOM 2753 O O . GLU A 1 342 ? 3.463 -17.531 25.672 1 53.88 342 GLU A O 1
ATOM 2758 N N . ASN A 1 343 ? 4.277 -19.484 25.734 1 43.69 343 ASN A N 1
ATOM 2759 C CA . ASN A 1 343 ? 4.133 -19.516 27.188 1 43.69 343 ASN A CA 1
ATOM 2760 C C . ASN A 1 343 ? 5.078 -18.531 27.859 1 43.69 343 ASN A C 1
ATOM 2762 O O . ASN A 1 343 ? 6.293 -18.594 27.672 1 43.69 343 ASN A O 1
ATOM 2766 N N . LYS A 1 344 ? 4.766 -17.391 28.281 1 40.56 344 LYS A N 1
ATOM 2767 C CA . LYS A 1 344 ? 5.555 -16.703 29.297 1 40.56 344 LYS A CA 1
ATOM 2768 C C . LYS A 1 344 ? 6.008 -17.656 30.391 1 40.56 344 LYS A C 1
ATOM 2770 O O . LYS A 1 344 ? 5.191 -18.391 30.969 1 40.56 344 LYS A O 1
ATOM 2775 N N . GLY A 1 345 ? 7.242 -18.266 30.297 1 31.52 345 GLY A N 1
ATOM 2776 C CA . GLY A 1 345 ? 7.855 -19.031 31.359 1 31.52 345 GLY A CA 1
ATOM 2777 C C . GLY A 1 345 ? 7.262 -18.719 32.719 1 31.52 345 GLY A C 1
ATOM 2778 O O . GLY A 1 345 ? 7.125 -17.547 33.094 1 31.52 345 GLY A O 1
ATOM 2779 N N . MET A 1 346 ? 6.48 -19.656 33.188 1 31.61 346 MET A N 1
ATOM 2780 C CA . MET A 1 346 ? 6.281 -19.766 34.625 1 31.61 346 MET A CA 1
ATOM 2781 C C . MET A 1 346 ? 7.609 -19.688 35.375 1 31.61 346 MET A C 1
ATOM 2783 O O . MET A 1 346 ? 8.523 -20.469 35.094 1 31.61 346 MET A O 1
ATOM 2787 N N . PHE A 1 347 ? 8.008 -18.516 35.812 1 28.97 347 PHE A N 1
ATOM 2788 C CA . PHE A 1 347 ? 8.969 -18.578 36.906 1 28.97 347 PHE A CA 1
ATOM 2789 C C . PHE A 1 347 ? 8.617 -19.703 37.875 1 28.97 347 PHE A C 1
ATOM 2791 O O . PHE A 1 347 ? 7.504 -19.766 38.406 1 28.97 347 PHE A O 1
ATOM 2798 N N . THR A 1 348 ? 9.156 -20.828 37.625 1 20.8 348 THR A N 1
ATOM 2799 C CA . THR A 1 348 ? 9.516 -21.562 38.844 1 20.8 348 THR A CA 1
ATOM 2800 C C . THR A 1 348 ? 10.523 -20.766 39.656 1 20.8 348 THR A C 1
ATOM 2802 O O . THR A 1 348 ? 11.438 -20.141 39.125 1 20.8 348 THR A O 1
ATOM 2805 N N . ILE B 1 1 ? 10.625 13.125 2.293 1 98.69 1 ILE B N 1
ATOM 2806 C CA . ILE B 1 1 ? 9.414 13.039 3.105 1 98.69 1 ILE B CA 1
ATOM 2807 C C . ILE B 1 1 ? 8.5 14.219 2.801 1 98.69 1 ILE B C 1
ATOM 2809 O O . ILE B 1 1 ? 8.898 15.375 2.932 1 98.69 1 ILE B O 1
ATOM 2813 N N . PHE B 1 2 ? 7.316 13.906 2.371 1 98.88 2 PHE B N 1
ATOM 2814 C CA . PHE B 1 2 ? 6.492 15.055 2.012 1 98.88 2 PHE B CA 1
ATOM 2815 C C . PHE B 1 2 ? 5.082 14.914 2.57 1 98.88 2 PHE B C 1
ATOM 2817 O O . PHE B 1 2 ? 4.641 13.797 2.863 1 98.88 2 PHE B O 1
ATOM 2824 N N . ARG B 1 3 ? 4.43 16.062 2.795 1 98.81 3 ARG B N 1
ATOM 2825 C CA . ARG B 1 3 ? 3.014 16.141 3.139 1 98.81 3 ARG B CA 1
ATOM 2826 C C . ARG B 1 3 ? 2.139 15.953 1.904 1 98.81 3 ARG B C 1
ATOM 2828 O O . ARG B 1 3 ? 2.484 16.422 0.816 1 98.81 3 ARG B O 1
ATOM 2835 N N . HIS B 1 4 ? 1.09 15.312 2.014 1 98.81 4 HIS B N 1
ATOM 2836 C CA . HIS B 1 4 ? 0.117 15.148 0.938 1 98.81 4 HIS B CA 1
ATOM 2837 C C . HIS B 1 4 ? -0.307 16.5 0.374 1 98.81 4 HIS B C 1
ATOM 2839 O O . HIS B 1 4 ? -0.017 17.547 0.965 1 98.81 4 HIS B O 1
ATOM 2845 N N . GLY B 1 5 ? -0.969 16.438 -0.818 1 98.06 5 GLY B N 1
ATOM 2846 C CA . GLY B 1 5 ? -1.477 17.641 -1.462 1 98.06 5 GLY B CA 1
ATOM 2847 C C . GLY B 1 5 ? -2.799 18.109 -0.887 1 98.06 5 GLY B C 1
ATOM 2848 O O . GLY B 1 5 ? -3.244 17.625 0.148 1 98.06 5 GLY B O 1
ATOM 2849 N N . ASP B 1 6 ? -3.359 19.047 -1.593 1 97.19 6 ASP B N 1
ATOM 2850 C CA . ASP B 1 6 ? -4.645 19.625 -1.205 1 97.19 6 ASP B CA 1
ATOM 2851 C C . ASP B 1 6 ? -5.695 18.531 -1.015 1 97.19 6 ASP B C 1
ATOM 2853 O O . ASP B 1 6 ? -5.695 17.531 -1.734 1 97.19 6 ASP B O 1
ATOM 2857 N N . ARG B 1 7 ? -6.52 18.734 -0.04 1 97.19 7 ARG B N 1
ATOM 2858 C CA . ARG B 1 7 ? -7.551 17.75 0.296 1 97.19 7 ARG B CA 1
ATOM 2859 C C . ARG B 1 7 ? -8.797 18.438 0.839 1 97.19 7 ARG B C 1
ATOM 2861 O O . ARG B 1 7 ? -8.766 19.625 1.168 1 97.19 7 ARG B O 1
ATOM 2868 N N . SER B 1 8 ? -9.906 17.703 0.887 1 95.62 8 SER B N 1
ATOM 2869 C CA . SER B 1 8 ? -11.094 18.141 1.611 1 95.62 8 SER B CA 1
ATOM 2870 C C . SER B 1 8 ? -10.875 18.094 3.119 1 95.62 8 SER B C 1
ATOM 2872 O O . SER B 1 8 ? -9.906 17.5 3.59 1 95.62 8 SER B O 1
ATOM 2874 N N . PRO B 1 9 ? -11.734 18.812 3.883 1 95.25 9 PRO B N 1
ATOM 2875 C CA . PRO B 1 9 ? -11.562 18.812 5.336 1 95.25 9 PRO B CA 1
ATOM 2876 C C . PRO B 1 9 ? -11.633 17.422 5.938 1 95.25 9 PRO B C 1
ATOM 2878 O O . PRO B 1 9 ? -12.391 16.578 5.453 1 95.25 9 PRO B O 1
ATOM 2881 N N . ILE B 1 10 ? -10.805 17.219 6.93 1 95.25 10 ILE B N 1
ATOM 2882 C CA . ILE B 1 10 ? -10.875 15.961 7.656 1 95.25 10 ILE B CA 1
ATOM 2883 C C . ILE B 1 10 ? -12.148 15.922 8.5 1 95.25 10 ILE B C 1
ATOM 2885 O O . ILE B 1 10 ? -12.836 14.898 8.547 1 95.25 10 ILE B O 1
ATOM 2889 N N . VAL B 1 11 ? -12.375 16.984 9.219 1 93.19 11 VAL B N 1
ATOM 2890 C CA . VAL B 1 11 ? -13.562 17.234 10.023 1 93.19 11 VAL B CA 1
ATOM 2891 C C . VAL B 1 11 ? -14.031 18.672 9.828 1 93.19 11 VAL B C 1
ATOM 2893 O O . VAL B 1 11 ? -13.312 19.484 9.25 1 93.19 11 VAL B O 1
ATOM 2896 N N . THR B 1 12 ? -15.242 18.828 10.203 1 93.31 12 THR B N 1
ATOM 2897 C CA . THR B 1 12 ? -15.727 20.203 10.141 1 93.31 12 THR B CA 1
ATOM 2898 C C . THR B 1 12 ? -16.172 20.688 11.516 1 93.31 12 THR B C 1
ATOM 2900 O O . THR B 1 12 ? -15.828 20.078 12.531 1 93.31 12 THR B O 1
ATOM 2903 N N . TYR B 1 13 ? -16.672 21.938 11.617 1 94.94 13 TYR B N 1
ATOM 2904 C CA . TYR B 1 13 ? -17.172 22.516 12.859 1 94.94 13 TYR B CA 1
ATOM 2905 C C . TYR B 1 13 ? -18.688 22.562 12.867 1 94.94 13 TYR B C 1
ATOM 2907 O O . TYR B 1 13 ? -19.328 22.531 11.812 1 94.94 13 TYR B O 1
ATOM 2915 N N . PRO B 1 14 ? -19.266 22.625 14.016 1 95.5 14 PRO B N 1
ATOM 2916 C CA . PRO B 1 14 ? -20.719 22.391 14.172 1 95.5 14 PRO B CA 1
ATOM 2917 C C . PRO B 1 14 ? -21.547 23.312 13.297 1 95.5 14 PRO B C 1
ATOM 2919 O O . PRO B 1 14 ? -22.547 22.891 12.703 1 95.5 14 PRO B O 1
ATOM 2922 N N . ASN B 1 15 ? -21.203 24.547 13.078 1 95.06 15 ASN B N 1
ATOM 2923 C CA . ASN B 1 15 ? -22.031 25.516 12.359 1 95.06 15 ASN B CA 1
ATOM 2924 C C . ASN B 1 15 ? -21.656 25.594 10.883 1 95.06 15 ASN B C 1
ATOM 2926 O O . ASN B 1 15 ? -22.125 26.484 10.164 1 95.06 15 ASN B O 1
ATOM 2930 N N . ASP B 1 16 ? -20.781 24.672 10.445 1 93.75 16 ASP B N 1
ATOM 2931 C CA . ASP B 1 16 ? -20.359 24.703 9.047 1 93.75 16 ASP B CA 1
ATOM 2932 C C . ASP B 1 16 ? -21.531 24.375 8.117 1 93.75 16 ASP B C 1
ATOM 2934 O O . ASP B 1 16 ? -22.25 23.391 8.344 1 93.75 16 ASP B O 1
ATOM 2938 N N . ILE B 1 17 ? -21.703 25.141 7.074 1 91.44 17 ILE B N 1
ATOM 2939 C CA . ILE B 1 17 ? -22.797 24.906 6.133 1 91.44 17 ILE B CA 1
ATOM 2940 C C . ILE B 1 17 ? -22.406 23.812 5.148 1 91.44 17 ILE B C 1
ATOM 2942 O O . ILE B 1 17 ? -23.25 23.266 4.445 1 91.44 17 ILE B O 1
ATOM 2946 N N . TYR B 1 18 ? -21.141 23.578 5 1 91.88 18 TYR B N 1
ATOM 2947 C CA . TYR B 1 18 ? -20.656 22.5 4.133 1 91.88 18 TYR B CA 1
ATOM 2948 C C . TYR B 1 18 ? -20.484 21.203 4.91 1 91.88 18 TYR B C 1
ATOM 2950 O O . TYR B 1 18 ? -19.891 21.203 5.992 1 91.88 18 TYR B O 1
ATOM 2958 N N . THR B 1 19 ? -21.062 20.188 4.367 1 91.88 19 THR B N 1
ATOM 2959 C CA . THR B 1 19 ? -20.969 18.844 4.961 1 91.88 19 THR B CA 1
ATOM 2960 C C . THR B 1 19 ? -20.141 17.922 4.07 1 91.88 19 THR B C 1
ATOM 2962 O O . THR B 1 19 ? -19.594 18.344 3.061 1 91.88 19 THR B O 1
ATOM 2965 N N . GLU B 1 20 ? -19.984 16.75 4.531 1 92.06 20 GLU B N 1
ATOM 2966 C CA . GLU B 1 20 ? -19.234 15.766 3.742 1 92.06 20 GLU B CA 1
ATOM 2967 C C . GLU B 1 20 ? -19.828 15.609 2.348 1 92.06 20 GLU B C 1
ATOM 2969 O O . GLU B 1 20 ? -19.109 15.43 1.37 1 92.06 20 GLU B O 1
ATOM 2974 N N . GLU B 1 21 ? -21.109 15.734 2.225 1 90.25 21 GLU B N 1
ATOM 2975 C CA . GLU B 1 21 ? -21.812 15.578 0.958 1 90.25 21 GLU B CA 1
ATOM 2976 C C . GLU B 1 21 ? -21.5 16.719 -0 1 90.25 21 GLU B C 1
ATOM 2978 O O . GLU B 1 21 ? -21.703 16.594 -1.21 1 90.25 21 GLU B O 1
ATOM 2983 N N . SER B 1 22 ? -21.016 17.812 0.616 1 90.62 22 SER B N 1
ATOM 2984 C CA . SER B 1 22 ? -20.672 18.969 -0.206 1 90.62 22 SER B CA 1
ATOM 2985 C C . SER B 1 22 ? -19.406 18.719 -1.011 1 90.62 22 SER B C 1
ATOM 2987 O O . SER B 1 22 ? -19.125 19.438 -1.978 1 90.62 22 SER B O 1
ATOM 2989 N N . TRP B 1 23 ? -18.672 17.734 -0.604 1 90.94 23 TRP B N 1
ATOM 2990 C CA . TRP B 1 23 ? -17.406 17.406 -1.251 1 90.94 23 TRP B CA 1
ATOM 2991 C C . TRP B 1 23 ? -17.531 16.156 -2.109 1 90.94 23 TRP B C 1
ATOM 2993 O O . TRP B 1 23 ? -17.984 15.109 -1.629 1 90.94 23 TRP B O 1
ATOM 3003 N N . PRO B 1 24 ? -17.125 16.219 -3.33 1 84.38 24 PRO B N 1
ATOM 3004 C CA . PRO B 1 24 ? -17.359 15.125 -4.281 1 84.38 24 PRO B CA 1
ATOM 3005 C C . PRO B 1 24 ? -16.875 13.773 -3.764 1 84.38 24 PRO B C 1
ATOM 3007 O O . PRO B 1 24 ? -17.531 12.75 -3.973 1 84.38 24 PRO B O 1
ATOM 3010 N N . ASP B 1 25 ? -15.75 13.727 -3.115 1 91.06 25 ASP B N 1
ATOM 3011 C CA . ASP B 1 25 ? -15.164 12.461 -2.68 1 91.06 25 ASP B CA 1
ATOM 3012 C C . ASP B 1 25 ? -15.273 12.305 -1.164 1 91.06 25 ASP B C 1
ATOM 3014 O O . ASP B 1 25 ? -14.711 11.359 -0.595 1 91.06 25 ASP B O 1
ATOM 3018 N N . GLY B 1 26 ? -15.977 13.273 -0.533 1 92.56 26 GLY B N 1
ATOM 3019 C CA . GLY B 1 26 ? -16.141 13.234 0.913 1 92.56 26 GLY B CA 1
ATOM 3020 C C . GLY B 1 26 ? -14.984 13.906 1.652 1 92.56 26 GLY B C 1
ATOM 3021 O O . GLY B 1 26 ? -14.148 14.57 1.04 1 92.56 26 GLY B O 1
ATOM 3022 N N . PHE B 1 27 ? -14.977 13.805 2.982 1 95.56 27 PHE B N 1
ATOM 3023 C CA . PHE B 1 27 ? -13.992 14.453 3.842 1 95.56 27 PHE B CA 1
ATOM 3024 C C . PHE B 1 27 ? -12.672 13.688 3.818 1 95.56 27 PHE B C 1
ATOM 3026 O O . PHE B 1 27 ? -12.656 12.461 3.766 1 95.56 27 PHE B O 1
ATOM 3033 N N . GLY B 1 28 ? -11.602 14.484 3.832 1 96.69 28 GLY B N 1
ATOM 3034 C CA . GLY B 1 28 ? -10.258 13.945 4.02 1 96.69 28 GLY B CA 1
ATOM 3035 C C . GLY B 1 28 ? -9.648 13.414 2.736 1 96.69 28 GLY B C 1
ATOM 3036 O O . GLY B 1 28 ? -8.555 12.836 2.756 1 96.69 28 GLY B O 1
ATOM 3037 N N . GLU B 1 29 ? -10.289 13.641 1.594 1 96.94 29 GLU B N 1
ATOM 3038 C CA . GLU B 1 29 ? -9.836 13.039 0.344 1 96.94 29 GLU B CA 1
ATOM 3039 C C . GLU B 1 29 ? -9.023 14.023 -0.485 1 96.94 29 GLU B C 1
ATOM 3041 O O . GLU B 1 29 ? -9.297 15.227 -0.476 1 96.94 29 GLU B O 1
ATOM 3046 N N . LEU B 1 30 ? -8.023 13.484 -1.188 1 97.56 30 LEU B N 1
ATOM 3047 C CA . LEU B 1 30 ? -7.184 14.305 -2.061 1 97.56 30 LEU B CA 1
ATOM 3048 C C . LEU B 1 30 ? -8.016 14.93 -3.174 1 97.56 30 LEU B C 1
ATOM 3050 O O . LEU B 1 30 ? -8.828 14.258 -3.805 1 97.56 30 LEU B O 1
ATOM 3054 N N . THR B 1 31 ? -7.887 16.188 -3.408 1 95.44 31 THR B N 1
ATOM 3055 C CA . THR B 1 31 ? -8.609 16.875 -4.465 1 95.44 31 THR B CA 1
ATOM 3056 C C . THR B 1 31 ? -7.812 16.859 -5.77 1 95.44 31 THR B C 1
ATOM 3058 O O . THR B 1 31 ? -6.66 16.422 -5.789 1 95.44 31 THR B O 1
ATOM 3061 N N . SER B 1 32 ? -8.414 17.359 -6.863 1 94.81 32 SER B N 1
ATOM 3062 C CA . SER B 1 32 ? -7.703 17.5 -8.133 1 94.81 32 SER B CA 1
ATOM 3063 C C . SER B 1 32 ? -6.52 18.453 -8 1 94.81 32 SER B C 1
ATOM 3065 O O . SER B 1 32 ? -5.465 18.219 -8.602 1 94.81 32 SER B O 1
ATOM 3067 N N . LEU B 1 33 ? -6.754 19.484 -7.219 1 94.81 33 LEU B N 1
ATOM 3068 C CA . LEU B 1 33 ? -5.656 20.406 -6.953 1 94.81 33 LEU B CA 1
ATOM 3069 C C . LEU B 1 33 ? -4.508 19.688 -6.25 1 94.81 33 LEU B C 1
ATOM 3071 O O . LEU B 1 33 ? -3.338 19.922 -6.578 1 94.81 33 LEU B O 1
ATOM 3075 N N . GLY B 1 34 ? -4.852 18.875 -5.266 1 97.06 34 GLY B N 1
ATOM 3076 C CA . GLY B 1 34 ? -3.83 18.094 -4.57 1 97.06 34 GLY B CA 1
ATOM 3077 C C . GLY B 1 34 ? -3.051 17.172 -5.484 1 97.06 34 GLY B C 1
ATOM 3078 O O . GLY B 1 34 ? -1.832 17.047 -5.355 1 97.06 34 GLY B O 1
ATOM 3079 N N . LYS B 1 35 ? -3.729 16.516 -6.379 1 98.19 35 LYS B N 1
ATOM 3080 C CA . LYS B 1 35 ? -3.07 15.656 -7.359 1 98.19 35 LYS B CA 1
ATOM 3081 C C . LYS B 1 35 ? -2.08 16.453 -8.211 1 98.19 35 LYS B C 1
ATOM 3083 O O . LYS B 1 35 ? -0.945 16.016 -8.414 1 98.19 35 LYS B O 1
ATOM 3088 N N . LYS B 1 36 ? -2.51 17.562 -8.648 1 97.19 36 LYS B N 1
ATOM 3089 C CA . LYS B 1 36 ? -1.664 18.406 -9.477 1 97.19 36 LYS B CA 1
ATOM 3090 C C . LYS B 1 36 ? -0.429 18.875 -8.711 1 97.19 36 LYS B C 1
ATOM 3092 O O . LYS B 1 36 ? 0.679 18.875 -9.258 1 97.19 36 LYS B O 1
ATOM 3097 N N . GLN B 1 37 ? -0.679 19.297 -7.492 1 97.44 37 GLN B N 1
ATOM 3098 C CA . GLN B 1 37 ? 0.427 19.734 -6.648 1 97.44 37 GLN B CA 1
ATOM 3099 C C . GLN B 1 37 ? 1.485 18.641 -6.512 1 97.44 37 GLN B C 1
ATOM 3101 O O . GLN B 1 37 ? 2.682 18.922 -6.652 1 97.44 37 GLN B O 1
ATOM 3106 N N . GLN B 1 38 ? 1.053 17.5 -6.27 1 98.62 38 GLN B N 1
ATOM 3107 C CA . GLN B 1 38 ? 1.977 16.391 -6.066 1 98.62 38 GLN B CA 1
ATOM 3108 C C . GLN B 1 38 ? 2.662 16 -7.375 1 98.62 38 GLN B C 1
ATOM 3110 O O . GLN B 1 38 ? 3.84 15.633 -7.379 1 98.62 38 GLN B O 1
ATOM 3115 N N . TYR B 1 39 ? 1.934 16.031 -8.453 1 98.5 39 TYR B N 1
ATOM 3116 C CA . TYR B 1 39 ? 2.527 15.805 -9.766 1 98.5 39 TYR B CA 1
ATOM 3117 C C . TYR B 1 39 ? 3.66 16.781 -10.031 1 98.5 39 TYR B C 1
ATOM 3119 O O . TYR B 1 39 ? 4.723 16.406 -10.531 1 98.5 39 TYR B O 1
ATOM 3127 N N . GLU B 1 40 ? 3.434 18.016 -9.672 1 97.81 40 GLU B N 1
ATOM 3128 C CA . GLU B 1 40 ? 4.453 19.047 -9.844 1 97.81 40 GLU B CA 1
ATOM 3129 C C . GLU B 1 40 ? 5.66 18.781 -8.945 1 97.81 40 GLU B C 1
ATOM 3131 O O . GLU B 1 40 ? 6.801 19.062 -9.336 1 97.81 40 GLU B O 1
ATOM 3136 N N . LEU B 1 41 ? 5.375 18.344 -7.793 1 98.31 41 LEU B N 1
ATOM 3137 C CA . LEU B 1 41 ? 6.492 17.953 -6.941 1 98.31 41 LEU B CA 1
ATOM 3138 C C . LEU B 1 41 ? 7.309 16.844 -7.598 1 98.31 41 LEU B C 1
ATOM 3140 O O . LEU B 1 41 ? 8.539 16.859 -7.547 1 98.31 41 LEU B O 1
ATOM 3144 N N . GLY B 1 42 ? 6.629 15.844 -8.188 1 98.44 42 GLY B N 1
ATOM 3145 C CA . GLY B 1 42 ? 7.324 14.797 -8.922 1 98.44 42 GLY B CA 1
ATOM 3146 C C . GLY B 1 42 ? 8.211 15.336 -10.031 1 98.44 42 GLY B C 1
ATOM 3147 O O . GLY B 1 42 ? 9.359 14.914 -10.164 1 98.44 42 GLY B O 1
ATOM 3148 N N . LYS B 1 43 ? 7.684 16.219 -10.773 1 97.69 43 LYS B N 1
ATOM 3149 C CA . LYS B 1 43 ? 8.461 16.844 -11.844 1 97.69 43 LYS B CA 1
ATOM 3150 C C . LYS B 1 43 ? 9.672 17.578 -11.281 1 97.69 43 LYS B C 1
ATOM 3152 O O . LYS B 1 43 ? 10.75 17.547 -11.883 1 97.69 43 LYS B O 1
ATOM 3157 N N . TYR B 1 44 ? 9.469 18.281 -10.242 1 98 44 TYR B N 1
ATOM 3158 C CA . TYR B 1 44 ? 10.578 18.969 -9.594 1 98 44 TYR B CA 1
ATOM 3159 C C . TYR B 1 44 ? 11.672 17.984 -9.188 1 98 44 TYR B C 1
ATOM 3161 O O . TYR B 1 44 ? 12.859 18.234 -9.414 1 98 44 TYR B O 1
ATOM 3169 N N . LEU B 1 45 ? 11.273 16.875 -8.508 1 98.06 45 LEU B N 1
ATOM 3170 C CA . LEU B 1 45 ? 12.234 15.852 -8.102 1 98.06 45 LEU B CA 1
ATOM 3171 C C . LEU B 1 45 ? 13.008 15.32 -9.305 1 98.06 45 LEU B C 1
ATOM 3173 O O . LEU B 1 45 ? 14.219 15.094 -9.211 1 98.06 45 LEU B O 1
ATOM 3177 N N . ARG B 1 46 ? 12.297 15.078 -10.398 1 97.94 46 ARG B N 1
ATOM 3178 C CA . ARG B 1 46 ? 12.938 14.625 -11.625 1 97.94 46 ARG B CA 1
ATOM 3179 C C . ARG B 1 46 ? 14.023 15.609 -12.062 1 97.94 46 ARG B C 1
ATOM 3181 O O . ARG B 1 46 ? 15.141 15.203 -12.391 1 97.94 46 ARG B O 1
ATOM 3188 N N . SER B 1 47 ? 13.656 16.812 -12.07 1 97.19 47 SER B N 1
ATOM 3189 C CA . SER B 1 47 ? 14.609 17.844 -12.477 1 97.19 47 SER B CA 1
ATOM 3190 C C . SER B 1 47 ? 15.766 17.953 -11.492 1 97.19 47 SER B C 1
ATOM 3192 O O . SER B 1 47 ? 16.922 18.016 -11.891 1 97.19 47 SER B O 1
ATOM 3194 N N . LYS B 1 48 ? 15.5 17.922 -10.25 1 97.06 48 LYS B N 1
ATOM 3195 C CA . LYS B 1 48 ? 16.5 18.109 -9.195 1 97.06 48 LYS B CA 1
ATOM 3196 C C . LYS B 1 48 ? 17.531 17 -9.227 1 97.06 48 LYS B C 1
ATOM 3198 O O . LYS B 1 48 ? 18.719 17.234 -8.961 1 97.06 48 LYS B O 1
ATOM 3203 N N . TYR B 1 49 ? 17.109 15.828 -9.508 1 97.75 49 TYR B N 1
ATOM 3204 C CA . TYR B 1 49 ? 18 14.688 -9.367 1 97.75 49 TYR B CA 1
ATOM 3205 C C . TYR B 1 49 ? 18.359 14.094 -10.727 1 97.75 49 TYR B C 1
ATOM 3207 O O . TYR B 1 49 ? 18.656 12.906 -10.836 1 97.75 49 TYR B O 1
ATOM 3215 N N . THR B 1 50 ? 18.172 14.883 -11.758 1 96.62 50 THR B N 1
ATOM 3216 C CA . THR B 1 50 ? 18.656 14.477 -13.07 1 96.62 50 THR B CA 1
ATOM 3217 C C . THR B 1 50 ? 20.141 14.094 -13.016 1 96.62 50 THR B C 1
ATOM 3219 O O . THR B 1 50 ? 20.953 14.828 -12.438 1 96.62 50 THR B O 1
ATOM 3222 N N . GLY B 1 51 ? 20.5 12.969 -13.594 1 95 51 GLY B N 1
ATOM 3223 C CA . GLY B 1 51 ? 21.875 12.5 -13.562 1 95 51 GLY B CA 1
ATOM 3224 C C . GLY B 1 51 ? 22.156 11.555 -12.406 1 95 51 GLY B C 1
ATOM 3225 O O . GLY B 1 51 ? 23.047 10.711 -12.484 1 95 51 GLY B O 1
ATOM 3226 N N . PHE B 1 52 ? 21.484 11.773 -11.305 1 96.31 52 PHE B N 1
ATOM 3227 C CA . PHE B 1 52 ? 21.625 10.883 -10.156 1 96.31 52 PHE B CA 1
ATOM 3228 C C . PHE B 1 52 ? 20.656 9.711 -10.25 1 96.31 52 PHE B C 1
ATOM 3230 O O . PHE B 1 52 ? 21.062 8.555 -10.203 1 96.31 52 PHE B O 1
ATOM 3237 N N . LEU B 1 53 ? 19.344 10.062 -10.398 1 96.62 53 LEU B N 1
ATOM 3238 C CA . LEU B 1 53 ? 18.328 9.031 -10.594 1 96.62 53 LEU B CA 1
ATOM 3239 C C . LEU B 1 53 ? 18.234 8.625 -12.055 1 96.62 53 LEU B C 1
ATOM 3241 O O . LEU B 1 53 ? 18.344 9.469 -12.945 1 96.62 53 LEU B O 1
ATOM 3245 N N . SER B 1 54 ? 18.062 7.305 -12.305 1 94.94 54 SER B N 1
ATOM 3246 C CA . SER B 1 54 ? 17.797 6.852 -13.672 1 94.94 54 SER B CA 1
ATOM 3247 C C . SER B 1 54 ? 16.547 7.512 -14.242 1 94.94 54 SER B C 1
ATOM 3249 O O . SER B 1 54 ? 15.57 7.723 -13.523 1 94.94 54 SER B O 1
ATOM 3251 N N . ALA B 1 55 ? 16.656 7.824 -15.508 1 93.12 55 ALA B N 1
ATOM 3252 C CA . ALA B 1 55 ? 15.492 8.406 -16.172 1 93.12 55 ALA B CA 1
ATOM 3253 C C . ALA B 1 55 ? 14.305 7.438 -16.141 1 93.12 55 ALA B C 1
ATOM 3255 O O . ALA B 1 55 ? 13.164 7.855 -15.93 1 93.12 55 ALA B O 1
ATOM 3256 N N . ALA B 1 56 ? 14.633 6.176 -16.344 1 94.62 56 ALA B N 1
ATOM 3257 C CA . ALA B 1 56 ? 13.617 5.133 -16.266 1 94.62 56 ALA B CA 1
ATOM 3258 C C . ALA B 1 56 ? 13.453 4.641 -14.828 1 94.62 56 ALA B C 1
ATOM 3260 O O . ALA B 1 56 ? 14.43 4.566 -14.078 1 94.62 56 ALA B O 1
ATOM 3261 N N . TYR B 1 57 ? 12.242 4.34 -14.516 1 96.38 57 TYR B N 1
ATOM 3262 C CA . TYR B 1 57 ? 12.008 3.73 -13.211 1 96.38 57 TYR B CA 1
ATOM 3263 C C . TYR B 1 57 ? 12.742 2.398 -13.094 1 96.38 57 TYR B C 1
ATOM 3265 O O . TYR B 1 57 ? 12.633 1.545 -13.977 1 96.38 57 TYR B O 1
ATOM 3273 N N . LYS B 1 58 ? 13.484 2.248 -12.07 1 95.12 58 LYS B N 1
ATOM 3274 C CA . LYS B 1 58 ? 14.148 1.001 -11.703 1 95.12 58 LYS B CA 1
ATOM 3275 C C . LYS B 1 58 ? 13.734 0.552 -10.305 1 95.12 58 LYS B C 1
ATOM 3277 O O . LYS B 1 58 ? 14 1.247 -9.32 1 95.12 58 LYS B O 1
ATOM 3282 N N . PRO B 1 59 ? 13.172 -0.635 -10.172 1 95 59 PRO B N 1
ATOM 3283 C CA . PRO B 1 59 ? 12.602 -1.065 -8.891 1 95 59 PRO B CA 1
ATOM 3284 C C . PRO B 1 59 ? 13.641 -1.086 -7.77 1 95 59 PRO B C 1
ATOM 3286 O O . PRO B 1 59 ? 13.297 -0.839 -6.609 1 95 59 PRO B O 1
ATOM 3289 N N . HIS B 1 60 ? 14.867 -1.356 -8.008 1 93.56 60 HIS B N 1
ATOM 3290 C CA . HIS B 1 60 ? 15.883 -1.479 -6.961 1 93.56 60 HIS B CA 1
ATOM 3291 C C . HIS B 1 60 ? 16.453 -0.117 -6.586 1 93.56 60 HIS B C 1
ATOM 3293 O O . HIS B 1 60 ? 17.125 0.016 -5.562 1 93.56 60 HIS B O 1
ATOM 3299 N N . GLU B 1 61 ? 16.125 0.88 -7.383 1 95.94 61 GLU B N 1
ATOM 3300 C CA . GLU B 1 61 ? 16.672 2.215 -7.164 1 95.94 61 GLU B CA 1
ATOM 3301 C C . GLU B 1 61 ? 15.773 3.041 -6.254 1 95.94 61 GLU B C 1
ATOM 3303 O O . GLU B 1 61 ? 16.234 3.998 -5.625 1 95.94 61 GLU B O 1
ATOM 3308 N N . VAL B 1 62 ? 14.523 2.645 -6.18 1 96.62 62 VAL B N 1
ATOM 3309 C CA . VAL B 1 62 ? 13.539 3.51 -5.547 1 96.62 62 VAL B CA 1
ATOM 3310 C C . VAL B 1 62 ? 12.656 2.689 -4.609 1 96.62 62 VAL B C 1
ATOM 3312 O O . VAL B 1 62 ? 12.242 1.58 -4.953 1 96.62 62 VAL B O 1
ATOM 3315 N N . TYR B 1 63 ? 12.453 3.209 -3.488 1 97.44 63 TYR B N 1
ATOM 3316 C CA . TYR B 1 63 ? 11.469 2.645 -2.566 1 97.44 63 TYR B CA 1
ATOM 3317 C C . TYR B 1 63 ? 10.531 3.723 -2.043 1 97.44 63 TYR B C 1
ATOM 3319 O O . TYR B 1 63 ? 10.977 4.789 -1.61 1 97.44 63 TYR B O 1
ATOM 3327 N N . VAL B 1 64 ? 9.234 3.473 -2.088 1 98.69 64 VAL B N 1
ATOM 3328 C CA . VAL B 1 64 ? 8.234 4.449 -1.679 1 98.69 64 VAL B CA 1
ATOM 3329 C C . VAL B 1 64 ? 7.328 3.844 -0.606 1 98.69 64 VAL B C 1
ATOM 3331 O O . VAL B 1 64 ? 6.742 2.777 -0.809 1 98.69 64 VAL B O 1
ATOM 3334 N N . ARG B 1 65 ? 7.223 4.527 0.508 1 98.5 65 ARG B N 1
ATOM 3335 C CA . ARG B 1 65 ? 6.324 4.148 1.594 1 98.5 65 ARG B CA 1
ATOM 3336 C C . ARG B 1 65 ? 5.363 5.285 1.933 1 98.5 65 ARG B C 1
ATOM 3338 O O . ARG B 1 65 ? 5.785 6.43 2.111 1 98.5 65 ARG B O 1
ATOM 3345 N N . SER B 1 66 ? 4.09 5.02 1.936 1 98.88 66 SER B N 1
ATOM 3346 C CA . SER B 1 66 ? 3.062 5.977 2.332 1 98.88 66 SER B CA 1
ATOM 3347 C C . SER B 1 66 ? 2.346 5.523 3.6 1 98.88 66 SER B C 1
ATOM 3349 O O . SER B 1 66 ? 2.357 4.34 3.938 1 98.88 66 SER B O 1
ATOM 3351 N N . THR B 1 67 ? 1.813 6.531 4.367 1 98.75 67 THR B N 1
ATOM 3352 C CA . THR B 1 67 ? 0.812 6.113 5.344 1 98.75 67 THR B CA 1
ATOM 3353 C C . THR B 1 67 ? -0.381 5.461 4.648 1 98.75 67 THR B C 1
ATOM 3355 O O . THR B 1 67 ? -0.628 5.707 3.467 1 98.75 67 THR B O 1
ATOM 3358 N N . ASP B 1 68 ? -1.062 4.625 5.367 1 98.56 68 ASP B N 1
ATOM 3359 C CA . ASP B 1 68 ? -2.201 3.902 4.809 1 98.56 68 ASP B CA 1
ATOM 3360 C C . ASP B 1 68 ? -3.467 4.758 4.852 1 98.56 68 ASP B C 1
ATOM 3362 O O . ASP B 1 68 ? -4.492 4.332 5.379 1 98.56 68 ASP B O 1
ATOM 3366 N N . ILE B 1 69 ? -3.385 5.938 4.395 1 98.5 69 ILE B N 1
ATOM 3367 C CA . ILE B 1 69 ? -4.469 6.902 4.238 1 98.5 69 ILE B CA 1
ATOM 3368 C C . ILE B 1 69 ? -4.613 7.277 2.766 1 98.5 69 ILE B C 1
ATOM 3370 O O . ILE B 1 69 ? -3.627 7.605 2.102 1 98.5 69 ILE B O 1
ATOM 3374 N N . ASP B 1 70 ? -5.805 7.324 2.229 1 98.44 70 ASP B N 1
ATOM 3375 C CA . ASP B 1 70 ? -6.082 7.438 0.8 1 98.44 70 ASP B CA 1
ATOM 3376 C C . ASP B 1 70 ? -5.371 8.648 0.197 1 98.44 70 ASP B C 1
ATOM 3378 O O . ASP B 1 70 ? -4.68 8.523 -0.817 1 98.44 70 ASP B O 1
ATOM 3382 N N . ARG B 1 71 ? -5.523 9.758 0.841 1 98.62 71 ARG B N 1
ATOM 3383 C CA . ARG B 1 71 ? -4.984 10.977 0.257 1 98.62 71 ARG B CA 1
ATOM 3384 C C . ARG B 1 71 ? -3.461 10.93 0.196 1 98.62 71 ARG B C 1
ATOM 3386 O O . ARG B 1 71 ? -2.852 11.508 -0.71 1 98.62 71 ARG B O 1
ATOM 3393 N N . ALA B 1 72 ? -2.832 10.266 1.165 1 98.94 72 ALA B N 1
ATOM 3394 C CA . ALA B 1 72 ? -1.376 10.148 1.159 1 98.94 72 ALA B CA 1
ATOM 3395 C C . ALA B 1 72 ? -0.907 9.172 0.084 1 98.94 72 ALA B C 1
ATOM 3397 O O . ALA B 1 72 ? 0.097 9.414 -0.589 1 98.94 72 ALA B O 1
ATOM 3398 N N . ILE B 1 73 ? -1.593 8.07 -0.08 1 98.94 73 ILE B N 1
ATOM 3399 C CA . ILE B 1 73 ? -1.278 7.098 -1.124 1 98.94 73 ILE B CA 1
ATOM 3400 C C . ILE B 1 73 ? -1.426 7.75 -2.496 1 98.94 73 ILE B C 1
ATOM 3402 O O . ILE B 1 73 ? -0.525 7.66 -3.334 1 98.94 73 ILE B O 1
ATOM 3406 N N . MET B 1 74 ? -2.521 8.414 -2.709 1 98.88 74 MET B N 1
ATOM 3407 C CA . MET B 1 74 ? -2.789 9.086 -3.979 1 98.88 74 MET B CA 1
ATOM 3408 C C . MET B 1 74 ? -1.749 10.164 -4.254 1 98.88 74 MET B C 1
ATOM 3410 O O . MET B 1 74 ? -1.366 10.391 -5.402 1 98.88 74 MET B O 1
ATOM 3414 N N . SER B 1 75 ? -1.364 10.844 -3.174 1 98.94 75 SER B N 1
ATOM 3415 C CA . SER B 1 75 ? -0.315 11.852 -3.309 1 98.94 75 SER B CA 1
ATOM 3416 C C . SER B 1 75 ? 0.987 11.227 -3.801 1 98.94 75 SER B C 1
ATOM 3418 O O . SER B 1 75 ? 1.625 11.75 -4.715 1 98.94 75 SER B O 1
ATOM 3420 N N . ALA B 1 76 ? 1.359 10.125 -3.199 1 98.94 76 ALA B N 1
ATOM 3421 C CA . ALA B 1 76 ? 2.561 9.422 -3.646 1 98.94 76 ALA B CA 1
ATOM 3422 C C . ALA B 1 76 ? 2.436 9 -5.105 1 98.94 76 ALA B C 1
ATOM 3424 O O . ALA B 1 76 ? 3.373 9.172 -5.891 1 98.94 76 ALA B O 1
ATOM 3425 N N . GLN B 1 77 ? 1.304 8.445 -5.445 1 98.94 77 GLN B N 1
ATOM 3426 C CA . GLN B 1 77 ? 1.071 7.988 -6.809 1 98.94 77 GLN B CA 1
ATOM 3427 C C . GLN B 1 77 ? 1.163 9.141 -7.805 1 98.94 77 GLN B C 1
ATOM 3429 O O . GLN B 1 77 ? 1.756 9 -8.875 1 98.94 77 GLN B O 1
ATOM 3434 N N . SER B 1 78 ? 0.574 10.266 -7.441 1 98.88 78 SER B N 1
ATOM 3435 C CA . SER B 1 78 ? 0.62 11.438 -8.305 1 98.88 78 SER B CA 1
ATOM 3436 C C . SER B 1 78 ? 2.043 11.969 -8.445 1 98.88 78 SER B C 1
ATOM 3438 O O . SER B 1 78 ? 2.469 12.336 -9.539 1 98.88 78 SER B O 1
ATOM 3440 N N . CYS B 1 79 ? 2.73 12 -7.332 1 98.88 79 CYS B N 1
ATOM 3441 C CA . CYS B 1 79 ? 4.121 12.438 -7.348 1 98.88 79 CYS B CA 1
ATOM 3442 C C . CYS B 1 79 ? 4.961 11.555 -8.266 1 98.88 79 CYS B C 1
ATOM 3444 O O . CYS B 1 79 ? 5.77 12.055 -9.047 1 98.88 79 CYS B O 1
ATOM 3446 N N . LEU B 1 80 ? 4.762 10.258 -8.188 1 98.88 80 LEU B N 1
ATOM 3447 C CA . LEU B 1 80 ? 5.543 9.289 -8.953 1 98.88 80 LEU B CA 1
ATOM 3448 C C . LEU B 1 80 ? 5.223 9.391 -10.438 1 98.88 80 LEU B C 1
ATOM 3450 O O . LEU B 1 80 ? 6.074 9.102 -11.281 1 98.88 80 LEU B O 1
ATOM 3454 N N . ALA B 1 81 ? 3.973 9.766 -10.773 1 98.62 81 ALA B N 1
ATOM 3455 C CA . ALA B 1 81 ? 3.623 10 -12.172 1 98.62 81 ALA B CA 1
ATOM 3456 C C . ALA B 1 81 ? 4.473 11.109 -12.773 1 98.62 81 ALA B C 1
ATOM 3458 O O . ALA B 1 81 ? 4.816 11.07 -13.961 1 98.62 81 ALA B O 1
ATOM 3459 N N . GLY B 1 82 ? 4.711 12.133 -11.969 1 98.38 82 GLY B N 1
ATOM 3460 C CA . GLY B 1 82 ? 5.566 13.219 -12.414 1 98.38 82 GLY B CA 1
ATOM 3461 C C . GLY B 1 82 ? 7.039 12.859 -12.414 1 98.38 82 GLY B C 1
ATOM 3462 O O . GLY B 1 82 ? 7.797 13.32 -13.266 1 98.38 82 GLY B O 1
ATOM 3463 N N . LEU B 1 83 ? 7.445 12.039 -11.5 1 98.56 83 LEU B N 1
ATOM 3464 C CA . LEU B 1 83 ? 8.852 11.68 -11.32 1 98.56 83 LEU B CA 1
ATOM 3465 C C . LEU B 1 83 ? 9.297 10.68 -12.375 1 98.56 83 LEU B C 1
ATOM 3467 O O . LEU B 1 83 ? 10.438 10.719 -12.836 1 98.56 83 LEU B O 1
ATOM 3471 N N . TYR B 1 84 ? 8.398 9.695 -12.734 1 98.06 84 TYR B N 1
ATOM 3472 C CA . TYR B 1 84 ? 8.773 8.609 -13.641 1 98.06 84 TYR B CA 1
ATOM 3473 C C . TYR B 1 84 ? 7.75 8.445 -14.75 1 98.06 84 TYR B C 1
ATOM 3475 O O . TYR B 1 84 ? 7.137 7.379 -14.883 1 98.06 84 TYR B O 1
ATOM 3483 N N . PRO B 1 85 ? 7.551 9.461 -15.578 1 96.75 85 PRO B N 1
ATOM 3484 C CA . PRO B 1 85 ? 6.812 9.156 -16.812 1 96.75 85 PRO B CA 1
ATOM 3485 C C . PRO B 1 85 ? 7.465 8.047 -17.625 1 96.75 85 PRO B C 1
ATOM 3487 O O . PRO B 1 85 ? 8.688 7.918 -17.641 1 96.75 85 PRO B O 1
ATOM 3490 N N . PRO B 1 86 ? 6.602 7.191 -18.25 1 96.44 86 PRO B N 1
ATOM 3491 C CA . PRO B 1 86 ? 7.203 6.086 -18.984 1 96.44 86 PRO B CA 1
ATOM 3492 C C . PRO B 1 86 ? 8.07 6.562 -20.156 1 96.44 86 PRO B C 1
ATOM 3494 O O . PRO B 1 86 ? 7.688 7.48 -20.875 1 96.44 86 PRO B O 1
ATOM 3497 N N . THR B 1 87 ? 9.242 5.961 -20.234 1 92.62 87 THR B N 1
ATOM 3498 C CA . THR B 1 87 ? 10.133 6.277 -21.344 1 92.62 87 THR B CA 1
ATOM 3499 C C . THR B 1 87 ? 10.453 5.027 -22.156 1 92.62 87 THR B C 1
ATOM 3501 O O . THR B 1 87 ? 10.516 3.924 -21.609 1 92.62 87 THR B O 1
ATOM 3504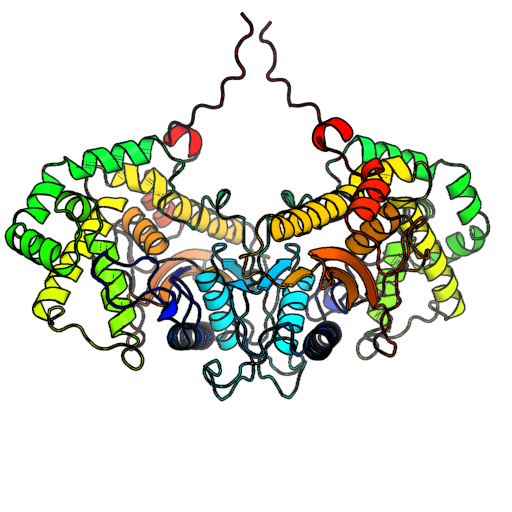 N N . ASP B 1 88 ? 10.586 5.203 -23.406 1 90.25 88 ASP B N 1
ATOM 3505 C CA . ASP B 1 88 ? 11.055 4.16 -24.312 1 90.25 88 ASP B CA 1
ATOM 3506 C C . ASP B 1 88 ? 10.312 2.844 -24.062 1 90.25 88 ASP B C 1
ATOM 3508 O O . ASP B 1 88 ? 9.109 2.754 -24.281 1 90.25 88 ASP B O 1
ATOM 3512 N N . LYS B 1 89 ? 11.117 1.903 -23.516 1 86.69 89 LYS B N 1
ATOM 3513 C CA . LYS B 1 89 ? 10.594 0.547 -23.375 1 86.69 89 LYS B CA 1
ATOM 3514 C C . LYS B 1 89 ? 9.57 0.464 -22.25 1 86.69 89 LYS B C 1
ATOM 3516 O O . LYS B 1 89 ? 8.82 -0.512 -22.156 1 86.69 89 LYS B O 1
ATOM 3521 N N . GLN B 1 90 ? 9.445 1.522 -21.484 1 93.12 90 GLN B N 1
ATOM 3522 C CA . GLN B 1 90 ? 8.508 1.508 -20.375 1 93.12 90 GLN B CA 1
ATOM 3523 C C . GLN B 1 90 ? 7.125 1.993 -20.797 1 93.12 90 GLN B C 1
ATOM 3525 O O . GLN B 1 90 ? 6.18 1.968 -20.016 1 93.12 90 GLN B O 1
ATOM 3530 N N . ILE B 1 91 ? 7.066 2.455 -22.094 1 95.94 91 ILE B N 1
ATOM 3531 C CA . ILE B 1 91 ? 5.762 2.828 -22.625 1 95.94 91 ILE B CA 1
ATOM 3532 C C . ILE B 1 91 ? 4.941 1.572 -22.922 1 95.94 91 ILE B C 1
ATOM 3534 O O . ILE B 1 91 ? 5.078 0.962 -23.984 1 95.94 91 ILE B O 1
ATOM 3538 N N . TRP B 1 92 ? 4.125 1.169 -22.031 1 96.5 92 TRP B N 1
ATOM 3539 C CA . TRP B 1 92 ? 3.371 -0.078 -22.125 1 96.5 92 TRP B CA 1
ATOM 3540 C C . TRP B 1 92 ? 1.996 0.154 -22.734 1 96.5 92 TRP B C 1
ATOM 3542 O O . TRP B 1 92 ? 1.335 -0.792 -23.172 1 96.5 92 TRP B O 1
ATOM 3552 N N . ASN B 1 93 ? 1.523 1.348 -22.688 1 96.06 93 ASN B N 1
ATOM 3553 C CA . ASN B 1 93 ? 0.278 1.828 -23.266 1 96.06 93 ASN B CA 1
ATOM 3554 C C . ASN B 1 93 ? 0.478 3.152 -24 1 96.06 93 ASN B C 1
ATOM 3556 O O . ASN B 1 93 ? 0.761 4.176 -23.375 1 96.06 93 ASN B O 1
ATOM 3560 N N . PRO B 1 94 ? 0.292 3.203 -25.25 1 93.5 94 PRO B N 1
ATOM 3561 C CA . PRO B 1 94 ? 0.592 4.414 -26.016 1 93.5 94 PRO B CA 1
ATOM 3562 C C . PRO B 1 94 ? -0.374 5.559 -25.719 1 93.5 94 PRO B C 1
ATOM 3564 O O . PRO B 1 94 ? -0.073 6.719 -26.016 1 93.5 94 PRO B O 1
ATOM 3567 N N . ASN B 1 95 ? -1.492 5.246 -25.078 1 93.12 95 ASN B N 1
ATOM 3568 C CA . ASN B 1 95 ? -2.525 6.254 -24.859 1 93.12 95 ASN B CA 1
ATOM 3569 C C . ASN B 1 95 ? -2.459 6.836 -23.453 1 93.12 95 ASN B C 1
ATOM 3571 O O . ASN B 1 95 ? -3.199 7.762 -23.125 1 93.12 95 ASN B O 1
ATOM 3575 N N . ILE B 1 96 ? -1.618 6.293 -22.625 1 96.19 96 ILE B N 1
ATOM 3576 C CA . ILE B 1 96 ? -1.542 6.746 -21.234 1 96.19 96 ILE B CA 1
ATOM 3577 C C . ILE B 1 96 ? -0.092 7.059 -20.875 1 96.19 96 ILE B C 1
ATOM 3579 O O . ILE B 1 96 ? 0.73 6.152 -20.734 1 96.19 96 ILE B O 1
ATOM 3583 N N . GLU B 1 97 ? 0.154 8.305 -20.75 1 95.88 97 GLU B N 1
ATOM 3584 C CA . GLU B 1 97 ? 1.504 8.711 -20.359 1 95.88 97 GLU B CA 1
ATOM 3585 C C . GLU B 1 97 ? 1.728 8.523 -18.859 1 95.88 97 GLU B C 1
ATOM 3587 O O . GLU B 1 97 ? 1.983 9.5 -18.141 1 95.88 97 GLU B O 1
ATOM 3592 N N . TRP B 1 98 ? 1.605 7.367 -18.438 1 98.19 98 TRP B N 1
ATOM 3593 C CA . TRP B 1 98 ? 1.742 6.98 -17.031 1 98.19 98 TRP B CA 1
ATOM 3594 C C . TRP B 1 98 ? 2.172 5.523 -16.906 1 98.19 98 TRP B C 1
ATOM 3596 O O . TRP B 1 98 ? 1.852 4.699 -17.766 1 98.19 98 TRP B O 1
ATOM 3606 N N . GLN B 1 99 ? 2.924 5.168 -15.891 1 98 99 GLN B N 1
ATOM 3607 C CA . GLN B 1 99 ? 3.23 3.787 -15.539 1 98 99 GLN B CA 1
ATOM 3608 C C . GLN B 1 99 ? 3.125 3.568 -14.031 1 98 99 GLN B C 1
ATOM 3610 O O . GLN B 1 99 ? 3.322 4.5 -13.25 1 98 99 GLN B O 1
ATOM 3615 N N . PRO B 1 100 ? 2.791 2.373 -13.648 1 98.44 100 PRO B N 1
ATOM 3616 C CA . PRO B 1 100 ? 2.678 2.092 -12.219 1 98.44 100 PRO B CA 1
ATOM 3617 C C . PRO B 1 100 ? 4.035 2.029 -11.516 1 98.44 100 PRO B C 1
ATOM 3619 O O . PRO B 1 100 ? 4.98 1.438 -12.047 1 98.44 100 PRO B O 1
ATOM 3622 N N . VAL B 1 101 ? 4.203 2.682 -10.453 1 98.69 101 VAL B N 1
ATOM 3623 C CA . VAL B 1 101 ? 5.297 2.572 -9.492 1 98.69 101 VAL B CA 1
ATOM 3624 C C . VAL B 1 101 ? 4.746 2.172 -8.125 1 98.69 101 VAL B C 1
ATOM 3626 O O . VAL B 1 101 ? 3.826 2.807 -7.609 1 98.69 101 VAL B O 1
ATOM 3629 N N . PRO B 1 102 ? 5.293 1.115 -7.555 1 98.62 102 PRO B N 1
ATOM 3630 C CA . PRO B 1 102 ? 4.699 0.59 -6.32 1 98.62 102 PRO B CA 1
ATOM 3631 C C . PRO B 1 102 ? 4.781 1.579 -5.16 1 98.62 102 PRO B C 1
ATOM 3633 O O . PRO B 1 102 ? 5.812 2.223 -4.961 1 98.62 102 PRO B O 1
ATOM 3636 N N . VAL B 1 103 ? 3.691 1.739 -4.48 1 98.88 103 VAL B N 1
ATOM 3637 C CA . VAL B 1 103 ? 3.611 2.453 -3.211 1 98.88 103 VAL B CA 1
ATOM 3638 C C . VAL B 1 103 ? 3.252 1.479 -2.092 1 98.88 103 VAL B C 1
ATOM 3640 O O . VAL B 1 103 ? 2.176 0.875 -2.107 1 98.88 103 VAL B O 1
ATOM 3643 N N . HIS B 1 104 ? 4.125 1.319 -1.149 1 98.75 104 HIS B N 1
ATOM 3644 C CA . HIS B 1 104 ? 3.939 0.367 -0.06 1 98.75 104 HIS B CA 1
ATOM 3645 C C . HIS B 1 104 ? 3.328 1.043 1.163 1 98.75 104 HIS B C 1
ATOM 3647 O O . HIS B 1 104 ? 3.568 2.229 1.408 1 98.75 104 HIS B O 1
ATOM 3653 N N . THR B 1 105 ? 2.488 0.342 1.902 1 98.62 105 THR B N 1
ATOM 3654 C CA . THR B 1 105 ? 1.917 0.834 3.15 1 98.62 105 THR B CA 1
ATOM 3655 C C . THR B 1 105 ? 1.972 -0.243 4.23 1 98.62 105 THR B C 1
ATOM 3657 O O . THR B 1 105 ? 2.332 -1.389 3.955 1 98.62 105 THR B O 1
ATOM 3660 N N . VAL B 1 106 ? 1.717 0.142 5.445 1 97 106 VAL B N 1
ATOM 3661 C CA . VAL B 1 106 ? 1.376 -0.751 6.547 1 97 106 VAL B CA 1
ATOM 3662 C C . VAL B 1 106 ? 0.058 -0.311 7.18 1 97 106 VAL B C 1
ATOM 3664 O O . VAL B 1 106 ? -0.354 0.842 7.035 1 97 106 VAL B O 1
ATOM 3667 N N . LYS B 1 107 ? -0.578 -1.247 7.809 1 95.69 107 LYS B N 1
ATOM 3668 C CA . LYS B 1 107 ? -1.842 -0.914 8.453 1 95.69 107 LYS B CA 1
ATOM 3669 C C . LYS B 1 107 ? -1.683 0.281 9.391 1 95.69 107 LYS B C 1
ATOM 3671 O O . LYS B 1 107 ? -0.684 0.388 10.109 1 95.69 107 LYS B O 1
ATOM 3676 N N . GLN B 1 108 ? -2.736 1.132 9.398 1 95.75 108 GLN B N 1
ATOM 3677 C CA . GLN B 1 108 ? -2.676 2.35 10.203 1 95.75 108 GLN B CA 1
ATOM 3678 C C . GLN B 1 108 ? -2.34 2.035 11.656 1 95.75 108 GLN B C 1
ATOM 3680 O O . GLN B 1 108 ? -1.504 2.705 12.266 1 95.75 108 GLN B O 1
ATOM 3685 N N . SER B 1 109 ? -2.945 0.998 12.219 1 92.81 109 SER B N 1
ATOM 3686 C CA . SER B 1 109 ? -2.771 0.65 13.625 1 92.81 109 SER B CA 1
ATOM 3687 C C . SER B 1 109 ? -1.359 0.141 13.898 1 92.81 109 SER B C 1
ATOM 3689 O O . SER B 1 109 ? -0.915 0.117 15.047 1 92.81 109 SER B O 1
ATOM 3691 N N . GLU B 1 110 ? -0.705 -0.177 12.828 1 92.5 110 GLU B N 1
ATOM 3692 C CA . GLU B 1 110 ? 0.636 -0.738 12.969 1 92.5 110 GLU B CA 1
ATOM 3693 C C . GLU B 1 110 ? 1.702 0.265 12.539 1 92.5 110 GLU B C 1
ATOM 3695 O O . GLU B 1 110 ? 2.898 -0.026 12.609 1 92.5 110 GLU B O 1
ATOM 3700 N N . ASP B 1 111 ? 1.278 1.379 12.055 1 95.25 111 ASP B N 1
ATOM 3701 C CA . ASP B 1 111 ? 2.227 2.381 11.578 1 95.25 111 ASP B CA 1
ATOM 3702 C C . ASP B 1 111 ? 2.832 3.162 12.75 1 95.25 111 ASP B C 1
ATOM 3704 O O . ASP B 1 111 ? 2.258 4.156 13.195 1 95.25 111 ASP B O 1
ATOM 3708 N N . ASN B 1 112 ? 3.992 2.844 13.148 1 92.62 112 ASN B N 1
ATOM 3709 C CA . ASN B 1 112 ? 4.703 3.486 14.25 1 92.62 112 ASN B CA 1
ATOM 3710 C C . ASN B 1 112 ? 5.844 4.363 13.75 1 92.62 112 ASN B C 1
ATOM 3712 O O . ASN B 1 112 ? 6.859 4.523 14.43 1 92.62 112 ASN B O 1
ATOM 3716 N N . LEU B 1 113 ? 5.656 4.855 12.578 1 96.81 113 LEU B N 1
ATOM 3717 C CA . LEU B 1 113 ? 6.738 5.625 11.977 1 96.81 113 LEU B CA 1
ATOM 3718 C C . LEU B 1 113 ? 6.219 6.941 11.406 1 96.81 113 LEU B C 1
ATOM 3720 O O . LEU B 1 113 ? 6.723 8.016 11.742 1 96.81 113 LEU B O 1
ATOM 3724 N N . LEU B 1 114 ? 5.129 6.895 10.586 1 98.12 114 LEU B N 1
ATOM 3725 C CA . LEU B 1 114 ? 4.805 8.062 9.781 1 98.12 114 LEU B CA 1
ATOM 3726 C C . LEU B 1 114 ? 3.52 8.727 10.266 1 98.12 114 LEU B C 1
ATOM 3728 O O . LEU B 1 114 ? 3.252 9.883 9.953 1 98.12 114 LEU B O 1
ATOM 3732 N N . ILE B 1 115 ? 2.686 8.039 10.969 1 97.31 115 ILE B N 1
ATOM 3733 C CA . ILE B 1 115 ? 1.428 8.617 11.422 1 97.31 115 ILE B CA 1
ATOM 3734 C C . ILE B 1 115 ? 1.616 9.234 12.812 1 97.31 115 ILE B C 1
ATOM 3736 O O . ILE B 1 115 ? 1.652 8.516 13.812 1 97.31 115 ILE B O 1
ATOM 3740 N N . MET B 1 116 ? 1.728 10.508 12.836 1 95.81 116 MET B N 1
ATOM 3741 C CA . MET B 1 116 ? 1.924 11.25 14.078 1 95.81 116 MET B CA 1
ATOM 3742 C C . MET B 1 116 ? 0.694 12.086 14.422 1 95.81 116 MET B C 1
ATOM 3744 O O . MET B 1 116 ? -0.029 12.523 13.523 1 95.81 116 MET B O 1
ATOM 3748 N N . PRO B 1 117 ? 0.486 12.43 15.695 1 94.94 117 PRO B N 1
ATOM 3749 C CA . PRO B 1 117 ? 1.214 11.906 16.844 1 94.94 117 PRO B CA 1
ATOM 3750 C C . PRO B 1 117 ? 0.925 10.43 17.109 1 94.94 117 PRO B C 1
ATOM 3752 O O . PRO B 1 117 ? -0.187 9.961 16.859 1 94.94 117 PRO B O 1
ATOM 3755 N N . TYR B 1 118 ? 2.004 9.75 17.609 1 93.44 118 TYR B N 1
ATOM 3756 C CA . TYR B 1 118 ? 1.794 8.367 18.016 1 93.44 118 TYR B CA 1
ATOM 3757 C C . TYR B 1 118 ? 0.895 8.281 19.25 1 93.44 118 TYR B C 1
ATOM 3759 O O . TYR B 1 118 ? 1.297 8.672 20.344 1 93.44 118 TYR B O 1
ATOM 3767 N N . ARG B 1 119 ? -0.289 7.777 19.078 1 85.75 119 ARG B N 1
ATOM 3768 C CA . ARG B 1 119 ? -1.288 7.852 20.141 1 85.75 119 ARG B CA 1
ATOM 3769 C C . ARG B 1 119 ? -1.234 6.617 21.031 1 85.75 119 ARG B C 1
ATOM 3771 O O . ARG B 1 119 ? -1.944 6.539 22.031 1 85.75 119 ARG B O 1
ATOM 3778 N N . ASN B 1 120 ? -0.452 5.676 20.719 1 88.62 120 ASN B N 1
ATOM 3779 C CA . ASN B 1 120 ? -0.318 4.477 21.547 1 88.62 120 ASN B CA 1
ATOM 3780 C C . ASN B 1 120 ? 0.823 4.609 22.547 1 88.62 120 ASN B C 1
ATOM 3782 O O . ASN B 1 120 ? 1.441 3.611 22.922 1 88.62 120 ASN B O 1
ATOM 3786 N N . CYS B 1 121 ? 1.122 5.836 22.953 1 94.81 121 CYS B N 1
ATOM 3787 C CA . CYS B 1 121 ? 2.18 6.105 23.922 1 94.81 121 CYS B CA 1
ATOM 3788 C C . CYS B 1 121 ? 1.629 6.832 25.141 1 94.81 121 CYS B C 1
ATOM 3790 O O . CYS B 1 121 ? 1.438 8.047 25.109 1 94.81 121 CYS B O 1
ATOM 3792 N N . PRO B 1 122 ? 1.502 6.105 26.266 1 95.88 122 PRO B N 1
ATOM 3793 C CA . PRO B 1 122 ? 0.934 6.715 27.469 1 95.88 122 PRO B CA 1
ATOM 3794 C C . PRO B 1 122 ? 1.752 7.898 27.984 1 95.88 122 PRO B C 1
ATOM 3796 O O . PRO B 1 122 ? 1.185 8.906 28.422 1 95.88 122 PRO B O 1
ATOM 3799 N N . ARG B 1 123 ? 3.029 7.75 27.969 1 96.69 123 ARG B N 1
ATOM 3800 C CA . ARG B 1 123 ? 3.879 8.844 28.438 1 96.69 123 ARG B CA 1
ATOM 3801 C C . ARG B 1 123 ? 3.664 10.102 27.609 1 96.69 123 ARG B C 1
ATOM 3803 O O . ARG B 1 123 ? 3.588 11.203 28.156 1 96.69 123 ARG B O 1
ATOM 3810 N N . TYR B 1 124 ? 3.57 9.992 26.344 1 96.12 124 TYR B N 1
ATOM 3811 C CA . TYR B 1 124 ? 3.312 11.141 25.484 1 96.12 124 TYR B CA 1
ATOM 3812 C C . TYR B 1 124 ? 1.962 11.766 25.797 1 96.12 124 TYR B C 1
ATOM 3814 O O . TYR B 1 124 ? 1.832 12.992 25.812 1 96.12 124 TYR B O 1
ATOM 3822 N N . GLU B 1 125 ? 0.986 10.953 25.969 1 94.44 125 GLU B N 1
ATOM 3823 C CA . GLU B 1 125 ? -0.337 11.469 26.312 1 94.44 125 GLU B CA 1
ATOM 3824 C C . GLU B 1 125 ? -0.291 12.289 27.594 1 94.44 125 GLU B C 1
ATOM 3826 O O . GLU B 1 125 ? -0.969 13.312 27.703 1 94.44 125 GLU B O 1
ATOM 3831 N N . GLU B 1 126 ? 0.423 11.797 28.516 1 95.75 126 GLU B N 1
ATOM 3832 C CA . GLU B 1 126 ? 0.614 12.547 29.75 1 95.75 126 GLU B CA 1
ATOM 3833 C C . GLU B 1 126 ? 1.271 13.898 29.484 1 95.75 126 GLU B C 1
ATOM 3835 O O . GLU B 1 126 ? 0.846 14.914 30.031 1 95.75 126 GLU B O 1
ATOM 3840 N N . LEU B 1 127 ? 2.285 13.906 28.688 1 96.06 127 LEU B N 1
ATOM 3841 C CA . LEU B 1 127 ? 2.994 15.133 28.359 1 96.06 127 LEU B CA 1
ATOM 3842 C C . LEU B 1 127 ? 2.064 16.125 27.672 1 96.06 127 LEU B C 1
ATOM 3844 O O . LEU B 1 127 ? 2.131 17.328 27.938 1 96.06 127 LEU B O 1
ATOM 3848 N N . LEU B 1 128 ? 1.24 15.633 26.812 1 92.75 128 LEU B N 1
ATOM 3849 C CA . LEU B 1 128 ? 0.294 16.5 26.109 1 92.75 128 LEU B CA 1
ATOM 3850 C C . LEU B 1 128 ? -0.703 17.109 27.078 1 92.75 128 LEU B C 1
ATOM 3852 O O . LEU B 1 128 ? -1.021 18.297 26.984 1 92.75 128 LEU B O 1
ATOM 3856 N N . SER B 1 129 ? -1.159 16.266 27.953 1 91.81 129 SER B N 1
ATOM 3857 C CA . SER B 1 129 ? -2.096 16.766 28.969 1 91.81 129 SER B CA 1
ATOM 3858 C C . SER B 1 129 ? -1.46 17.844 29.828 1 91.81 129 SER B C 1
ATOM 3860 O O . SER B 1 129 ? -2.092 18.859 30.125 1 91.81 129 SER B O 1
ATOM 3862 N N . LYS B 1 130 ? -0.279 17.656 30.188 1 94.81 130 LYS B N 1
ATOM 3863 C CA . LYS B 1 130 ? 0.433 18.625 31.016 1 94.81 130 LYS B CA 1
ATOM 3864 C C . LYS B 1 130 ? 0.712 19.906 30.25 1 94.81 130 LYS B C 1
ATOM 3866 O O . LYS B 1 130 ? 0.788 20.984 30.844 1 94.81 130 LYS B O 1
ATOM 3871 N N . THR B 1 131 ? 0.87 19.859 29 1 93.56 131 THR B N 1
ATOM 3872 C CA . THR B 1 131 ? 1.123 21.016 28.156 1 93.56 131 THR B CA 1
ATOM 3873 C C . THR B 1 131 ? -0.054 22 28.219 1 93.56 131 THR B C 1
ATOM 3875 O O . THR B 1 131 ? 0.139 23.203 28.328 1 93.56 131 THR B O 1
ATOM 3878 N N . SER B 1 132 ? -1.242 21.484 28.156 1 86.62 132 SER B N 1
ATOM 3879 C CA . SER B 1 132 ? -2.443 22.312 28.188 1 86.62 132 SER B CA 1
ATOM 3880 C C . SER B 1 132 ? -2.539 23.109 29.469 1 86.62 132 SER B C 1
ATOM 3882 O O . SER B 1 132 ? -3.096 24.219 29.484 1 86.62 132 SER B O 1
ATOM 3884 N N . GLY B 1 133 ? -1.977 22.531 30.5 1 87.12 133 GLY B N 1
ATOM 3885 C CA . GLY B 1 133 ? -2.02 23.203 31.797 1 87.12 133 GLY B CA 1
ATOM 3886 C C . GLY B 1 133 ? -0.768 24 32.094 1 87.12 133 GLY B C 1
ATOM 3887 O O . GLY B 1 133 ? -0.677 24.656 33.156 1 87.12 133 GLY B O 1
ATOM 3888 N N . SER B 1 134 ? 0.128 23.953 31.234 1 92.31 134 SER B N 1
ATOM 3889 C CA . SER B 1 134 ? 1.402 24.625 31.484 1 92.31 134 SER B CA 1
ATOM 3890 C C . SER B 1 134 ? 1.271 26.141 31.344 1 92.31 134 SER B C 1
ATOM 3892 O O . SER B 1 134 ? 0.435 26.625 30.578 1 92.31 134 SER B O 1
ATOM 3894 N N . GLU B 1 135 ? 2.098 26.906 32.125 1 92.69 135 GLU B N 1
ATOM 3895 C CA . GLU B 1 135 ? 2.127 28.359 32.031 1 92.69 135 GLU B CA 1
ATOM 3896 C C . GLU B 1 135 ? 2.545 28.844 30.641 1 92.69 135 GLU B C 1
ATOM 3898 O O . GLU B 1 135 ? 2.008 29.828 30.141 1 92.69 135 GLU B O 1
ATOM 3903 N N . GLU B 1 136 ? 3.475 28.141 30.094 1 92.12 136 GLU B N 1
ATOM 3904 C CA . GLU B 1 136 ? 3.982 28.5 28.766 1 92.12 136 GLU B CA 1
ATOM 3905 C C . GLU B 1 136 ? 2.863 28.5 27.734 1 92.12 136 GLU B C 1
ATOM 3907 O O . GLU B 1 136 ? 2.766 29.422 26.906 1 92.12 136 GLU B O 1
ATOM 3912 N N . TYR B 1 137 ? 2.055 27.516 27.719 1 90.94 137 TYR B N 1
ATOM 3913 C CA . TYR B 1 137 ? 0.955 27.391 26.781 1 90.94 137 TYR B CA 1
ATOM 3914 C C . TYR B 1 137 ? -0.13 28.422 27.047 1 90.94 137 TYR B C 1
ATOM 3916 O O . TYR B 1 137 ? -0.628 29.078 26.125 1 90.94 137 TYR B O 1
ATOM 3924 N N . ARG B 1 138 ? -0.457 28.594 28.281 1 87.44 138 ARG B N 1
ATOM 3925 C CA . ARG B 1 138 ? -1.506 29.516 28.688 1 87.44 138 ARG B CA 1
ATOM 3926 C C . ARG B 1 138 ? -1.144 30.953 28.312 1 87.44 138 ARG B C 1
ATOM 3928 O O . ARG B 1 138 ? -2.002 31.719 27.875 1 87.44 138 ARG B O 1
ATOM 3935 N N . GLN B 1 139 ? 0.079 31.25 28.469 1 93 139 GLN B N 1
ATOM 3936 C CA . GLN B 1 139 ? 0.54 32.594 28.172 1 93 139 GLN B CA 1
ATOM 3937 C C . GLN B 1 139 ? 0.422 32.906 26.672 1 93 139 GLN B C 1
ATOM 3939 O O . GLN B 1 139 ? 0.172 34.062 26.297 1 93 139 GLN B O 1
ATOM 3944 N N . LEU B 1 140 ? 0.539 31.906 25.906 1 92.19 140 LEU B N 1
ATOM 3945 C CA . LEU B 1 140 ? 0.457 32.094 24.469 1 92.19 140 LEU B CA 1
ATOM 3946 C C . LEU B 1 140 ? -0.985 32.344 24.031 1 92.19 140 LEU B C 1
ATOM 3948 O O . LEU B 1 140 ? -1.234 33.062 23.062 1 92.19 140 LEU B O 1
ATOM 3952 N N . LEU B 1 141 ? -1.965 31.812 24.75 1 89.94 141 LEU B N 1
ATOM 3953 C CA . LEU B 1 141 ? -3.367 31.875 24.344 1 89.94 141 LEU B CA 1
ATOM 3954 C C . LEU B 1 141 ? -4.055 33.094 24.953 1 89.94 141 LEU B C 1
ATOM 3956 O O . LEU B 1 141 ? -5.059 33.562 24.422 1 89.94 141 LEU B O 1
ATOM 3960 N N . GLU B 1 142 ? -3.52 33.594 26.016 1 91.19 142 GLU B N 1
ATOM 3961 C CA . GLU B 1 142 ? -4.156 34.625 26.828 1 91.19 142 GLU B CA 1
ATOM 3962 C C . GLU B 1 142 ? -4.559 35.844 25.984 1 91.19 142 GLU B C 1
ATOM 3964 O O . GLU B 1 142 ? -5.672 36.344 26.109 1 91.19 142 GLU B O 1
ATOM 3969 N N . PRO B 1 143 ? -3.74 36.281 25.094 1 94.19 143 PRO B N 1
ATOM 3970 C CA . PRO B 1 143 ? -4.086 37.469 24.297 1 94.19 143 PRO B CA 1
ATOM 3971 C C . PRO B 1 143 ? -5.25 37.219 23.344 1 94.19 143 PRO B C 1
ATOM 3973 O O . PRO B 1 143 ? -5.801 38.156 22.781 1 94.19 143 PRO B O 1
ATOM 3976 N N . TYR B 1 144 ? -5.691 36 23.188 1 94.56 144 TYR B N 1
ATOM 3977 C CA . TYR B 1 144 ? -6.664 35.688 22.156 1 94.56 144 TYR B CA 1
ATOM 3978 C C . TYR B 1 144 ? -7.98 35.219 22.766 1 94.56 144 TYR B C 1
ATOM 3980 O O . TYR B 1 144 ? -8.836 34.656 22.062 1 94.56 144 TYR B O 1
ATOM 3988 N N . LEU B 1 145 ? -8.148 35.438 24.031 1 91.44 145 LEU B N 1
ATOM 3989 C CA . LEU B 1 145 ? -9.344 34.938 24.719 1 91.44 145 LEU B CA 1
ATOM 3990 C C . LEU B 1 145 ? -10.602 35.562 24.109 1 91.44 145 LEU B C 1
ATOM 3992 O O . LEU B 1 145 ? -11.602 34.875 23.922 1 91.44 145 LEU B O 1
ATOM 3996 N N . ASP B 1 146 ? -10.547 36.875 23.859 1 94.38 146 ASP B N 1
ATOM 3997 C CA . ASP B 1 146 ? -11.688 37.531 23.25 1 94.38 146 ASP B CA 1
ATOM 3998 C C . ASP B 1 146 ? -11.977 36.969 21.859 1 94.38 146 ASP B C 1
ATOM 4000 O O . ASP B 1 146 ? -13.141 36.781 21.484 1 94.38 146 ASP B O 1
ATOM 4004 N N . PHE B 1 147 ? -11.008 36.75 21.156 1 95.88 147 PHE B N 1
ATOM 4005 C CA . PHE B 1 147 ? -11.148 36.188 19.812 1 95.88 147 PHE B CA 1
ATOM 4006 C C . PHE B 1 147 ? -11.734 34.781 19.875 1 95.88 147 PHE B C 1
ATOM 4008 O O . PHE B 1 147 ? -12.57 34.406 19.062 1 95.88 147 PHE B O 1
ATOM 4015 N N . LEU B 1 148 ? -11.328 34 20.844 1 94.88 148 LEU B N 1
ATOM 4016 C CA . LEU B 1 148 ? -11.812 32.625 21.016 1 94.88 148 LEU B CA 1
ATOM 4017 C C . LEU B 1 148 ? -13.305 32.625 21.312 1 94.88 148 LEU B C 1
ATOM 4019 O O . LEU B 1 148 ? -14.031 31.719 20.859 1 94.88 148 LEU B O 1
ATOM 4023 N N . ASN B 1 149 ? -13.703 33.594 22.062 1 94.62 149 ASN B N 1
ATOM 4024 C CA . ASN B 1 149 ? -15.125 33.719 22.344 1 94.62 149 ASN B CA 1
ATOM 4025 C C . ASN B 1 149 ? -15.93 33.969 21.078 1 94.62 149 ASN B C 1
ATOM 4027 O O . ASN B 1 149 ? -17 33.406 20.875 1 94.62 149 ASN B O 1
ATOM 4031 N N . LYS B 1 150 ? -15.445 34.875 20.281 1 95.12 150 LYS B N 1
ATOM 4032 C CA . LYS B 1 150 ? -16.094 35.156 19 1 95.12 150 LYS B CA 1
ATOM 4033 C C . LYS B 1 150 ? -16.094 33.906 18.109 1 95.12 150 LYS B C 1
ATOM 4035 O O . LYS B 1 150 ? -17.094 33.625 17.453 1 95.12 150 LYS B O 1
ATOM 4040 N N . LEU B 1 151 ? -14.969 33.25 18.078 1 95.81 151 LEU B N 1
ATOM 4041 C CA . LEU B 1 151 ? -14.828 32.062 17.25 1 95.81 151 LEU B CA 1
ATOM 4042 C C . LEU B 1 151 ? -15.812 30.984 17.688 1 95.81 151 LEU B C 1
ATOM 4044 O O . LEU B 1 151 ? -16.328 30.234 16.844 1 95.81 151 LEU B O 1
ATOM 4048 N N . ALA B 1 152 ? -15.992 30.828 19 1 96.31 152 ALA B N 1
ATOM 4049 C CA . ALA B 1 152 ? -16.969 29.875 19.531 1 96.31 152 ALA B CA 1
ATOM 4050 C C . ALA B 1 152 ? -18.359 30.156 18.953 1 96.31 152 ALA B C 1
ATOM 4052 O O . ALA B 1 152 ? -19.094 29.219 18.609 1 96.31 152 ALA B O 1
ATOM 4053 N N . ASN B 1 153 ? -18.688 31.406 18.797 1 95.75 153 ASN B N 1
ATOM 4054 C CA . ASN B 1 153 ? -19.984 31.797 18.25 1 95.75 153 ASN B CA 1
ATOM 4055 C C . ASN B 1 153 ? -20.078 31.469 16.766 1 95.75 153 ASN B C 1
ATOM 4057 O O . ASN B 1 153 ? -21.141 31.062 16.266 1 95.75 153 ASN B O 1
ATOM 4061 N N . TYR B 1 154 ? -19.016 31.703 16.078 1 94.88 154 TYR B N 1
ATOM 4062 C CA . TYR B 1 154 ? -19 31.453 14.648 1 94.88 154 TYR B CA 1
ATOM 4063 C C . TYR B 1 154 ? -19.062 29.953 14.352 1 94.88 154 TYR B C 1
ATOM 4065 O O . TYR B 1 154 ? -19.734 29.531 13.406 1 94.88 154 TYR B O 1
ATOM 4073 N N . THR B 1 155 ? -18.375 29.141 15.086 1 96.19 155 THR B N 1
ATOM 4074 C CA . THR B 1 155 ? -18.125 27.734 14.734 1 96.19 155 THR B CA 1
ATOM 4075 C C . THR B 1 155 ? -19.125 26.812 15.43 1 96.19 155 THR B C 1
ATOM 4077 O O . THR B 1 155 ? -19.359 25.703 14.977 1 96.19 155 THR B O 1
ATOM 4080 N N . GLY B 1 156 ? -19.625 27.234 16.609 1 96.69 156 GLY B N 1
ATOM 4081 C CA . GLY B 1 156 ? -20.469 26.391 17.406 1 96.69 156 GLY B CA 1
ATOM 4082 C C . GLY B 1 156 ? -19.703 25.516 18.391 1 96.69 156 GLY B C 1
ATOM 4083 O O . GLY B 1 156 ? -20.297 24.797 19.188 1 96.69 156 GLY B O 1
ATOM 4084 N N . PHE B 1 157 ? -18.391 25.594 18.406 1 96.12 157 PHE B N 1
ATOM 4085 C CA . PHE B 1 157 ? -17.578 24.891 19.406 1 96.12 157 PHE B CA 1
ATOM 4086 C C . PHE B 1 157 ? -17.688 25.578 20.766 1 96.12 157 PHE B C 1
ATOM 4088 O O . PHE B 1 157 ? -17.938 26.781 20.844 1 96.12 157 PHE B O 1
ATOM 4095 N N . THR B 1 158 ? -17.469 24.734 21.812 1 95.06 158 THR B N 1
ATOM 4096 C CA . THR B 1 158 ? -17.312 25.344 23.125 1 95.06 158 THR B CA 1
ATOM 4097 C C . THR B 1 158 ? -15.93 25.953 23.281 1 95.06 158 THR B C 1
ATOM 4099 O O . THR B 1 158 ? -15.016 25.641 22.516 1 95.06 158 THR B O 1
ATOM 4102 N N . LEU B 1 159 ? -15.797 26.859 24.25 1 90.69 159 LEU B N 1
ATOM 4103 C CA . LEU B 1 159 ? -14.484 27.422 24.547 1 90.69 159 LEU B CA 1
ATOM 4104 C C . LEU B 1 159 ? -13.5 26.328 24.922 1 90.69 159 LEU B C 1
ATOM 4106 O O . LEU B 1 159 ? -12.312 26.406 24.609 1 90.69 159 LEU B O 1
ATOM 4110 N N . GLU B 1 160 ? -14.023 25.375 25.578 1 88.12 160 GLU B N 1
ATOM 4111 C CA . GLU B 1 160 ? -13.188 24.25 25.969 1 88.12 160 GLU B CA 1
ATOM 4112 C C . GLU B 1 160 ? -12.664 23.484 24.766 1 88.12 160 GLU B C 1
ATOM 4114 O O . GLU B 1 160 ? -11.492 23.109 24.719 1 88.12 160 GLU B O 1
ATOM 4119 N N . ASP B 1 161 ? -13.492 23.234 23.781 1 89.38 161 ASP B N 1
ATOM 4120 C CA . ASP B 1 161 ? -13.078 22.594 22.531 1 89.38 161 ASP B CA 1
ATOM 4121 C C . ASP B 1 161 ? -11.953 23.375 21.859 1 89.38 161 ASP B C 1
ATOM 4123 O O . ASP B 1 161 ? -10.977 22.781 21.391 1 89.38 161 ASP B O 1
ATOM 4127 N N . LEU B 1 162 ? -12.172 24.641 21.812 1 89 162 LEU B N 1
ATOM 4128 C CA . LEU B 1 162 ? -11.227 25.516 21.109 1 89 162 LEU B CA 1
ATOM 4129 C C . LEU B 1 162 ? -9.891 25.562 21.844 1 89 162 LEU B C 1
ATOM 4131 O O . LEU B 1 162 ? -8.836 25.641 21.203 1 89 162 LEU B O 1
ATOM 4135 N N . TYR B 1 163 ? -9.984 25.438 23.156 1 80.38 163 TYR B N 1
ATOM 4136 C CA . TYR B 1 163 ? -8.766 25.406 23.969 1 80.38 163 TYR B CA 1
ATOM 4137 C C . TYR B 1 163 ? -8.008 24.109 23.766 1 80.38 163 TYR B C 1
ATOM 4139 O O . TYR B 1 163 ? -6.785 24.062 23.891 1 80.38 163 TYR B O 1
ATOM 4147 N N . GLU B 1 164 ? -8.789 23.125 23.406 1 78.25 164 GLU B N 1
ATOM 4148 C CA . GLU B 1 164 ? -8.203 21.781 23.312 1 78.25 164 GLU B CA 1
ATOM 4149 C C . GLU B 1 164 ? -7.848 21.453 21.859 1 78.25 164 GLU B C 1
ATOM 4151 O O . GLU B 1 164 ? -7.855 20.297 21.469 1 78.25 164 GLU B O 1
ATOM 4156 N N . GLY B 1 165 ? -7.652 22.406 21 1 80.06 165 GLY B N 1
ATOM 4157 C CA . GLY B 1 165 ? -7.055 22.109 19.703 1 80.06 165 GLY B CA 1
ATOM 4158 C C . GLY B 1 165 ? -8.023 22.281 18.547 1 80.06 165 GLY B C 1
ATOM 4159 O O . GLY B 1 165 ? -7.621 22.234 17.375 1 80.06 165 GLY B O 1
ATOM 4160 N N . SER B 1 166 ? -9.266 22.562 18.797 1 89.56 166 SER B N 1
ATOM 4161 C CA . SER B 1 166 ? -10.234 22.703 17.719 1 89.56 166 SER B CA 1
ATOM 4162 C C . SER B 1 166 ? -9.938 23.922 16.844 1 89.56 166 SER B C 1
ATOM 4164 O O . SER B 1 166 ? -10.484 24.062 15.758 1 89.56 166 SER B O 1
ATOM 4166 N N . THR B 1 167 ? -9.039 24.781 17.359 1 92.5 167 THR B N 1
ATOM 4167 C CA . THR B 1 167 ? -8.617 25.891 16.531 1 92.5 167 THR B CA 1
ATOM 4168 C C . THR B 1 167 ? -7.863 25.406 15.297 1 92.5 167 THR B C 1
ATOM 4170 O O . THR B 1 167 ? -8.023 25.953 14.203 1 92.5 167 THR B O 1
ATOM 4173 N N . LEU B 1 168 ? -7.094 24.406 15.5 1 92.62 168 LEU B N 1
ATOM 4174 C CA . LEU B 1 168 ? -6.344 23.828 14.391 1 92.62 168 LEU B CA 1
ATOM 4175 C C . LEU B 1 168 ? -7.281 23.234 13.352 1 92.62 168 LEU B C 1
ATOM 4177 O O . LEU B 1 168 ? -7.133 23.469 12.148 1 92.62 168 LEU B O 1
ATOM 4181 N N . SER B 1 169 ? -8.219 22.453 13.812 1 93.5 169 SER B N 1
ATOM 4182 C CA . SER B 1 169 ? -9.156 21.828 12.891 1 93.5 169 SER B CA 1
ATOM 4183 C C . SER B 1 169 ? -10.016 22.859 12.18 1 93.5 169 SER B C 1
ATOM 4185 O O . SER B 1 169 ? -10.375 22.688 11.016 1 93.5 169 SER B O 1
ATOM 4187 N N . THR B 1 170 ? -10.367 23.891 12.922 1 94.88 170 THR B N 1
ATOM 4188 C CA . THR B 1 170 ? -11.148 24.969 12.328 1 94.88 170 THR B CA 1
ATOM 4189 C C . THR B 1 170 ? -10.359 25.656 11.211 1 94.88 170 THR B C 1
ATOM 4191 O O . THR B 1 170 ? -10.891 25.891 10.125 1 94.88 170 THR B O 1
ATOM 4194 N N . TYR B 1 171 ? -9.156 25.984 11.531 1 95.19 171 TYR B N 1
ATOM 4195 C CA . TYR B 1 171 ? -8.312 26.594 10.508 1 95.19 171 TYR B CA 1
ATOM 4196 C C . TYR B 1 171 ? -8.188 25.672 9.297 1 95.19 171 TYR B C 1
ATOM 4198 O O . TYR B 1 171 ? -8.312 26.125 8.156 1 95.19 171 TYR B O 1
ATOM 4206 N N . ASP B 1 172 ? -7.906 24.469 9.57 1 94.94 172 ASP B N 1
ATOM 4207 C CA . ASP B 1 172 ? -7.715 23.453 8.523 1 94.94 172 ASP B CA 1
ATOM 4208 C C . ASP B 1 172 ? -8.945 23.359 7.621 1 94.94 172 ASP B C 1
ATOM 4210 O O . ASP B 1 172 ? -8.812 23.312 6.395 1 94.94 172 ASP B O 1
ATOM 4214 N N . THR B 1 173 ? -10.07 23.328 8.227 1 94.88 173 THR B N 1
ATOM 4215 C CA . THR B 1 173 ? -11.328 23.219 7.488 1 94.88 173 THR B CA 1
ATOM 4216 C C . THR B 1 173 ? -11.531 24.453 6.613 1 94.88 173 THR B C 1
ATOM 4218 O O . THR B 1 173 ? -11.828 24.328 5.422 1 94.88 173 THR B O 1
ATOM 4221 N N . LEU B 1 174 ? -11.375 25.625 7.219 1 93.31 174 LEU B N 1
ATOM 4222 C CA . LEU B 1 174 ? -11.586 26.859 6.484 1 93.31 174 LEU B CA 1
ATOM 4223 C C . LEU B 1 174 ? -10.57 27 5.355 1 93.31 174 LEU B C 1
ATOM 4225 O O . LEU B 1 174 ? -10.906 27.484 4.27 1 93.31 174 LEU B O 1
ATOM 4229 N N . PHE B 1 175 ? -9.391 26.594 5.625 1 93.12 175 PHE B N 1
ATOM 4230 C CA . PHE B 1 175 ? -8.344 26.656 4.609 1 93.12 175 PHE B CA 1
ATOM 4231 C C . PHE B 1 175 ? -8.68 25.766 3.426 1 93.12 175 PHE B C 1
ATOM 4233 O O . PHE B 1 175 ? -8.516 26.156 2.271 1 93.12 175 PHE B O 1
ATOM 4240 N N . ALA B 1 176 ? -9.109 24.531 3.67 1 92.88 176 ALA B N 1
ATOM 4241 C CA . ALA B 1 176 ? -9.508 23.594 2.615 1 92.88 176 ALA B CA 1
ATOM 4242 C C . ALA B 1 176 ? -10.648 24.188 1.782 1 92.88 176 ALA B C 1
ATOM 4244 O O . ALA B 1 176 ? -10.656 24.062 0.555 1 92.88 176 ALA B O 1
ATOM 4245 N N . GLU B 1 177 ? -11.602 24.812 2.443 1 90.69 177 GLU B N 1
ATOM 4246 C CA . GLU B 1 177 ? -12.75 25.391 1.766 1 90.69 177 GLU B CA 1
ATOM 4247 C C . GLU B 1 177 ? -12.336 26.578 0.889 1 90.69 177 GLU B C 1
ATOM 4249 O O . GLU B 1 177 ? -12.773 26.688 -0.257 1 90.69 177 GLU B O 1
ATOM 4254 N N . VAL B 1 178 ? -11.43 27.344 1.42 1 86.12 178 VAL B N 1
ATOM 4255 C CA . VAL B 1 178 ? -10.969 28.516 0.69 1 86.12 178 VAL B CA 1
ATOM 4256 C C . VAL B 1 178 ? -10.117 28.094 -0.503 1 86.12 178 VAL B C 1
ATOM 4258 O O . VAL B 1 178 ? -10.164 28.719 -1.562 1 86.12 178 VAL B O 1
ATOM 4261 N N . SER B 1 179 ? -9.352 27.047 -0.323 1 85.69 179 SER B N 1
ATOM 4262 C CA . SER B 1 179 ? -8.477 26.562 -1.381 1 85.69 179 SER B CA 1
ATOM 4263 C C . SER B 1 179 ? -9.281 25.938 -2.518 1 85.69 179 SER B C 1
ATOM 4265 O O . SER B 1 179 ? -8.758 25.734 -3.613 1 85.69 179 SER B O 1
ATOM 4267 N N . ASN B 1 180 ? -10.523 25.672 -2.309 1 83.12 180 ASN B N 1
ATOM 4268 C CA . ASN B 1 180 ? -11.406 25.062 -3.305 1 83.12 180 ASN B CA 1
ATOM 4269 C C . ASN B 1 180 ? -12.609 25.953 -3.602 1 83.12 180 ASN B C 1
ATOM 4271 O O . ASN B 1 180 ? -13.742 25.484 -3.635 1 83.12 180 ASN B O 1
ATOM 4275 N N . ILE B 1 181 ? -12.328 27.156 -3.83 1 67.44 181 ILE B N 1
ATOM 4276 C CA . ILE B 1 181 ? -13.273 28.266 -3.91 1 67.44 181 ILE B CA 1
ATOM 4277 C C . ILE B 1 181 ? -14.234 28.031 -5.078 1 67.44 181 ILE B C 1
ATOM 4279 O O . ILE B 1 181 ? -15.359 28.531 -5.062 1 67.44 181 ILE B O 1
ATOM 4283 N N . ASP B 1 182 ? -13.68 27.422 -5.969 1 69.5 182 ASP B N 1
ATOM 4284 C CA . ASP B 1 182 ? -14.547 27.172 -7.109 1 69.5 182 ASP B CA 1
ATOM 4285 C C . ASP B 1 182 ? -15.766 26.344 -6.703 1 69.5 182 ASP B C 1
ATOM 4287 O O . ASP B 1 182 ? -16.781 26.344 -7.398 1 69.5 182 ASP B O 1
ATOM 4291 N N . PHE B 1 183 ? -15.648 25.828 -5.539 1 66.5 183 PHE B N 1
ATOM 4292 C CA . PHE B 1 183 ? -16.719 24.938 -5.121 1 66.5 183 PHE B CA 1
ATOM 4293 C C . PHE B 1 183 ? -17.438 25.484 -3.898 1 66.5 183 PHE B C 1
ATOM 4295 O O . PHE B 1 183 ? -18.594 25.141 -3.65 1 66.5 183 PHE B O 1
ATOM 4302 N N . PHE B 1 184 ? -16.672 26.422 -3.234 1 75.12 184 PHE B N 1
ATOM 4303 C CA . PHE B 1 184 ? -17.219 26.797 -1.941 1 75.12 184 PHE B CA 1
ATOM 4304 C C . PHE B 1 184 ? -17.156 28.312 -1.757 1 75.12 184 PHE B C 1
ATOM 4306 O O . PHE B 1 184 ? -16.219 28.969 -2.23 1 75.12 184 PHE B O 1
ATOM 4313 N N . MET B 1 185 ? -18.188 28.828 -1.167 1 77.56 185 MET B N 1
ATOM 4314 C CA . MET B 1 185 ? -18.219 30.266 -0.9 1 77.56 185 MET B CA 1
ATOM 4315 C C . MET B 1 185 ? -17.453 30.609 0.371 1 77.56 185 MET B C 1
ATOM 4317 O O . MET B 1 185 ? -17.469 29.844 1.335 1 77.56 185 MET B O 1
ATOM 4321 N N . VAL B 1 186 ? -16.828 31.719 0.261 1 75.56 186 VAL B N 1
ATOM 4322 C CA . VAL B 1 186 ? -16.141 32.219 1.449 1 75.56 186 VAL B CA 1
ATOM 4323 C C . VAL B 1 186 ? -17.172 32.75 2.457 1 75.56 186 VAL B C 1
ATOM 4325 O O . VAL B 1 186 ? -18.062 33.5 2.102 1 75.56 186 VAL B O 1
ATOM 4328 N N . LEU B 1 187 ? -16.953 32.281 3.68 1 83.38 187 LEU B N 1
ATOM 4329 C CA . LEU B 1 187 ? -17.875 32.688 4.734 1 83.38 187 LEU B CA 1
ATOM 4330 C C . LEU B 1 187 ? -17.625 34.125 5.148 1 83.38 187 LEU B C 1
ATOM 4332 O O . LEU B 1 187 ? -16.469 34.562 5.219 1 83.38 187 LEU B O 1
ATOM 4336 N N . ILE B 1 188 ? -18.625 34.875 5.484 1 83.38 188 ILE B N 1
ATOM 4337 C CA . ILE B 1 188 ? -18.562 36.281 5.77 1 83.38 188 ILE B CA 1
ATOM 4338 C C . ILE B 1 188 ? -17.672 36.531 6.984 1 83.38 188 ILE B C 1
ATOM 4340 O O . ILE B 1 188 ? -16.938 37.531 7.031 1 83.38 188 ILE B O 1
ATOM 4344 N N . TRP B 1 189 ? -17.719 35.625 7.898 1 90.69 189 TRP B N 1
ATOM 4345 C CA . TRP B 1 189 ? -16.969 35.875 9.133 1 90.69 189 TRP B CA 1
ATOM 4346 C C . TRP B 1 189 ? -15.516 35.438 8.977 1 90.69 189 TRP B C 1
ATOM 4348 O O . TRP B 1 189 ? -14.672 35.781 9.812 1 90.69 189 TRP B O 1
ATOM 4358 N N . ALA B 1 190 ? -15.211 34.688 7.969 1 89.88 190 ALA B N 1
ATOM 4359 C CA . ALA B 1 190 ? -13.844 34.219 7.73 1 89.88 190 ALA B CA 1
ATOM 4360 C C . ALA B 1 190 ? -13.031 35.25 6.98 1 89.88 190 ALA B C 1
ATOM 4362 O O . ALA B 1 190 ? -12.453 34.969 5.93 1 89.88 190 ALA B O 1
ATOM 4363 N N . THR B 1 191 ? -12.875 36.406 7.602 1 90.5 191 THR B N 1
ATOM 4364 C CA . THR B 1 191 ? -12.102 37.5 7.023 1 90.5 191 THR B CA 1
ATOM 4365 C C . THR B 1 191 ? -10.609 37.188 7.07 1 90.5 191 THR B C 1
ATOM 4367 O O . THR B 1 191 ? -10.195 36.219 7.707 1 90.5 191 THR B O 1
ATOM 4370 N N . LYS B 1 192 ? -9.875 38.031 6.375 1 92.12 192 LYS B N 1
ATOM 4371 C CA . LYS B 1 192 ? -8.43 37.875 6.418 1 92.12 192 LYS B CA 1
ATOM 4372 C C . LYS B 1 192 ? -7.906 38 7.852 1 92.12 192 LYS B C 1
ATOM 4374 O O . LYS B 1 192 ? -7.031 37.219 8.258 1 92.12 192 LYS B O 1
ATOM 4379 N N . GLU B 1 193 ? -8.43 38.938 8.57 1 93.44 193 GLU B N 1
ATOM 4380 C CA . GLU B 1 193 ? -8.023 39.125 9.961 1 93.44 193 GLU B CA 1
ATOM 4381 C C . GLU B 1 193 ? -8.328 37.906 10.805 1 93.44 193 GLU B C 1
ATOM 4383 O O . GLU B 1 193 ? -7.492 37.469 11.594 1 93.44 193 GLU B O 1
ATOM 4388 N N . THR B 1 194 ? -9.5 37.375 10.641 1 93.94 194 THR B N 1
ATOM 4389 C CA . THR B 1 194 ? -9.891 36.156 11.367 1 93.94 194 THR B CA 1
ATOM 4390 C C . THR B 1 194 ? -8.984 35 11.008 1 93.94 194 THR B C 1
ATOM 4392 O O . THR B 1 194 ? -8.5 34.281 11.891 1 93.94 194 THR B O 1
ATOM 4395 N N . MET B 1 195 ? -8.703 34.875 9.711 1 94.12 195 MET B N 1
ATOM 4396 C CA . MET B 1 195 ? -7.879 33.75 9.242 1 94.12 195 MET B CA 1
ATOM 4397 C C . MET B 1 195 ? -6.449 33.875 9.75 1 94.12 195 MET B C 1
ATOM 4399 O O . MET B 1 195 ? -5.801 32.875 10.07 1 94.12 195 MET B O 1
ATOM 4403 N N . ASP B 1 196 ? -5.984 35.031 9.812 1 95.38 196 ASP B N 1
ATOM 4404 C CA . ASP B 1 196 ? -4.637 35.281 10.328 1 95.38 196 ASP B CA 1
ATOM 4405 C C . ASP B 1 196 ? -4.535 34.875 11.797 1 95.38 196 ASP B C 1
ATOM 4407 O O . ASP B 1 196 ? -3.572 34.219 12.195 1 95.38 196 ASP B O 1
ATOM 4411 N N . LYS B 1 197 ? -5.469 35.344 12.594 1 95.69 197 LYS B N 1
ATOM 4412 C CA . LYS B 1 197 ? -5.484 34.969 14.008 1 95.69 197 LYS B CA 1
ATOM 4413 C C . LYS B 1 197 ? -5.629 33.469 14.188 1 95.69 197 LYS B C 1
ATOM 4415 O O . LYS B 1 197 ? -4.965 32.875 15.047 1 95.69 197 LYS B O 1
ATOM 4420 N N . LEU B 1 198 ? -6.48 32.938 13.375 1 95.44 198 LEU B N 1
ATOM 4421 C CA . LEU B 1 198 ? -6.707 31.484 13.445 1 95.44 198 LEU B CA 1
ATOM 4422 C C . LEU B 1 198 ? -5.449 30.719 13.047 1 95.44 198 LEU B C 1
ATOM 4424 O O . LEU B 1 198 ? -5.152 29.672 13.617 1 95.44 198 LEU B O 1
ATOM 4428 N N . GLU B 1 199 ? -4.82 31.125 12.031 1 95.75 199 GLU B N 1
ATOM 4429 C CA . GLU B 1 199 ? -3.564 30.516 11.617 1 95.75 199 GLU B CA 1
ATOM 4430 C C . GLU B 1 199 ? -2.545 30.516 12.75 1 95.75 199 GLU B C 1
ATOM 4432 O O . GLU B 1 199 ? -1.876 29.5 12.992 1 95.75 199 GLU B O 1
ATOM 4437 N N . TYR B 1 200 ? -2.422 31.625 13.422 1 95.25 200 TYR B N 1
ATOM 4438 C CA . TYR B 1 200 ? -1.496 31.734 14.547 1 95.25 200 TYR B CA 1
ATOM 4439 C C . TYR B 1 200 ? -1.872 30.75 15.648 1 95.25 200 TYR B C 1
ATOM 4441 O O . TYR B 1 200 ? -1.005 30.078 16.219 1 95.25 200 TYR B O 1
ATOM 4449 N N . LEU B 1 201 ? -3.123 30.688 15.984 1 95.19 201 LEU B N 1
ATOM 4450 C CA . LEU B 1 201 ? -3.588 29.766 17.016 1 95.19 201 LEU B CA 1
ATOM 4451 C C . LEU B 1 201 ? -3.342 28.312 16.594 1 95.19 201 LEU B C 1
ATOM 4453 O O . L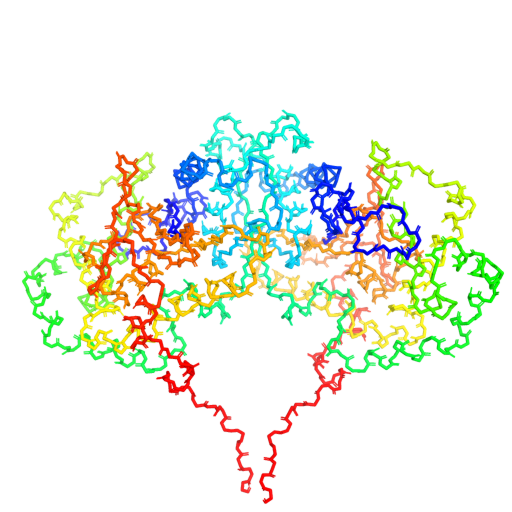EU B 1 201 ? -3.033 27.469 17.438 1 95.19 201 LEU B O 1
ATOM 4457 N N . ALA B 1 202 ? -3.527 28.047 15.297 1 94.94 202 ALA B N 1
ATOM 4458 C CA . ALA B 1 202 ? -3.221 26.719 14.781 1 94.94 202 ALA B CA 1
ATOM 4459 C C . ALA B 1 202 ? -1.737 26.391 14.938 1 94.94 202 ALA B C 1
ATOM 4461 O O . ALA B 1 202 ? -1.371 25.266 15.258 1 94.94 202 ALA B O 1
ATOM 4462 N N . GLU B 1 203 ? -0.904 27.359 14.68 1 95.31 203 GLU B N 1
ATOM 4463 C CA . GLU B 1 203 ? 0.534 27.203 14.867 1 95.31 203 GLU B CA 1
ATOM 4464 C C . GLU B 1 203 ? 0.868 26.875 16.328 1 95.31 203 GLU B C 1
ATOM 4466 O O . GLU B 1 203 ? 1.718 26.031 16.594 1 95.31 203 GLU B O 1
ATOM 4471 N N . ILE B 1 204 ? 0.231 27.562 17.25 1 93.44 204 ILE B N 1
ATOM 4472 C CA . ILE B 1 204 ? 0.43 27.312 18.672 1 93.44 204 ILE B CA 1
ATOM 4473 C C . ILE B 1 204 ? 0.007 25.891 19.016 1 93.44 204 ILE B C 1
ATOM 4475 O O . ILE B 1 204 ? 0.697 25.188 19.766 1 93.44 204 ILE B O 1
ATOM 4479 N N . ALA B 1 205 ? -1.125 25.516 18.469 1 91.62 205 ALA B N 1
ATOM 4480 C CA . ALA B 1 205 ? -1.617 24.156 18.719 1 91.62 205 ALA B CA 1
ATOM 4481 C C . ALA B 1 205 ? -0.624 23.109 18.234 1 91.62 205 ALA B C 1
ATOM 4483 O O . ALA B 1 205 ? -0.377 22.109 18.906 1 91.62 205 ALA B O 1
ATOM 4484 N N . CYS B 1 206 ? -0.062 23.312 17.062 1 92.38 206 CYS B N 1
ATOM 4485 C CA . CYS B 1 206 ? 0.943 22.406 16.516 1 92.38 206 CYS B CA 1
ATOM 4486 C C . CYS B 1 206 ? 2.189 22.375 17.391 1 92.38 206 CYS B C 1
ATOM 4488 O O . CYS B 1 206 ? 2.734 21.312 17.672 1 92.38 206 CYS B O 1
ATOM 4490 N N . ALA B 1 207 ? 2.588 23.516 17.812 1 92.69 207 ALA B N 1
ATOM 4491 C CA . ALA B 1 207 ? 3.766 23.625 18.672 1 92.69 207 ALA B CA 1
ATOM 4492 C C . ALA B 1 207 ? 3.529 22.938 20.016 1 92.69 207 ALA B C 1
ATOM 4494 O O . ALA B 1 207 ? 4.453 22.359 20.594 1 92.69 207 ALA B O 1
ATOM 4495 N N . ALA B 1 208 ? 2.322 23.062 20.469 1 92.25 208 ALA B N 1
ATOM 4496 C CA . ALA B 1 208 ? 1.974 22.406 21.734 1 92.25 208 ALA B CA 1
ATOM 4497 C C . ALA B 1 208 ? 2.039 20.891 21.609 1 92.25 208 ALA B C 1
ATOM 4499 O O . ALA B 1 208 ? 2.422 20.203 22.547 1 92.25 208 ALA B O 1
ATOM 4500 N N . THR B 1 209 ? 1.728 20.406 20.5 1 93 209 THR B N 1
ATOM 4501 C CA . THR B 1 209 ? 1.676 18.969 20.266 1 93 209 THR B CA 1
ATOM 4502 C C . THR B 1 209 ? 3.078 18.375 20.266 1 93 209 THR B C 1
ATOM 4504 O O . THR B 1 209 ? 3.283 17.266 20.781 1 93 209 THR B O 1
ATOM 4507 N N . PHE B 1 210 ? 4.117 19.141 19.797 1 94.12 210 PHE B N 1
ATOM 4508 C CA . PHE B 1 210 ? 5.395 18.484 19.562 1 94.12 210 PHE B CA 1
ATOM 4509 C C . PHE B 1 210 ? 6.516 19.203 20.297 1 94.12 210 PHE B C 1
ATOM 4511 O O . PHE B 1 210 ? 7.605 18.656 20.484 1 94.12 210 PHE B O 1
ATOM 4518 N N . GLY B 1 211 ? 6.27 20.453 20.812 1 92.06 211 GLY B N 1
ATOM 4519 C CA . GLY B 1 211 ? 7.438 21.188 21.266 1 92.06 211 GLY B CA 1
ATOM 4520 C C . GLY B 1 211 ? 7.219 21.906 22.578 1 92.06 211 GLY B C 1
ATOM 4521 O O . GLY B 1 211 ? 8.094 21.906 23.453 1 92.06 211 GLY B O 1
ATOM 4522 N N . ILE B 1 212 ? 6.043 22.609 22.688 1 92.5 212 ILE B N 1
ATOM 4523 C CA . ILE B 1 212 ? 5.773 23.391 23.891 1 92.5 212 ILE B CA 1
ATOM 4524 C C . ILE B 1 212 ? 5.711 22.469 25.109 1 92.5 212 ILE B C 1
ATOM 4526 O O . ILE B 1 212 ? 5.02 21.438 25.078 1 92.5 212 ILE B O 1
ATOM 4530 N N . TYR B 1 213 ? 6.492 22.812 26.141 1 93.12 213 TYR B N 1
ATOM 4531 C CA . TYR B 1 213 ? 6.562 22.047 27.375 1 93.12 213 TYR B CA 1
ATOM 4532 C C . TYR B 1 213 ? 7.246 20.703 27.156 1 93.12 213 TYR B C 1
ATOM 4534 O O . TYR B 1 213 ? 6.699 19.828 26.484 1 93.12 213 TYR B O 1
ATOM 4542 N N . GLN B 1 214 ? 8.398 20.438 27.656 1 94.94 214 GLN B N 1
ATOM 4543 C CA . GLN B 1 214 ? 9.172 19.203 27.594 1 94.94 214 GLN B CA 1
ATOM 4544 C C . GLN B 1 214 ? 9.477 18.828 26.141 1 94.94 214 GLN B C 1
ATOM 4546 O O . GLN B 1 214 ? 9.188 17.703 25.719 1 94.94 214 GLN B O 1
ATOM 4551 N N . HIS B 1 215 ? 10.062 19.75 25.453 1 95 215 HIS B N 1
ATOM 4552 C CA . HIS B 1 215 ? 10.375 19.625 24.031 1 95 215 HIS B CA 1
ATOM 4553 C C . HIS B 1 215 ? 11.211 18.391 23.75 1 95 215 HIS B C 1
ATOM 4555 O O . HIS B 1 215 ? 10.883 17.594 22.859 1 95 215 HIS B O 1
ATOM 4561 N N . GLU B 1 216 ? 12.219 18.219 24.531 1 96.06 216 GLU B N 1
ATOM 4562 C CA . GLU B 1 216 ? 13.148 17.125 24.281 1 96.06 216 GLU B CA 1
ATOM 4563 C C . GLU B 1 216 ? 12.469 15.766 24.453 1 96.06 216 GLU B C 1
ATOM 4565 O O . GLU B 1 216 ? 12.648 14.867 23.625 1 96.06 216 GLU B O 1
ATOM 4570 N N . GLU B 1 217 ? 11.766 15.633 25.5 1 96.56 217 GLU B N 1
ATOM 4571 C CA . GLU B 1 217 ? 11.117 14.352 25.766 1 96.56 217 GLU B CA 1
ATOM 4572 C C . GLU B 1 217 ? 10.07 14.031 24.703 1 96.56 217 GLU B C 1
ATOM 4574 O O . GLU B 1 217 ? 9.953 12.891 24.25 1 96.56 217 GLU B O 1
ATOM 4579 N N . LYS B 1 218 ? 9.273 15.023 24.312 1 96.75 218 LYS B N 1
ATOM 4580 C CA . LYS B 1 218 ? 8.297 14.805 23.234 1 96.75 218 LYS B CA 1
ATOM 4581 C C . LYS B 1 218 ? 8.992 14.422 21.938 1 96.75 218 LYS B C 1
ATOM 4583 O O . LYS B 1 218 ? 8.5 13.57 21.188 1 96.75 218 LYS B O 1
ATOM 4588 N N . SER B 1 219 ? 10.109 15.07 21.672 1 97.25 219 SER B N 1
ATOM 4589 C CA . SER B 1 219 ? 10.859 14.781 20.453 1 97.25 219 SER B CA 1
ATOM 4590 C C . SER B 1 219 ? 11.344 13.336 20.422 1 97.25 219 SER B C 1
ATOM 4592 O O . SER B 1 219 ? 11.289 12.68 19.391 1 97.25 219 SER B O 1
ATOM 4594 N N . LYS B 1 220 ? 11.758 12.836 21.562 1 97.44 220 LYS B N 1
ATOM 4595 C CA . LYS B 1 220 ? 12.211 11.453 21.688 1 97.44 220 LYS B CA 1
ATOM 4596 C C . LYS B 1 220 ? 11.086 10.477 21.359 1 97.44 220 LYS B C 1
ATOM 4598 O O . LYS B 1 220 ? 11.32 9.461 20.688 1 97.44 220 LYS B O 1
ATOM 4603 N N . LEU B 1 221 ? 9.891 10.82 21.766 1 97.44 221 LEU B N 1
ATOM 4604 C CA . LEU B 1 221 ? 8.766 9.898 21.688 1 97.44 221 LEU B CA 1
ATOM 4605 C C . LEU B 1 221 ? 8.055 10.031 20.344 1 97.44 221 LEU B C 1
ATOM 4607 O O . LEU B 1 221 ? 7.23 9.18 19.984 1 97.44 221 LEU B O 1
ATOM 4611 N N . GLN B 1 222 ? 8.336 11.062 19.609 1 97 222 GLN B N 1
ATOM 4612 C CA . GLN B 1 222 ? 7.648 11.328 18.359 1 97 222 GLN B CA 1
ATOM 4613 C C . GLN B 1 222 ? 8.641 11.422 17.203 1 97 222 GLN B C 1
ATOM 4615 O O . GLN B 1 222 ? 9.234 10.422 16.797 1 97 222 GLN B O 1
ATOM 4620 N N . GLY B 1 223 ? 9.086 12.695 16.828 1 97.62 223 GLY B N 1
ATOM 4621 C CA . GLY B 1 223 ? 9.93 12.922 15.672 1 97.62 223 GLY B CA 1
ATOM 4622 C C . GLY B 1 223 ? 11.242 12.156 15.734 1 97.62 223 GLY B C 1
ATOM 4623 O O . GLY B 1 223 ? 11.82 11.828 14.695 1 97.62 223 GLY B O 1
ATOM 4624 N N . GLY B 1 224 ? 11.727 11.875 16.922 1 98 224 GLY B N 1
ATOM 4625 C CA . GLY B 1 224 ? 12.969 11.141 17.078 1 98 224 GLY B CA 1
ATOM 4626 C C . GLY B 1 224 ? 12.922 9.75 16.469 1 98 224 GLY B C 1
ATOM 4627 O O . GLY B 1 224 ? 13.945 9.227 16.016 1 98 224 GLY B O 1
ATOM 4628 N N . VAL B 1 225 ? 11.781 9.195 16.484 1 97.44 225 VAL B N 1
ATOM 4629 C CA . VAL B 1 225 ? 11.586 7.871 15.898 1 97.44 225 VAL B CA 1
ATOM 4630 C C . VAL B 1 225 ? 11.891 7.918 14.406 1 97.44 225 VAL B C 1
ATOM 4632 O O . VAL B 1 225 ? 12.539 7.016 13.867 1 97.44 225 VAL B O 1
ATOM 4635 N N . VAL B 1 226 ? 11.438 8.922 13.711 1 98 226 VAL B N 1
ATOM 4636 C CA . VAL B 1 226 ? 11.656 9.078 12.281 1 98 226 VAL B CA 1
ATOM 4637 C C . VAL B 1 226 ? 13.125 9.391 12.016 1 98 226 VAL B C 1
ATOM 4639 O O . VAL B 1 226 ? 13.703 8.891 11.047 1 98 226 VAL B O 1
ATOM 4642 N N . VAL B 1 227 ? 13.688 10.234 12.859 1 98.12 227 VAL B N 1
ATOM 4643 C CA . VAL B 1 227 ? 15.109 10.539 12.727 1 98.12 227 VAL B CA 1
ATOM 4644 C C . VAL B 1 227 ? 15.93 9.258 12.812 1 98.12 227 VAL B C 1
ATOM 4646 O O . VAL B 1 227 ? 16.844 9.039 12.016 1 98.12 227 VAL B O 1
ATOM 4649 N N . LYS B 1 228 ? 15.609 8.477 13.781 1 98 228 LYS B N 1
ATOM 4650 C CA . LYS B 1 228 ? 16.297 7.199 13.945 1 98 228 LYS B CA 1
ATOM 4651 C C . LYS B 1 228 ? 16.188 6.352 12.68 1 98 228 LYS B C 1
ATOM 4653 O O . LYS B 1 228 ? 17.172 5.738 12.25 1 98 228 LYS B O 1
ATOM 4658 N N . ALA B 1 229 ? 15.008 6.27 12.148 1 96.94 229 ALA B N 1
ATOM 4659 C CA . ALA B 1 229 ? 14.781 5.488 10.938 1 96.94 229 ALA B CA 1
ATOM 4660 C C . ALA B 1 229 ? 15.617 6.027 9.773 1 96.94 229 ALA B C 1
ATOM 4662 O O . ALA B 1 229 ? 16.172 5.25 8.992 1 96.94 229 ALA B O 1
ATOM 4663 N N . ILE B 1 230 ? 15.664 7.316 9.617 1 96.88 230 ILE B N 1
ATOM 4664 C CA . ILE B 1 230 ? 16.438 7.957 8.562 1 96.88 230 ILE B CA 1
ATOM 4665 C C . ILE B 1 230 ? 17.922 7.605 8.734 1 96.88 230 ILE B C 1
ATOM 4667 O O . ILE B 1 230 ? 18.594 7.223 7.773 1 96.88 230 ILE B O 1
ATOM 4671 N N . LEU B 1 231 ? 18.406 7.723 9.961 1 96.75 231 LEU B N 1
ATOM 4672 C CA . LEU B 1 231 ? 19.797 7.422 10.242 1 96.75 231 LEU B CA 1
ATOM 4673 C C . LEU B 1 231 ? 20.109 5.961 9.945 1 96.75 231 LEU B C 1
ATOM 4675 O O . LEU B 1 231 ? 21.203 5.645 9.445 1 96.75 231 LEU B O 1
ATOM 4679 N N . LYS B 1 232 ? 19.188 5.125 10.289 1 95.69 232 LYS B N 1
ATOM 4680 C CA . LYS B 1 232 ? 19.391 3.709 10 1 95.69 232 LYS B CA 1
ATOM 4681 C C . LYS B 1 232 ? 19.547 3.471 8.5 1 95.69 232 LYS B C 1
ATOM 4683 O O . LYS B 1 232 ? 20.453 2.744 8.07 1 95.69 232 LYS B O 1
ATOM 4688 N N . GLU B 1 233 ? 18.641 4.035 7.688 1 94.25 233 GLU B N 1
ATOM 4689 C CA . GLU B 1 233 ? 18.719 3.898 6.234 1 94.25 233 GLU B CA 1
ATOM 4690 C C . GLU B 1 233 ? 20.062 4.41 5.703 1 94.25 233 GLU B C 1
ATOM 4692 O O . GLU B 1 233 ? 20.672 3.783 4.836 1 94.25 233 GLU B O 1
ATOM 4697 N N . ILE B 1 234 ? 20.469 5.5 6.211 1 94.38 234 ILE B N 1
ATOM 4698 C CA . ILE B 1 234 ? 21.688 6.145 5.75 1 94.38 234 ILE B CA 1
ATOM 4699 C C . ILE B 1 234 ? 22.906 5.293 6.133 1 94.38 234 ILE B C 1
ATOM 4701 O O . ILE B 1 234 ? 23.797 5.062 5.312 1 94.38 234 ILE B O 1
ATOM 4705 N N . THR B 1 235 ? 22.922 4.859 7.348 1 92.75 235 THR B N 1
ATOM 4706 C CA . THR B 1 235 ? 24.047 4.055 7.82 1 92.75 235 THR B CA 1
ATOM 4707 C C . THR B 1 235 ? 24.094 2.719 7.082 1 92.75 235 THR B C 1
ATOM 4709 O O . THR B 1 235 ? 25.188 2.207 6.793 1 92.75 235 THR B O 1
ATOM 4712 N N . ASP B 1 236 ? 22.938 2.131 6.824 1 92.81 236 ASP B N 1
ATOM 4713 C CA . ASP B 1 236 ? 22.891 0.888 6.059 1 92.81 236 ASP B CA 1
ATOM 4714 C C . ASP B 1 236 ? 23.531 1.063 4.684 1 92.81 236 ASP B C 1
ATOM 4716 O O . ASP B 1 236 ? 24.25 0.183 4.211 1 92.81 236 ASP B O 1
ATOM 4720 N N . ILE B 1 237 ? 23.297 2.135 4.055 1 91.44 237 ILE B N 1
ATOM 4721 C CA . ILE B 1 237 ? 23.812 2.402 2.717 1 91.44 237 ILE B CA 1
ATOM 4722 C C . ILE B 1 237 ? 25.328 2.604 2.781 1 91.44 237 ILE B C 1
ATOM 4724 O O . ILE B 1 237 ? 26.047 2.197 1.87 1 91.44 237 ILE B O 1
ATOM 4728 N N . THR B 1 238 ? 25.797 3.281 3.787 1 91.25 238 THR B N 1
ATOM 4729 C CA . THR B 1 238 ? 27.234 3.527 3.916 1 91.25 238 THR B CA 1
ATOM 4730 C C . THR B 1 238 ? 27.984 2.227 4.18 1 91.25 238 THR B C 1
ATOM 4732 O O . THR B 1 238 ? 29.141 2.084 3.793 1 91.25 238 THR B O 1
ATOM 4735 N N . GLU B 1 239 ? 27.266 1.328 4.785 1 89.88 239 GLU B N 1
ATOM 4736 C CA . GLU B 1 239 ? 27.875 0.043 5.102 1 89.88 239 GLU B CA 1
ATOM 4737 C C . GLU B 1 239 ? 27.797 -0.918 3.922 1 89.88 239 GLU B C 1
ATOM 4739 O O . GLU B 1 239 ? 28.547 -1.884 3.842 1 89.88 239 GLU B O 1
ATOM 4744 N N . GLN B 1 240 ? 26.797 -0.763 3.148 1 86.62 240 GLN B N 1
ATOM 4745 C CA . GLN B 1 240 ? 26.625 -1.563 1.939 1 86.62 240 GLN B CA 1
ATOM 4746 C C . GLN B 1 240 ? 26.609 -0.682 0.693 1 86.62 240 GLN B C 1
ATOM 4748 O O . GLN B 1 240 ? 25.594 -0.562 0.02 1 86.62 240 GLN B O 1
ATOM 4753 N N . PRO B 1 241 ? 27.719 -0.377 0.345 1 73.12 241 PRO B N 1
ATOM 4754 C CA . PRO B 1 241 ? 27.781 0.617 -0.729 1 73.12 241 PRO B CA 1
ATOM 4755 C C . PRO B 1 241 ? 27.312 0.063 -2.076 1 73.12 241 PRO B C 1
ATOM 4757 O O . PRO B 1 241 ? 27 0.831 -2.984 1 73.12 241 PRO B O 1
ATOM 4760 N N . SER B 1 242 ? 27.172 -1.182 -2.127 1 73.5 242 SER B N 1
ATOM 4761 C CA . SER B 1 242 ? 26.734 -1.79 -3.383 1 73.5 242 SER B CA 1
ATOM 4762 C C . SER B 1 242 ? 25.219 -1.771 -3.521 1 73.5 242 SER B C 1
ATOM 4764 O O . SER B 1 242 ? 24.688 -2.176 -4.551 1 73.5 242 SER B O 1
ATOM 4766 N N . SER B 1 243 ? 24.625 -1.218 -2.629 1 79.88 243 SER B N 1
ATOM 4767 C CA . SER B 1 243 ? 23.172 -1.129 -2.707 1 79.88 243 SER B CA 1
ATOM 4768 C C . SER B 1 243 ? 22.734 -0.292 -3.904 1 79.88 243 SER B C 1
ATOM 4770 O O . SER B 1 243 ? 23.344 0.738 -4.207 1 79.88 243 SER B O 1
ATOM 4772 N N . ALA B 1 244 ? 21.688 -0.735 -4.574 1 88.12 244 ALA B N 1
ATOM 4773 C CA . ALA B 1 244 ? 21.172 -0.033 -5.75 1 88.12 244 ALA B CA 1
ATOM 4774 C C . ALA B 1 244 ? 20.188 1.064 -5.352 1 88.12 244 ALA B C 1
ATOM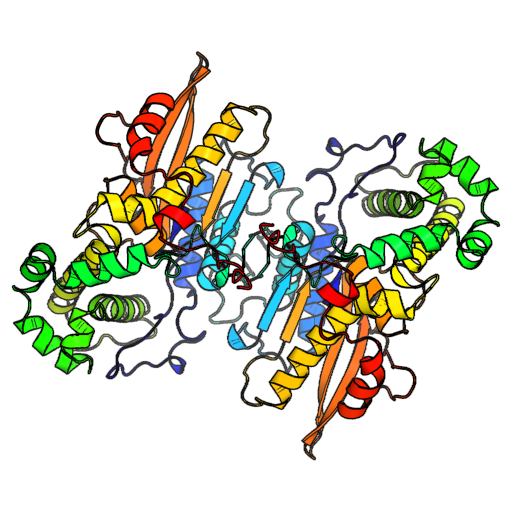 4776 O O . ALA B 1 244 ? 19.828 1.912 -6.168 1 88.12 244 ALA B O 1
ATOM 4777 N N . ARG B 1 245 ? 19.859 1.14 -4.059 1 93.94 245 ARG B N 1
ATOM 4778 C CA . ARG B 1 245 ? 18.859 2.098 -3.596 1 93.94 245 ARG B CA 1
ATOM 4779 C C . ARG B 1 245 ? 19.406 3.52 -3.625 1 93.94 245 ARG B C 1
ATOM 4781 O O . ARG B 1 245 ? 20.453 3.795 -3.047 1 93.94 245 ARG B O 1
ATOM 4788 N N . LYS B 1 246 ? 18.672 4.422 -4.277 1 96.12 246 LYS B N 1
ATOM 4789 C CA . LYS B 1 246 ? 19.125 5.805 -4.398 1 96.12 246 LYS B CA 1
ATOM 4790 C C . LYS B 1 246 ? 18.094 6.766 -3.801 1 96.12 246 LYS B C 1
ATOM 4792 O O . LYS B 1 246 ? 18.438 7.895 -3.434 1 96.12 246 LYS B O 1
ATOM 4797 N N . LEU B 1 247 ? 16.859 6.281 -3.744 1 97.69 247 LEU B N 1
ATOM 4798 C CA . LEU B 1 247 ? 15.781 7.184 -3.334 1 97.69 247 LEU B CA 1
ATOM 4799 C C . LEU B 1 247 ? 14.789 6.469 -2.426 1 97.69 247 LEU B C 1
ATOM 4801 O O . LEU B 1 247 ? 14.289 5.395 -2.768 1 97.69 247 LEU B O 1
ATOM 4805 N N . LEU B 1 248 ? 14.617 6.988 -1.335 1 98 248 LEU B N 1
ATOM 4806 C CA . LEU B 1 248 ? 13.555 6.594 -0.417 1 98 248 LEU B CA 1
ATOM 4807 C C . LEU B 1 248 ? 12.539 7.715 -0.248 1 98 248 LEU B C 1
ATOM 4809 O O . LEU B 1 248 ? 12.898 8.844 0.077 1 98 248 LEU B O 1
ATOM 4813 N N . ILE B 1 249 ? 11.273 7.438 -0.494 1 98.75 249 ILE B N 1
ATOM 4814 C CA . ILE B 1 249 ? 10.219 8.438 -0.366 1 98.75 249 ILE B CA 1
ATOM 4815 C C . ILE B 1 249 ? 9.258 8.039 0.75 1 98.75 249 ILE B C 1
ATOM 4817 O O . ILE B 1 249 ? 8.797 6.895 0.796 1 98.75 249 ILE B O 1
ATOM 4821 N N . TYR B 1 250 ? 8.977 8.93 1.646 1 98.81 250 TYR B N 1
ATOM 4822 C CA . TYR B 1 250 ? 7.883 8.82 2.605 1 98.81 250 TYR B CA 1
ATOM 4823 C C . TYR B 1 250 ? 6.77 9.805 2.279 1 98.81 250 TYR B C 1
ATOM 4825 O O . TYR B 1 250 ? 6.977 11.023 2.305 1 98.81 250 TYR B O 1
ATOM 4833 N N . SER B 1 251 ? 5.621 9.32 1.869 1 98.94 251 SER B N 1
ATOM 4834 C CA . SER B 1 251 ? 4.418 10.125 1.706 1 98.94 251 SER B CA 1
ATOM 4835 C C . SER B 1 251 ? 3.605 10.172 2.996 1 98.94 251 SER B C 1
ATOM 4837 O O . SER B 1 251 ? 3.148 9.141 3.488 1 98.94 251 SER B O 1
ATOM 4839 N N . ALA B 1 252 ? 3.445 11.375 3.512 1 98.75 252 ALA B N 1
ATOM 4840 C CA . ALA B 1 252 ? 2.932 11.453 4.879 1 98.75 252 ALA B CA 1
ATOM 4841 C C . ALA B 1 252 ? 2.107 12.727 5.082 1 98.75 252 ALA B C 1
ATOM 4843 O O . ALA B 1 252 ? 1.319 13.109 4.215 1 98.75 252 ALA B O 1
ATOM 4844 N N . HIS B 1 253 ? 2.207 13.305 6.285 1 98.38 253 HIS B N 1
ATOM 4845 C CA . HIS B 1 253 ? 1.304 14.367 6.711 1 98.38 253 HIS B CA 1
ATOM 4846 C C . HIS B 1 253 ? 2.076 15.539 7.305 1 98.38 253 HIS B C 1
ATOM 4848 O O . HIS B 1 253 ? 3.291 15.453 7.5 1 98.38 253 HIS B O 1
ATOM 4854 N N . ASP B 1 254 ? 1.324 16.625 7.5 1 97.44 254 ASP B N 1
ATOM 4855 C CA . ASP B 1 254 ? 1.926 17.781 8.156 1 97.44 254 ASP B CA 1
ATOM 4856 C C . ASP B 1 254 ? 2.441 17.422 9.547 1 97.44 254 ASP B C 1
ATOM 4858 O O . ASP B 1 254 ? 3.516 17.875 9.953 1 97.44 254 ASP B O 1
ATOM 4862 N N . SER B 1 255 ? 1.677 16.594 10.219 1 96.88 255 SER B N 1
ATOM 4863 C CA . SER B 1 255 ? 2.072 16.188 11.562 1 96.88 255 SER B CA 1
ATOM 4864 C C . SER B 1 255 ? 3.408 15.461 11.555 1 96.88 255 SER B C 1
ATOM 4866 O O . SER B 1 255 ? 4.219 15.617 12.469 1 96.88 255 SER B O 1
ATOM 4868 N N . THR B 1 256 ? 3.691 14.633 10.539 1 98.19 256 THR B N 1
ATOM 4869 C CA . THR B 1 256 ? 4.961 13.93 10.398 1 98.19 256 THR B CA 1
ATOM 4870 C C . THR B 1 256 ? 6.117 14.914 10.266 1 98.19 256 THR B C 1
ATOM 4872 O O . THR B 1 256 ? 7.133 14.789 10.953 1 98.19 256 THR B O 1
ATOM 4875 N N . LEU B 1 257 ? 5.926 15.867 9.375 1 98.19 257 LEU B N 1
ATOM 4876 C CA . LEU B 1 257 ? 6.965 16.859 9.133 1 98.19 257 LEU B CA 1
ATOM 4877 C C . LEU B 1 257 ? 7.168 17.75 10.359 1 98.19 257 LEU B C 1
ATOM 4879 O O . LEU B 1 257 ? 8.305 18.094 10.703 1 98.19 257 LEU B O 1
ATOM 4883 N N . ASN B 1 258 ? 6.043 18.141 11 1 97.06 258 ASN B N 1
ATOM 4884 C CA . ASN B 1 258 ? 6.137 18.938 12.219 1 97.06 258 ASN B CA 1
ATOM 4885 C C . ASN B 1 258 ? 6.93 18.203 13.305 1 97.06 258 ASN B C 1
ATOM 4887 O O . ASN B 1 258 ? 7.82 18.797 13.922 1 97.06 258 ASN B O 1
ATOM 4891 N N . GLY B 1 259 ? 6.52 16.953 13.516 1 97.06 259 GLY B N 1
ATOM 4892 C CA . GLY B 1 259 ? 7.234 16.172 14.508 1 97.06 259 GLY B CA 1
ATOM 4893 C C . GLY B 1 259 ? 8.719 16.047 14.219 1 97.06 259 GLY B C 1
ATOM 4894 O O . GLY B 1 259 ? 9.547 16.141 15.133 1 97.06 259 GLY B O 1
ATOM 4895 N N . LEU B 1 260 ? 9.047 15.828 13 1 97.88 260 LEU B N 1
ATOM 4896 C CA . LEU B 1 260 ? 10.438 15.664 12.57 1 97.88 260 LEU B CA 1
ATOM 4897 C C . LEU B 1 260 ? 11.227 16.953 12.781 1 97.88 260 LEU B C 1
ATOM 4899 O O . LEU B 1 260 ? 12.32 16.922 13.344 1 97.88 260 LEU B O 1
ATOM 4903 N N . LEU B 1 261 ? 10.68 18.047 12.328 1 97.88 261 LEU B N 1
ATOM 4904 C CA . LEU B 1 261 ? 11.352 19.328 12.438 1 97.88 261 LEU B CA 1
ATOM 4905 C C . LEU B 1 261 ? 11.508 19.75 13.898 1 97.88 261 LEU B C 1
ATOM 4907 O O . LEU B 1 261 ? 12.523 20.344 14.273 1 97.88 261 LEU B O 1
ATOM 4911 N N . MET B 1 262 ? 10.516 19.484 14.719 1 96.94 262 MET B N 1
ATOM 4912 C CA . MET B 1 262 ? 10.594 19.766 16.156 1 96.94 262 MET B CA 1
ATOM 4913 C C . MET B 1 262 ? 11.688 18.938 16.812 1 96.94 262 MET B C 1
ATOM 4915 O O . MET B 1 262 ? 12.43 19.438 17.656 1 96.94 262 MET B O 1
ATOM 4919 N N . ALA B 1 263 ? 11.719 17.672 16.391 1 97.62 263 ALA B N 1
ATOM 4920 C CA . ALA B 1 263 ? 12.727 16.781 16.969 1 97.62 263 ALA B CA 1
ATOM 4921 C C . ALA B 1 263 ? 14.133 17.25 16.625 1 97.62 263 ALA B C 1
ATOM 4923 O O . ALA B 1 263 ? 15.039 17.172 17.453 1 97.62 263 ALA B O 1
ATOM 4924 N N . LEU B 1 264 ? 14.312 17.734 15.43 1 97.88 264 LEU B N 1
ATOM 4925 C CA . LEU B 1 264 ? 15.617 18.219 14.969 1 97.88 264 LEU B CA 1
ATOM 4926 C C . LEU B 1 264 ? 15.898 19.609 15.492 1 97.88 264 LEU B C 1
ATOM 4928 O O . LEU B 1 264 ? 16.984 20.156 15.281 1 97.88 264 LEU B O 1
ATOM 4932 N N . ASP B 1 265 ? 14.938 20.234 16.078 1 96.5 265 ASP B N 1
ATOM 4933 C CA . ASP B 1 265 ? 15.023 21.562 16.688 1 96.5 265 ASP B CA 1
ATOM 4934 C C . ASP B 1 265 ? 15.32 22.625 15.641 1 96.5 265 ASP B C 1
ATOM 4936 O O . ASP B 1 265 ? 16.141 23.531 15.875 1 96.5 265 ASP B O 1
ATOM 4940 N N . ILE B 1 266 ? 14.703 22.5 14.508 1 95.56 266 ILE B N 1
ATOM 4941 C CA . ILE B 1 266 ? 14.906 23.484 13.445 1 95.56 266 ILE B CA 1
ATOM 4942 C C . ILE B 1 266 ? 13.555 23.922 12.891 1 95.56 266 ILE B C 1
ATOM 4944 O O . ILE B 1 266 ? 13.469 24.422 11.766 1 95.56 266 ILE B O 1
ATOM 4948 N N . HIS B 1 267 ? 12.508 23.688 13.648 1 93.06 267 HIS B N 1
ATOM 4949 C CA . HIS B 1 267 ? 11.156 24.094 13.266 1 93.06 267 HIS B CA 1
ATOM 4950 C C . HIS B 1 267 ? 11.023 25.625 13.289 1 93.06 267 HIS B C 1
ATOM 4952 O O . HIS B 1 267 ? 11.562 26.281 14.18 1 93.06 267 HIS B O 1
ATOM 4958 N N . ASN B 1 268 ? 10.273 26.25 12.336 1 89.69 268 ASN B N 1
ATOM 4959 C CA . ASN B 1 268 ? 10.133 27.703 12.273 1 89.69 268 ASN B CA 1
ATOM 4960 C C . ASN B 1 268 ? 8.789 28.156 12.82 1 89.69 268 ASN B C 1
ATOM 4962 O O . ASN B 1 268 ? 8.375 29.297 12.594 1 89.69 268 ASN B O 1
ATOM 4966 N N . THR B 1 269 ? 7.98 27.297 13.391 1 88.19 269 THR B N 1
ATOM 4967 C CA . THR B 1 269 ? 6.742 27.547 14.117 1 88.19 269 THR B CA 1
ATOM 4968 C C . THR B 1 269 ? 5.582 27.781 13.156 1 88.19 269 THR B C 1
ATOM 4970 O O . THR B 1 269 ? 4.453 28.031 13.578 1 88.19 269 THR B O 1
ATOM 4973 N N . LYS B 1 270 ? 5.883 27.75 11.859 1 94.19 270 LYS B N 1
ATOM 4974 C CA . LYS B 1 270 ? 4.816 27.938 10.883 1 94.19 270 LYS B CA 1
ATOM 4975 C C . LYS B 1 270 ? 4.121 26.609 10.562 1 94.19 270 LYS B C 1
ATOM 4977 O O . LYS B 1 270 ? 4.691 25.531 10.773 1 94.19 270 LYS B O 1
ATOM 4982 N N . LEU B 1 271 ? 2.898 26.75 10.102 1 96.25 271 LEU B N 1
ATOM 4983 C CA . LEU B 1 271 ? 2.188 25.562 9.648 1 96.25 271 LEU B CA 1
ATOM 4984 C C . LEU B 1 271 ? 2.861 24.969 8.422 1 96.25 271 LEU B C 1
ATOM 4986 O O . LEU B 1 271 ? 3.395 25.688 7.578 1 96.25 271 LEU B O 1
ATOM 4990 N N . ILE B 1 272 ? 2.869 23.656 8.352 1 96.88 272 ILE B N 1
ATOM 4991 C CA . ILE B 1 272 ? 3.418 22.953 7.195 1 96.88 272 ILE B CA 1
ATOM 4992 C C . ILE B 1 272 ? 2.432 23.031 6.031 1 96.88 272 ILE B C 1
ATOM 4994 O O . ILE B 1 272 ? 1.321 22.5 6.117 1 96.88 272 ILE B O 1
ATOM 4998 N N . PRO B 1 273 ? 2.74 23.703 4.973 1 96.12 273 PRO B N 1
ATOM 4999 C CA . PRO B 1 273 ? 1.788 23.797 3.863 1 96.12 273 PRO B CA 1
ATOM 5000 C C . PRO B 1 273 ? 1.593 22.469 3.131 1 96.12 273 PRO B C 1
ATOM 5002 O O . PRO B 1 273 ? 2.396 21.547 3.291 1 96.12 273 PRO B O 1
ATOM 5005 N N . TYR B 1 274 ? 0.485 22.375 2.369 1 96.56 274 TYR B N 1
ATOM 5006 C CA . TYR B 1 274 ? 0.281 21.234 1.493 1 96.56 274 TYR B CA 1
ATOM 5007 C C . TYR B 1 274 ? 1.469 21.047 0.558 1 96.56 274 TYR B C 1
ATOM 5009 O O . TYR B 1 274 ? 2.082 22.016 0.116 1 96.56 274 TYR B O 1
ATOM 5017 N N . ASN B 1 275 ? 1.843 19.75 0.36 1 96.75 275 ASN B N 1
ATOM 5018 C CA . ASN B 1 275 ? 2.857 19.375 -0.623 1 96.75 275 ASN B CA 1
ATOM 5019 C C . ASN B 1 275 ? 4.254 19.797 -0.17 1 96.75 275 ASN B C 1
ATOM 5021 O O . ASN B 1 275 ? 5.191 19.797 -0.967 1 96.75 275 ASN B O 1
ATOM 5025 N N . ALA B 1 276 ? 4.355 20.234 1.093 1 98.19 276 ALA B N 1
ATOM 5026 C CA . ALA B 1 276 ? 5.688 20.5 1.627 1 98.19 276 ALA B CA 1
ATOM 5027 C C . ALA B 1 276 ? 6.559 19.25 1.585 1 98.19 276 ALA B C 1
ATOM 5029 O O . ALA B 1 276 ? 6.055 18.141 1.711 1 98.19 276 ALA B O 1
ATOM 5030 N N . CYS B 1 277 ? 7.852 19.438 1.388 1 98.62 277 CYS B N 1
ATOM 5031 C CA . CYS B 1 277 ? 8.766 18.312 1.22 1 98.62 277 CYS B CA 1
ATOM 5032 C C . CYS B 1 277 ? 10.078 18.562 1.942 1 98.62 277 CYS B C 1
ATOM 5034 O O . CYS B 1 277 ? 10.711 19.609 1.752 1 98.62 277 CYS B O 1
ATOM 5036 N N . LEU B 1 278 ? 10.477 17.641 2.775 1 98.44 278 LEU B N 1
ATOM 5037 C CA . LEU B 1 278 ? 11.766 17.656 3.457 1 98.44 278 LEU B CA 1
ATOM 5038 C C . LEU B 1 278 ? 12.742 16.688 2.787 1 98.44 278 LEU B C 1
ATOM 5040 O O . LEU B 1 278 ? 12.406 15.539 2.533 1 98.44 278 LEU B O 1
ATOM 5044 N N . PHE B 1 279 ? 13.977 17.219 2.477 1 98.38 279 PHE B N 1
ATOM 5045 C CA . PHE B 1 279 ? 15 16.438 1.791 1 98.38 279 PHE B CA 1
ATOM 5046 C C . PHE B 1 279 ? 16.156 16.109 2.729 1 98.38 279 PHE B C 1
ATOM 5048 O O . PHE B 1 279 ? 16.625 16.984 3.465 1 98.38 279 PHE B O 1
ATOM 5055 N N . PHE B 1 280 ? 16.547 14.898 2.803 1 98.25 280 PHE B N 1
ATOM 5056 C CA . PHE B 1 280 ? 17.812 14.43 3.361 1 98.25 280 PHE B CA 1
ATOM 5057 C C . PHE B 1 280 ? 18.688 13.828 2.277 1 98.25 280 PHE B C 1
ATOM 5059 O O . PHE B 1 280 ? 18.312 12.844 1.635 1 98.25 280 PHE B O 1
ATOM 5066 N N . GLU B 1 281 ? 19.828 14.375 2.035 1 97.81 281 GLU B N 1
ATOM 5067 C CA . GLU B 1 281 ? 20.734 13.898 0.997 1 97.81 281 GLU B CA 1
ATOM 5068 C C . GLU B 1 281 ? 22.062 13.453 1.591 1 97.81 281 GLU B C 1
ATOM 5070 O O . GLU B 1 281 ? 22.703 14.188 2.355 1 97.81 281 GLU B O 1
ATOM 5075 N N . LEU B 1 282 ? 22.422 12.258 1.308 1 97.12 282 LEU B N 1
ATOM 5076 C CA . LEU B 1 282 ? 23.734 11.742 1.682 1 97.12 282 LEU B CA 1
ATOM 5077 C C . LEU B 1 282 ? 24.75 11.938 0.549 1 97.12 282 LEU B C 1
ATOM 5079 O O . LEU B 1 282 ? 24.5 11.508 -0.58 1 97.12 282 LEU B O 1
ATOM 5083 N N . HIS B 1 283 ? 25.797 12.617 0.845 1 96.5 283 HIS B N 1
ATOM 5084 C CA . HIS B 1 283 ? 26.859 12.867 -0.124 1 96.5 283 HIS B CA 1
ATOM 5085 C C . HIS B 1 283 ? 28.172 12.203 0.307 1 96.5 283 HIS B C 1
ATOM 5087 O O . HIS B 1 283 ? 28.422 12.039 1.502 1 96.5 283 HIS B O 1
ATOM 5093 N N . LYS B 1 284 ? 28.875 11.797 -0.609 1 94.81 284 LYS B N 1
ATOM 5094 C CA . LYS B 1 284 ? 30.219 11.258 -0.398 1 94.81 284 LYS B CA 1
ATOM 5095 C C . LYS B 1 284 ? 31.25 12.031 -1.211 1 94.81 284 LYS B C 1
ATOM 5097 O O . LYS B 1 284 ? 31.078 12.219 -2.418 1 94.81 284 LYS B O 1
ATOM 5102 N N . ASP B 1 285 ? 32.312 12.516 -0.521 1 93.56 285 ASP B N 1
ATOM 5103 C CA . ASP B 1 285 ? 33.344 13.258 -1.253 1 93.56 285 ASP B CA 1
ATOM 5104 C C . ASP B 1 285 ? 34.375 12.312 -1.83 1 93.56 285 ASP B C 1
ATOM 5106 O O . ASP B 1 285 ? 34.25 11.094 -1.715 1 93.56 285 ASP B O 1
ATOM 5110 N N . ASP B 1 286 ? 35.312 12.938 -2.537 1 93.44 286 ASP B N 1
ATOM 5111 C CA . ASP B 1 286 ? 36.344 12.164 -3.246 1 93.44 286 ASP B CA 1
ATOM 5112 C C . ASP B 1 286 ? 37.219 11.367 -2.27 1 93.44 286 ASP B C 1
ATOM 5114 O O . ASP B 1 286 ? 37.812 10.367 -2.646 1 93.44 286 ASP B O 1
ATOM 5118 N N . LYS B 1 287 ? 37.312 11.781 -1.012 1 93.38 287 LYS B N 1
ATOM 5119 C CA . LYS B 1 287 ? 38.125 11.102 -0.01 1 93.38 287 LYS B CA 1
ATOM 5120 C C . LYS B 1 287 ? 37.312 10.039 0.732 1 93.38 287 LYS B C 1
ATOM 5122 O O . LYS B 1 287 ? 37.844 9.375 1.628 1 93.38 287 LYS B O 1
ATOM 5127 N N . GLY B 1 288 ? 36 9.945 0.395 1 90.5 288 GLY B N 1
ATOM 5128 C CA . GLY B 1 288 ? 35.188 8.906 0.979 1 90.5 288 GLY B CA 1
ATOM 5129 C C . GLY B 1 288 ? 34.438 9.367 2.215 1 90.5 288 GLY B C 1
ATOM 5130 O O . GLY B 1 288 ? 33.781 8.562 2.879 1 90.5 288 GLY B O 1
ATOM 5131 N N . HIS B 1 289 ? 34.562 10.672 2.496 1 95 289 HIS B N 1
ATOM 5132 C CA . HIS B 1 289 ? 33.875 11.195 3.664 1 95 289 HIS B CA 1
ATOM 5133 C C . HIS B 1 289 ? 32.406 11.5 3.342 1 95 289 HIS B C 1
ATOM 5135 O O . HIS B 1 289 ? 32.125 12.094 2.299 1 95 289 HIS B O 1
ATOM 5141 N N . TYR B 1 290 ? 31.578 11.094 4.293 1 96.38 290 TYR B N 1
ATOM 5142 C CA . TYR B 1 290 ? 30.141 11.281 4.086 1 96.38 290 TYR B CA 1
ATOM 5143 C C . TYR B 1 290 ? 29.656 12.555 4.773 1 96.38 290 TYR B C 1
ATOM 5145 O O . TYR B 1 290 ? 30.094 12.867 5.887 1 96.38 290 TYR B O 1
ATOM 5153 N N . THR B 1 291 ? 28.781 13.266 4.129 1 97.5 291 THR B N 1
ATOM 5154 C CA . THR B 1 291 ? 28.078 14.414 4.695 1 97.5 291 THR B CA 1
ATOM 5155 C C . THR B 1 291 ? 26.578 14.305 4.43 1 97.5 291 THR B C 1
ATOM 5157 O O . THR B 1 291 ? 26.156 13.625 3.496 1 97.5 291 THR B O 1
ATOM 5160 N N . ILE B 1 292 ? 25.812 14.938 5.281 1 97.81 292 ILE B N 1
ATOM 5161 C CA . ILE B 1 292 ? 24.359 14.992 5.129 1 97.81 292 ILE B CA 1
ATOM 5162 C C . ILE B 1 292 ? 23.922 16.438 4.91 1 97.81 292 ILE B C 1
ATOM 5164 O O . ILE B 1 292 ? 24.359 17.344 5.617 1 97.81 292 ILE B O 1
ATOM 5168 N N . GLU B 1 293 ? 23.109 16.609 3.902 1 98.38 293 GLU B N 1
ATOM 5169 C CA . GLU B 1 293 ? 22.5 17.906 3.629 1 98.38 293 GLU B CA 1
ATOM 5170 C C . GLU B 1 293 ? 20.984 17.828 3.721 1 98.38 293 GLU B C 1
ATOM 5172 O O . GLU B 1 293 ? 20.375 16.828 3.299 1 98.38 293 GLU B O 1
ATOM 5177 N N . MET B 1 294 ? 20.391 18.812 4.379 1 98.38 294 MET B N 1
ATOM 5178 C CA . MET B 1 294 ? 18.938 18.875 4.512 1 98.38 294 MET B CA 1
ATOM 5179 C C . MET B 1 294 ? 18.391 20.109 3.826 1 98.38 294 MET B C 1
ATOM 5181 O O . MET B 1 294 ? 18.984 21.188 3.881 1 98.38 294 MET B O 1
ATOM 5185 N N . SER B 1 295 ? 17.281 20.016 3.182 1 98.31 295 SER B N 1
ATOM 5186 C CA . SER B 1 295 ? 16.562 21.141 2.611 1 98.31 295 SER B CA 1
ATOM 5187 C C . SER B 1 295 ? 15.047 20.969 2.756 1 98.31 295 SER B C 1
ATOM 5189 O O . SER B 1 295 ? 14.562 19.859 2.971 1 98.31 295 SER B O 1
ATOM 5191 N N . TYR B 1 296 ? 14.383 22.062 2.752 1 98.06 296 TYR B N 1
ATOM 5192 C CA . TYR B 1 296 ? 12.945 22.109 2.994 1 98.06 296 TYR B CA 1
ATOM 5193 C C . TYR B 1 296 ? 12.234 22.938 1.93 1 98.06 296 TYR B C 1
ATOM 5195 O O . TYR B 1 296 ? 12.5 24.125 1.793 1 98.06 296 TYR B O 1
ATOM 5203 N N . ARG B 1 297 ? 11.391 22.234 1.126 1 97.62 297 ARG B N 1
ATOM 5204 C CA . ARG B 1 297 ? 10.57 22.891 0.111 1 97.62 297 ARG B CA 1
ATOM 5205 C C . ARG B 1 297 ? 9.148 23.109 0.615 1 97.62 297 ARG B C 1
ATOM 5207 O O . ARG B 1 297 ? 8.367 22.172 0.714 1 97.62 297 ARG B O 1
ATOM 5214 N N . ASN B 1 298 ? 8.797 24.375 0.936 1 94.69 298 ASN B N 1
ATOM 5215 C CA . ASN B 1 298 ? 7.48 24.688 1.485 1 94.69 298 ASN B CA 1
ATOM 5216 C C . ASN B 1 298 ? 6.73 25.688 0.621 1 94.69 298 ASN B C 1
ATOM 5218 O O . ASN B 1 298 ? 5.641 26.141 0.987 1 94.69 298 ASN B O 1
ATOM 5222 N N . ASP B 1 299 ? 7.406 26.078 -0.414 1 88.44 299 ASP B N 1
ATOM 5223 C CA . ASP B 1 299 ? 6.859 26.984 -1.413 1 88.44 299 ASP B CA 1
ATOM 5224 C C . ASP B 1 299 ? 7.328 26.609 -2.816 1 88.44 299 ASP B C 1
ATOM 5226 O O . ASP B 1 299 ? 8.531 26.562 -3.084 1 88.44 299 ASP B O 1
ATOM 5230 N N . THR B 1 300 ? 6.414 26.375 -3.74 1 85.88 300 THR B N 1
ATOM 5231 C CA . THR B 1 300 ? 6.785 25.859 -5.055 1 85.88 300 THR B CA 1
ATOM 5232 C C . THR B 1 300 ? 7.43 26.953 -5.898 1 85.88 300 THR B C 1
ATOM 5234 O O . THR B 1 300 ? 8.055 26.672 -6.922 1 85.88 300 THR B O 1
ATOM 5237 N N . SER B 1 301 ? 7.242 28.109 -5.527 1 86.25 301 SER B N 1
ATOM 5238 C CA . SER B 1 301 ? 7.75 29.234 -6.301 1 86.25 301 SER B CA 1
ATOM 5239 C C . SER B 1 301 ? 9.188 29.562 -5.922 1 86.25 301 SER B C 1
ATOM 5241 O O . SER B 1 301 ? 9.844 30.359 -6.586 1 86.25 301 SER B O 1
ATOM 5243 N N . LYS B 1 302 ? 9.695 28.891 -4.902 1 89.94 302 LYS B N 1
ATOM 5244 C CA . LYS B 1 302 ? 11.039 29.172 -4.422 1 89.94 302 LYS B CA 1
ATOM 5245 C C . LYS B 1 302 ? 11.883 27.906 -4.34 1 89.94 302 LYS B C 1
ATOM 5247 O O . LYS B 1 302 ? 11.344 26.797 -4.316 1 89.94 302 LYS B O 1
ATOM 5252 N N . ASP B 1 303 ? 13.18 28.141 -4.359 1 93.06 303 ASP B N 1
ATOM 5253 C CA . ASP B 1 303 ? 14.086 27.016 -4.09 1 93.06 303 ASP B CA 1
ATOM 5254 C C . ASP B 1 303 ? 13.945 26.531 -2.648 1 93.06 303 ASP B C 1
ATOM 5256 O O . ASP B 1 303 ? 13.633 27.328 -1.752 1 93.06 303 ASP B O 1
ATOM 5260 N N . PRO B 1 304 ? 14.172 25.25 -2.488 1 96.44 304 PRO B N 1
ATOM 5261 C CA . PRO B 1 304 ? 14.086 24.75 -1.116 1 96.44 304 PRO B CA 1
ATOM 5262 C C . PRO B 1 304 ? 15.031 25.469 -0.163 1 96.44 304 PRO B C 1
ATOM 5264 O O . PRO B 1 304 ? 16.156 25.812 -0.543 1 96.44 304 PRO B O 1
ATOM 5267 N N . HIS B 1 305 ? 14.617 25.688 1.062 1 96.69 305 HIS B N 1
ATOM 5268 C CA . HIS B 1 305 ? 15.445 26.297 2.102 1 96.69 305 HIS B CA 1
ATOM 5269 C C . HIS B 1 305 ? 16.469 25.312 2.633 1 96.69 305 HIS B C 1
ATOM 5271 O O . HIS B 1 305 ? 16.125 24.172 2.988 1 96.69 305 HIS B O 1
ATOM 5277 N N . GLN B 1 306 ? 17.734 25.781 2.672 1 97.19 306 GLN B N 1
ATOM 5278 C CA . GLN B 1 306 ? 18.75 24.953 3.332 1 97.19 306 GLN B CA 1
ATOM 5279 C C . GLN B 1 306 ? 18.516 24.906 4.84 1 97.19 306 GLN B C 1
ATOM 5281 O O . GLN B 1 306 ? 18.203 25.922 5.461 1 97.19 306 GLN B O 1
ATOM 5286 N N . LEU B 1 307 ? 18.531 23.703 5.352 1 97.88 307 LEU B N 1
ATOM 5287 C CA . LEU B 1 307 ? 18.391 23.5 6.789 1 97.88 307 LEU B CA 1
ATOM 5288 C C . LEU B 1 307 ? 19.703 23.047 7.422 1 97.88 307 LEU B C 1
ATOM 5290 O O . LEU B 1 307 ? 20.422 22.234 6.84 1 97.88 307 LEU B O 1
ATOM 5294 N N . THR B 1 308 ? 19.984 23.641 8.57 1 97.19 308 THR B N 1
ATOM 5295 C CA . THR B 1 308 ? 21.219 23.297 9.281 1 97.19 308 THR B CA 1
ATOM 5296 C C . THR B 1 308 ? 20.938 23.016 10.75 1 97.19 308 THR B C 1
ATOM 5298 O O . THR B 1 308 ? 20.203 23.781 11.398 1 97.19 308 THR B O 1
ATOM 5301 N N . LEU B 1 309 ? 21.484 21.922 11.227 1 97 309 LEU B N 1
ATOM 5302 C CA . LEU B 1 309 ? 21.391 21.672 12.656 1 97 309 LEU B CA 1
ATOM 5303 C C . LEU B 1 309 ? 22.297 22.609 13.438 1 97 309 LEU B C 1
ATOM 5305 O O . LEU B 1 309 ? 23.375 22.984 12.961 1 97 309 LEU B O 1
ATOM 5309 N N . ARG B 1 310 ? 21.812 22.938 14.641 1 95.12 310 ARG B N 1
ATOM 5310 C CA . ARG B 1 310 ? 22.703 23.672 15.531 1 95.12 310 ARG B CA 1
ATOM 5311 C C . ARG B 1 310 ? 23.969 22.875 15.805 1 95.12 310 ARG B C 1
ATOM 5313 O O . ARG B 1 310 ? 23.906 21.734 16.25 1 95.12 310 ARG B O 1
ATOM 5320 N N . GLY B 1 311 ? 25.109 23.453 15.461 1 96.06 311 GLY B N 1
ATOM 5321 C CA . GLY B 1 311 ? 26.375 22.781 15.688 1 96.06 311 GLY B CA 1
ATOM 5322 C C . GLY B 1 311 ? 26.984 22.203 14.422 1 96.06 311 GLY B C 1
ATOM 5323 O O . GLY B 1 311 ? 28.047 21.594 14.453 1 96.06 311 GLY B O 1
ATOM 5324 N N . CYS B 1 312 ? 26.312 22.469 13.391 1 96.56 312 CYS B N 1
ATOM 5325 C CA . CYS B 1 312 ? 26.828 21.922 12.141 1 96.56 312 CYS B CA 1
ATOM 5326 C C . CYS B 1 312 ? 26.688 22.922 11.008 1 96.56 312 CYS B C 1
ATOM 5328 O O . CYS B 1 312 ? 26.047 23.953 11.164 1 96.56 312 CYS B O 1
ATOM 5330 N N . SER B 1 313 ? 27.422 22.703 9.922 1 96.5 313 SER B N 1
ATOM 5331 C CA . SER B 1 313 ? 27.234 23.438 8.672 1 96.5 313 SER B CA 1
ATOM 5332 C C . SER B 1 313 ? 26.188 22.766 7.801 1 96.5 313 SER B C 1
ATOM 5334 O O . SER B 1 313 ? 25.672 21.703 8.148 1 96.5 313 SER B O 1
ATOM 5336 N N . PHE B 1 314 ? 25.875 23.422 6.668 1 97.62 314 PHE B N 1
ATOM 5337 C CA . PHE B 1 314 ? 24.891 22.844 5.75 1 97.62 314 PHE B CA 1
ATOM 5338 C C . PHE B 1 314 ? 25.297 21.453 5.316 1 97.62 314 PHE B C 1
ATOM 5340 O O . PHE B 1 314 ? 24.5 20.516 5.359 1 97.62 314 PHE B O 1
ATOM 5347 N N . SER B 1 315 ? 26.562 21.359 4.848 1 97.81 315 SER B N 1
ATOM 5348 C CA . SER B 1 315 ? 27.109 20.031 4.605 1 97.81 315 SER B CA 1
ATOM 5349 C C . SER B 1 315 ? 27.688 19.422 5.883 1 97.81 315 SER B C 1
ATOM 5351 O O . SER B 1 315 ? 28.891 19.516 6.137 1 97.81 315 SER B O 1
ATOM 5353 N N . CYS B 1 316 ? 26.859 18.812 6.637 1 98.19 316 CYS B N 1
ATOM 5354 C CA . CYS B 1 316 ? 27.203 18.312 7.965 1 98.19 316 CYS B CA 1
ATOM 5355 C C . CYS B 1 316 ? 27.859 16.953 7.891 1 98.19 316 CYS B C 1
ATOM 5357 O O . CYS B 1 316 ? 27.281 16 7.352 1 98.19 316 CYS B O 1
ATOM 5359 N N . PRO B 1 317 ? 29.109 16.812 8.422 1 98 317 PRO B N 1
ATOM 5360 C CA . PRO B 1 317 ? 29.688 15.461 8.453 1 98 317 PRO B CA 1
ATOM 5361 C C . PRO B 1 317 ? 28.766 14.438 9.102 1 98 317 PRO B C 1
ATOM 5363 O O . PRO B 1 317 ? 28.141 14.727 10.125 1 98 317 PRO B O 1
ATOM 5366 N N . LEU B 1 318 ? 28.625 13.297 8.516 1 97.25 318 LEU B N 1
ATOM 5367 C CA . LEU B 1 318 ? 27.688 12.281 8.953 1 97.25 318 LEU B CA 1
ATOM 5368 C C . LEU B 1 318 ? 27.891 11.945 10.43 1 97.25 318 LEU B C 1
ATOM 5370 O O . LEU B 1 318 ? 26.922 11.836 11.188 1 97.25 318 LEU B O 1
ATOM 5374 N N . GLU B 1 319 ? 29.156 11.789 10.859 1 97 319 GLU B N 1
ATOM 5375 C CA . GLU B 1 319 ? 29.453 11.469 12.25 1 97 319 GLU B CA 1
ATOM 5376 C C . GLU B 1 319 ? 28.953 12.562 13.188 1 97 319 GLU B C 1
ATOM 5378 O O . GLU B 1 319 ? 28.438 12.273 14.273 1 97 319 GLU B O 1
ATOM 5383 N N . THR B 1 320 ? 29.172 13.797 12.789 1 98.12 320 THR B N 1
ATOM 5384 C CA . THR B 1 320 ? 28.703 14.93 13.578 1 98.12 320 THR B CA 1
ATOM 5385 C C . THR B 1 320 ? 27.172 14.938 13.648 1 98.12 320 THR B C 1
ATOM 5387 O O . THR B 1 320 ? 26.594 15.188 14.711 1 98.12 320 THR B O 1
ATOM 5390 N N . PHE B 1 321 ? 26.531 14.734 12.562 1 98.06 321 PHE B N 1
ATOM 5391 C CA . PHE B 1 321 ? 25.078 14.672 12.492 1 98.06 321 PHE B CA 1
ATOM 5392 C C . PHE B 1 321 ? 24.531 13.625 13.461 1 98.06 321 PHE B C 1
ATOM 5394 O O . PHE B 1 321 ? 23.578 13.883 14.188 1 98.06 321 PHE B O 1
ATOM 5401 N N . ILE B 1 322 ? 25.141 12.406 13.422 1 97.56 322 ILE B N 1
ATOM 5402 C CA . ILE B 1 322 ? 24.734 11.305 14.297 1 97.56 322 ILE B CA 1
ATOM 5403 C C . ILE B 1 322 ? 24.875 11.719 15.758 1 97.56 322 ILE B C 1
ATOM 5405 O O . ILE B 1 322 ? 23.984 11.492 16.562 1 97.56 322 ILE B O 1
ATOM 5409 N N . LYS B 1 323 ? 25.953 12.367 16.031 1 97.81 323 LYS B N 1
ATOM 5410 C CA . LYS B 1 323 ? 26.219 12.82 17.391 1 97.81 323 LYS B CA 1
ATOM 5411 C C . LYS B 1 323 ? 25.203 13.867 17.844 1 97.81 323 LYS B C 1
ATOM 5413 O O . LYS B 1 323 ? 24.672 13.797 18.953 1 97.81 323 LYS B O 1
ATOM 5418 N N . LEU B 1 324 ? 24.922 14.805 16.984 1 97.75 324 LEU B N 1
ATOM 5419 C CA . LEU B 1 324 ? 24.031 15.906 17.312 1 97.75 324 LEU B CA 1
ATOM 5420 C C . LEU B 1 324 ? 22.594 15.406 17.5 1 97.75 324 LEU B C 1
ATOM 5422 O O . LEU B 1 324 ? 21.828 16.016 18.25 1 97.75 324 LEU B O 1
ATOM 5426 N N . THR B 1 325 ? 22.203 14.305 16.875 1 97.81 325 THR B N 1
ATOM 5427 C CA . THR B 1 325 ? 20.828 13.82 16.938 1 97.81 325 THR B CA 1
ATOM 5428 C C . THR B 1 325 ? 20.688 12.695 17.953 1 97.81 325 THR B C 1
ATOM 5430 O O . THR B 1 325 ? 19.578 12.266 18.281 1 97.81 325 THR B O 1
ATOM 5433 N N . SER B 1 326 ? 21.766 12.25 18.516 1 97 326 SER B N 1
ATOM 5434 C CA . SER B 1 326 ? 21.781 11.102 19.422 1 97 326 SER B CA 1
ATOM 5435 C C . SER B 1 326 ? 20.906 11.336 20.641 1 97 326 SER B C 1
ATOM 5437 O O . SER B 1 326 ? 20.281 10.406 21.156 1 97 326 SER B O 1
ATOM 5439 N N . PRO B 1 327 ? 20.766 12.586 21.078 1 96.31 327 PRO B N 1
ATOM 5440 C CA . PRO B 1 327 ? 19.984 12.812 22.312 1 96.31 327 PRO B CA 1
ATOM 5441 C C . PRO B 1 327 ? 18.5 12.547 22.125 1 96.31 327 PRO B C 1
ATOM 5443 O O . PRO B 1 327 ? 17.766 12.359 23.094 1 96.31 327 PRO B O 1
ATOM 5446 N N . ILE B 1 328 ? 18.016 12.57 20.906 1 97.06 328 ILE B N 1
ATOM 5447 C CA . ILE B 1 328 ? 16.594 12.391 20.703 1 97.06 328 ILE B CA 1
ATOM 5448 C C . ILE B 1 328 ? 16.312 10.992 20.172 1 97.06 328 ILE B C 1
ATOM 5450 O O . ILE B 1 328 ? 15.188 10.688 19.766 1 97.06 328 ILE B O 1
ATOM 5454 N N . ILE B 1 329 ? 17.312 10.195 20.109 1 97.19 329 ILE B N 1
ATOM 5455 C CA . ILE B 1 329 ? 17.141 8.828 19.641 1 97.19 329 ILE B CA 1
ATOM 5456 C C . ILE B 1 329 ? 16.984 7.891 20.828 1 97.19 329 ILE B C 1
ATOM 5458 O O . ILE B 1 329 ? 17.781 7.918 21.766 1 97.19 329 ILE B O 1
ATOM 5462 N N . ILE B 1 330 ? 15.922 7.129 20.734 1 94.62 330 ILE B N 1
ATOM 5463 C CA . ILE B 1 330 ? 15.719 6.164 21.812 1 94.62 330 ILE B CA 1
ATOM 5464 C C . ILE B 1 330 ? 15.773 4.746 21.25 1 94.62 330 ILE B C 1
ATOM 5466 O O . ILE B 1 330 ? 15.297 4.488 20.141 1 94.62 330 ILE B O 1
ATOM 5470 N N . ASP B 1 331 ? 16.391 3.863 21.953 1 90.25 331 ASP B N 1
ATOM 5471 C CA . ASP B 1 331 ? 16.547 2.486 21.5 1 90.25 331 ASP B CA 1
ATOM 5472 C C . ASP B 1 331 ? 15.273 1.676 21.734 1 90.25 331 ASP B C 1
ATOM 5474 O O . ASP B 1 331 ? 14.82 0.949 20.844 1 90.25 331 ASP B O 1
ATOM 5478 N N . ASP B 1 332 ? 14.734 1.87 22.891 1 93.38 332 ASP B N 1
ATOM 5479 C CA . ASP B 1 332 ? 13.523 1.132 23.25 1 93.38 332 ASP B CA 1
ATOM 5480 C C . ASP B 1 332 ? 12.328 2.07 23.406 1 93.38 332 ASP B C 1
ATOM 5482 O O . ASP B 1 332 ? 12.008 2.5 24.516 1 93.38 332 ASP B O 1
ATOM 5486 N N . TRP B 1 333 ? 11.625 2.314 22.406 1 94.88 333 TRP B N 1
ATOM 5487 C CA . TRP B 1 333 ? 10.5 3.246 22.359 1 94.88 333 TRP B CA 1
ATOM 5488 C C . TRP B 1 333 ? 9.383 2.795 23.297 1 94.88 333 TRP B C 1
ATOM 5490 O O . TRP B 1 333 ? 8.766 3.617 23.984 1 94.88 333 TRP B O 1
ATOM 5500 N N . LYS B 1 334 ? 9.078 1.456 23.328 1 93.81 334 LYS B N 1
ATOM 5501 C CA . LYS B 1 334 ? 8.008 0.937 24.156 1 93.81 334 LYS B CA 1
ATOM 5502 C C . LYS B 1 334 ? 8.266 1.234 25.641 1 93.81 334 LYS B C 1
ATOM 5504 O O . LYS B 1 334 ? 7.363 1.658 26.359 1 93.81 334 LYS B O 1
ATOM 5509 N N . SER B 1 335 ? 9.5 1.022 26 1 94 335 SER B N 1
ATOM 5510 C CA . SER B 1 335 ? 9.883 1.303 27.391 1 94 335 SER B CA 1
ATOM 5511 C C . SER B 1 335 ? 9.789 2.793 27.688 1 94 335 SER B C 1
ATOM 5513 O O . SER B 1 335 ? 9.289 3.184 28.75 1 94 335 SER B O 1
ATOM 5515 N N . ALA B 1 336 ? 10.305 3.605 26.766 1 94.5 336 ALA B N 1
ATOM 5516 C CA . ALA B 1 336 ? 10.266 5.051 26.953 1 94.5 336 ALA B CA 1
ATOM 5517 C C . ALA B 1 336 ? 8.836 5.562 27.031 1 94.5 336 ALA B C 1
ATOM 5519 O O . ALA B 1 336 ? 8.555 6.535 27.734 1 94.5 336 ALA B O 1
ATOM 5520 N N . CYS B 1 337 ? 7.953 4.863 26.344 1 95.19 337 CYS B N 1
ATOM 5521 C CA . CYS B 1 337 ? 6.543 5.246 26.312 1 95.19 337 CYS B CA 1
ATOM 5522 C C . CYS B 1 337 ? 5.789 4.68 27.5 1 95.19 337 CYS B C 1
ATOM 5524 O O . CYS B 1 337 ? 4.629 5.027 27.734 1 95.19 337 CYS B O 1
ATOM 5526 N N . GLY B 1 338 ? 6.402 3.875 28.266 1 92.81 338 GLY B N 1
ATOM 5527 C CA . GLY B 1 338 ? 5.77 3.311 29.438 1 92.81 338 GLY B CA 1
ATOM 5528 C C . GLY B 1 338 ? 4.824 2.168 29.125 1 92.81 338 GLY B C 1
ATOM 5529 O O . GLY B 1 338 ? 3.869 1.92 29.859 1 92.81 338 GLY B O 1
ATOM 5530 N N . ILE B 1 339 ? 4.961 1.651 27.969 1 89 339 ILE B N 1
ATOM 5531 C CA . ILE B 1 339 ? 4.145 0.498 27.594 1 89 339 ILE B CA 1
ATOM 5532 C C . ILE B 1 339 ? 4.68 -0.753 28.297 1 89 339 ILE B C 1
ATOM 5534 O O . ILE B 1 339 ? 5.844 -1.121 28.109 1 89 339 ILE B O 1
ATOM 5538 N N . ILE B 1 340 ? 3.943 -1.115 29.391 1 75.19 340 ILE B N 1
ATOM 5539 C CA . ILE B 1 340 ? 4.34 -2.281 30.172 1 75.19 340 ILE B CA 1
ATOM 5540 C C . ILE B 1 340 ? 4.043 -3.555 29.391 1 75.19 340 ILE B C 1
ATOM 5542 O O . ILE B 1 340 ? 2.953 -3.707 28.828 1 75.19 340 ILE B O 1
ATOM 5546 N N . PRO B 1 341 ? 5.109 -4.145 29.219 1 66.69 341 PRO B N 1
ATOM 5547 C CA . PRO B 1 341 ? 4.812 -5.43 28.578 1 66.69 341 PRO B CA 1
ATOM 5548 C C . PRO B 1 341 ? 3.705 -6.203 29.297 1 66.69 341 PRO B C 1
ATOM 5550 O O . PRO B 1 341 ? 3.562 -6.098 30.516 1 66.69 341 PRO B O 1
ATOM 5553 N N . GLU B 1 342 ? 2.502 -6.297 28.781 1 53.91 342 GLU B N 1
ATOM 5554 C CA . GLU B 1 342 ? 1.506 -7.148 29.422 1 53.91 342 GLU B CA 1
ATOM 5555 C C . GLU B 1 342 ? 2.168 -8.258 30.234 1 53.91 342 GLU B C 1
ATOM 5557 O O . GLU B 1 342 ? 3.004 -9 29.719 1 53.91 342 GLU B O 1
ATOM 5562 N N . ASN B 1 343 ? 2.402 -7.875 31.391 1 43.69 343 ASN B N 1
ATOM 5563 C CA . ASN B 1 343 ? 2.805 -8.953 32.281 1 43.69 343 ASN B CA 1
ATOM 5564 C C . ASN B 1 343 ? 1.914 -10.18 32.125 1 43.69 343 ASN B C 1
ATOM 5566 O O . ASN B 1 343 ? 0.696 -10.102 32.281 1 43.69 343 ASN B O 1
ATOM 5570 N N . LYS B 1 344 ? 2.213 -11.195 31.484 1 41.22 344 LYS B N 1
ATOM 5571 C CA . LYS B 1 344 ? 1.576 -12.484 31.719 1 41.22 344 LYS B CA 1
ATOM 5572 C C . LYS B 1 344 ? 1.394 -12.734 33.219 1 41.22 344 LYS B C 1
ATOM 5574 O O . LYS B 1 344 ? 2.344 -12.617 34 1 41.22 344 LYS B O 1
ATOM 5579 N N . GLY B 1 345 ? 0.206 -12.422 33.812 1 31.58 345 GLY B N 1
ATOM 5580 C CA . GLY B 1 345 ? -0.152 -12.812 35.188 1 31.58 345 GLY B CA 1
ATOM 5581 C C . GLY B 1 345 ? 0.692 -13.961 35.719 1 31.58 345 GLY B C 1
ATOM 5582 O O . GLY B 1 345 ? 0.863 -14.977 35.031 1 31.58 345 GLY B O 1
ATOM 5583 N N . MET B 1 346 ? 1.616 -13.602 36.594 1 31.64 346 MET B N 1
ATOM 5584 C CA . MET B 1 346 ? 2.082 -14.594 37.562 1 31.64 346 MET B CA 1
ATOM 5585 C C . MET B 1 346 ? 0.907 -15.32 38.188 1 31.64 346 MET B C 1
ATOM 5587 O O . MET B 1 346 ? 0.028 -14.695 38.781 1 31.64 346 MET B O 1
ATOM 5591 N N . PHE B 1 347 ? 0.487 -16.422 37.656 1 29.22 347 PHE B N 1
ATOM 5592 C CA . PHE B 1 347 ? -0.229 -17.312 38.562 1 29.22 347 PHE B CA 1
ATOM 5593 C C . PHE B 1 347 ? 0.434 -17.312 39.938 1 29.22 347 PHE B C 1
ATOM 5595 O O . PHE B 1 347 ? 1.622 -17.625 40.062 1 29.22 347 PHE B O 1
ATOM 5602 N N . THR B 1 348 ? 0.024 -16.406 40.719 1 21.45 348 THR B N 1
ATOM 5603 C CA . THR B 1 348 ? -0.016 -16.891 42.094 1 21.45 348 THR B CA 1
ATOM 5604 C C . THR B 1 348 ? -0.956 -18.078 42.219 1 21.45 348 THR B C 1
ATOM 5606 O O . THR B 1 348 ? -2.027 -18.109 41.625 1 21.45 348 THR B O 1
#